Protein AF-0000000079462918 (afdb_homodimer)

Nearest PDB structures (foldseek):
  7drk-assembly1_B  TM=4.786E-01  e=6.481E-02  Staphylococcus aureus subsp. aureus N315
  7drk-assembly1_B  TM=4.837E-01  e=6.919E-02  Staphylococcus aureus subsp. aureus N315

Radius of gyration: 25.82 Å; Cα contacts (8 Å, |Δi|>4): 493; chains: 2; bounding box: 69×98×71 Å

Structure (mmCIF, N/CA/C/O backbone):
data_AF-0000000079462918-model_v1
#
loop_
_entity.id
_entity.type
_entity.pdbx_description
1 polymer 'CDP-diacylglycerol--inositol 3-phosphatidyltransferase'
#
loop_
_atom_site.group_PDB
_atom_site.id
_atom_site.type_symbol
_atom_site.label_atom_id
_atom_site.label_alt_id
_atom_site.label_comp_id
_atom_site.label_asym_id
_atom_site.label_entity_id
_atom_site.label_seq_id
_atom_site.pdbx_PDB_ins_code
_atom_site.Cartn_x
_atom_site.Cartn_y
_atom_site.Cartn_z
_atom_site.occupancy
_atom_site.B_iso_or_equiv
_atom_site.auth_seq_id
_atom_site.auth_comp_id
_atom_site.auth_asym_id
_atom_site.auth_atom_id
_atom_site.pdbx_PDB_model_num
ATOM 1 N N . MET A 1 1 ? 14.82 68.25 9.906 1 30.33 1 MET A N 1
ATOM 2 C CA . MET A 1 1 ? 14.641 67.5 8.68 1 30.33 1 MET A CA 1
ATOM 3 C C . MET A 1 1 ? 15.289 66.125 8.789 1 30.33 1 MET A C 1
ATOM 5 O O . MET A 1 1 ? 16.469 66 8.492 1 30.33 1 MET A O 1
ATOM 9 N N . CYS A 1 2 ? 15.039 65.25 9.852 1 31.41 2 CYS A N 1
ATOM 10 C CA . CYS A 1 2 ? 15.492 63.938 10.203 1 31.41 2 CYS A CA 1
ATOM 11 C C . CYS A 1 2 ? 15.141 62.938 9.102 1 31.41 2 CYS A C 1
ATOM 13 O O . CYS A 1 2 ? 13.961 62.719 8.812 1 31.41 2 CYS A O 1
ATOM 15 N N . GLN A 1 3 ? 15.977 62.812 8.055 1 33.91 3 GLN A N 1
ATOM 16 C CA . GLN A 1 3 ? 15.867 61.812 7.004 1 33.91 3 GLN A CA 1
ATOM 17 C C . GLN A 1 3 ? 15.711 60.406 7.59 1 33.91 3 GLN A C 1
ATOM 19 O O . GLN A 1 3 ? 16.609 59.906 8.281 1 33.91 3 GLN A O 1
ATOM 24 N N . THR A 1 4 ? 14.547 60.031 8.086 1 35.66 4 THR A N 1
ATOM 25 C CA . THR A 1 4 ? 14.188 58.625 8.359 1 35.66 4 THR A CA 1
ATOM 26 C C . THR A 1 4 ? 14.648 57.719 7.234 1 35.66 4 THR A C 1
ATOM 28 O O . THR A 1 4 ? 14.141 57.812 6.109 1 35.66 4 THR A O 1
ATOM 31 N N . ARG A 1 5 ? 15.977 57.344 7.16 1 35.91 5 ARG A N 1
ATOM 32 C CA . ARG A 1 5 ? 16.438 56.281 6.258 1 35.91 5 ARG A CA 1
ATOM 33 C C . ARG A 1 5 ? 15.555 55.062 6.359 1 35.91 5 ARG A C 1
ATOM 35 O O . ARG A 1 5 ? 15.414 54.469 7.438 1 35.91 5 ARG A O 1
ATOM 42 N N . SER A 1 6 ? 14.461 55.062 5.672 1 37.66 6 SER A N 1
ATOM 43 C CA . SER A 1 6 ? 13.703 53.812 5.438 1 37.66 6 SER A CA 1
ATOM 44 C C . SER A 1 6 ? 14.641 52.625 5.25 1 37.66 6 SER A C 1
ATOM 46 O O . SER A 1 6 ? 15.469 52.625 4.34 1 37.66 6 SER A O 1
ATOM 48 N N . ARG A 1 7 ? 15.289 52.125 6.34 1 33.97 7 ARG A N 1
ATOM 49 C CA . ARG A 1 7 ? 15.992 50.844 6.227 1 33.97 7 ARG A CA 1
ATOM 50 C C . ARG A 1 7 ? 15.211 49.875 5.359 1 33.97 7 ARG A C 1
ATOM 52 O O . ARG A 1 7 ? 14.086 49.469 5.703 1 33.97 7 ARG A O 1
ATOM 59 N N . SER A 1 8 ? 15.281 50.031 4.004 1 36.47 8 SER A N 1
ATOM 60 C CA . SER A 1 8 ? 14.852 48.938 3.172 1 36.47 8 SER A CA 1
ATOM 61 C C . SER A 1 8 ? 15.18 47.594 3.832 1 36.47 8 SER A C 1
ATOM 63 O O . SER A 1 8 ? 16.344 47.312 4.117 1 36.47 8 SER A O 1
ATOM 65 N N . GLN A 1 9 ? 14.5 47.25 4.906 1 35.38 9 GLN A N 1
ATOM 66 C CA . GLN A 1 9 ? 14.594 45.875 5.395 1 35.38 9 GLN A CA 1
ATOM 67 C C . GLN A 1 9 ? 14.906 44.906 4.258 1 35.38 9 GLN A C 1
ATOM 69 O O . GLN A 1 9 ? 14.086 44.688 3.361 1 35.38 9 GLN A O 1
ATOM 74 N N . LYS A 1 10 ? 16.172 44.906 3.713 1 36.81 10 LYS A N 1
ATOM 75 C CA . LYS A 1 10 ? 16.609 43.812 2.828 1 36.81 10 LYS A CA 1
ATOM 76 C C . LYS A 1 10 ? 15.93 42.5 3.197 1 36.81 10 LYS A C 1
ATOM 78 O O . LYS A 1 10 ? 15.969 42.062 4.355 1 36.81 10 LYS A O 1
ATOM 83 N N . LYS A 1 11 ? 14.859 42.219 2.545 1 40.88 11 LYS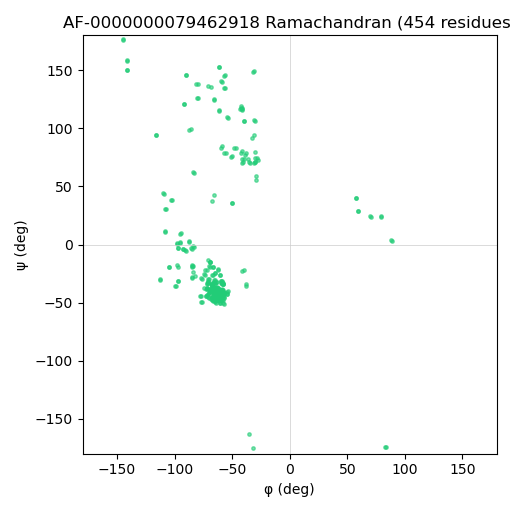 A N 1
ATOM 84 C CA . LYS A 1 11 ? 14.289 40.875 2.633 1 40.88 11 LYS A CA 1
ATOM 85 C C . LYS A 1 11 ? 15.383 39.844 2.838 1 40.88 11 LYS A C 1
ATOM 87 O O . LYS A 1 11 ? 16.438 39.906 2.199 1 40.88 11 LYS A O 1
ATOM 92 N N . PRO A 1 12 ? 15.469 39.312 4.039 1 37.44 12 PRO A N 1
ATOM 93 C CA . PRO A 1 12 ? 16.562 38.375 4.234 1 37.44 12 PRO A CA 1
ATOM 94 C C . PRO A 1 12 ? 16.922 37.594 2.959 1 37.44 12 PRO A C 1
ATOM 96 O O . PRO A 1 12 ? 16.078 37.5 2.057 1 37.44 12 PRO A O 1
ATOM 99 N N . ALA A 1 13 ? 18.109 37.25 2.789 1 35.44 13 ALA A N 1
ATOM 100 C CA . ALA A 1 13 ? 18.812 36.531 1.721 1 35.44 13 ALA A CA 1
ATOM 101 C C . ALA A 1 13 ? 17.906 35.5 1.058 1 35.44 13 ALA A C 1
ATOM 103 O O . ALA A 1 13 ? 16.891 35.094 1.631 1 35.44 13 ALA A O 1
ATOM 104 N N . TYR A 1 14 ? 18.547 34.562 -0.031 1 34.22 14 TYR A N 1
ATOM 105 C CA . TYR A 1 14 ? 18.141 33.719 -1.14 1 34.22 14 TYR A CA 1
ATOM 106 C C . TYR A 1 14 ? 17.312 32.531 -0.643 1 34.22 14 TYR A C 1
ATOM 108 O O . TYR A 1 14 ? 17.859 31.578 -0.085 1 34.22 14 TYR A O 1
ATOM 116 N N . GLU A 1 15 ? 16.469 32.656 0.184 1 40.72 15 GLU A N 1
ATOM 117 C CA . GLU A 1 15 ? 15.539 31.516 0.173 1 40.72 15 GLU A CA 1
ATOM 118 C C . GLU A 1 15 ? 15.438 30.906 -1.217 1 40.72 15 GLU A C 1
ATOM 120 O O . GLU A 1 15 ? 14.773 31.453 -2.102 1 40.72 15 GLU A O 1
ATOM 125 N N . TYR A 1 16 ? 16.516 30.422 -1.854 1 41.16 16 TYR A N 1
ATOM 126 C CA . TYR A 1 16 ? 16.438 29.781 -3.16 1 41.16 16 TYR A CA 1
ATOM 127 C C . TYR A 1 16 ? 15.227 28.875 -3.246 1 41.16 16 TYR A C 1
ATOM 129 O O . TYR A 1 16 ? 15.07 27.953 -2.441 1 41.16 16 TYR A O 1
ATOM 137 N N . GLU A 1 17 ? 14.102 29.297 -3.285 1 52.56 17 GLU A N 1
ATOM 138 C CA . GLU A 1 17 ? 12.953 28.516 -3.752 1 52.56 17 GLU A CA 1
ATOM 139 C C . GLU A 1 17 ? 13.367 27.5 -4.812 1 52.56 17 GLU A C 1
ATOM 141 O O . GLU A 1 17 ? 13.75 27.875 -5.922 1 52.56 17 GLU A O 1
ATOM 146 N N . SER A 1 18 ? 14.078 26.453 -4.453 1 61.62 18 SER A N 1
ATOM 147 C CA . SER A 1 18 ? 14.375 25.469 -5.488 1 61.62 18 SER A CA 1
ATOM 148 C C . SER A 1 18 ? 13.156 25.219 -6.367 1 61.62 18 SER A C 1
ATOM 150 O O . SER A 1 18 ? 12.039 25.078 -5.867 1 61.62 18 SER A O 1
ATOM 152 N N . ASN A 1 19 ? 13.312 25.562 -7.594 1 81.38 19 ASN A N 1
ATOM 153 C CA . ASN A 1 19 ? 12.328 25.266 -8.625 1 81.38 19 ASN A CA 1
ATOM 154 C C . ASN A 1 19 ? 12.023 23.781 -8.719 1 81.38 19 ASN A C 1
ATOM 156 O O . ASN A 1 19 ? 12.875 22.953 -8.391 1 81.38 19 ASN A O 1
ATOM 160 N N . ALA A 1 20 ? 10.875 23.453 -8.797 1 89.56 20 ALA A N 1
ATOM 161 C CA . ALA A 1 20 ? 10.391 22.078 -8.93 1 89.56 20 ALA A CA 1
ATOM 162 C C . ALA A 1 20 ? 11.297 21.25 -9.844 1 89.56 20 ALA A C 1
ATOM 164 O O . ALA A 1 20 ? 11.617 20.109 -9.539 1 89.56 20 ALA A O 1
ATOM 165 N N . ILE A 1 21 ? 11.789 21.938 -10.789 1 91.88 21 ILE A N 1
ATOM 166 C CA . ILE A 1 21 ? 12.602 21.234 -11.773 1 91.88 21 ILE A CA 1
ATOM 167 C C . ILE A 1 21 ? 13.953 20.891 -11.172 1 91.88 21 ILE A C 1
ATOM 169 O O . ILE A 1 21 ? 14.508 19.812 -11.445 1 91.88 21 ILE A O 1
ATOM 173 N N . THR A 1 22 ? 14.5 21.703 -10.398 1 92.88 22 THR A N 1
ATOM 174 C CA . THR A 1 22 ? 15.781 21.453 -9.742 1 92.88 22 THR A CA 1
ATOM 175 C C . THR A 1 22 ? 15.68 20.25 -8.812 1 92.88 22 THR A C 1
ATOM 177 O O . THR A 1 22 ? 16.547 19.375 -8.82 1 92.88 22 THR A O 1
ATOM 180 N N . VAL A 1 23 ? 14.617 20.172 -8.109 1 94.12 23 VAL A N 1
ATOM 181 C CA . VAL A 1 23 ? 14.422 19.062 -7.184 1 94.12 23 VAL A CA 1
ATOM 182 C C . VAL A 1 23 ? 14.281 17.75 -7.961 1 94.12 23 VAL A C 1
ATOM 184 O O . VAL A 1 23 ? 14.852 16.734 -7.57 1 94.12 23 VAL A O 1
ATOM 187 N N . LEU A 1 24 ? 13.578 17.844 -9.062 1 96.06 24 LEU A N 1
ATOM 188 C CA . LEU A 1 24 ? 13.375 16.656 -9.883 1 96.06 24 LEU A CA 1
ATOM 189 C C . LEU A 1 24 ? 14.703 16.125 -10.414 1 96.06 24 LEU A C 1
ATOM 191 O O . LEU A 1 24 ? 14.844 14.93 -10.672 1 96.06 24 LEU A O 1
ATOM 195 N N . LEU A 1 25 ? 15.711 17.078 -10.438 1 96.19 25 LEU A N 1
ATOM 196 C CA . LEU A 1 25 ? 16.984 16.703 -11.047 1 96.19 25 LEU A CA 1
ATOM 197 C C . LEU A 1 25 ? 18.062 16.531 -9.984 1 96.19 25 LEU A C 1
ATOM 199 O O . LEU A 1 25 ? 19.234 16.375 -10.312 1 96.19 25 LEU A O 1
ATOM 203 N N . PHE A 1 26 ? 17.625 16.5 -8.742 1 95.81 26 PHE A N 1
ATOM 204 C CA . PHE A 1 26 ? 18.578 16.141 -7.688 1 95.81 26 PHE A CA 1
ATOM 205 C C . PHE A 1 26 ? 19.203 14.781 -7.965 1 95.81 26 PHE A C 1
ATOM 207 O O . PHE A 1 26 ? 18.531 13.867 -8.461 1 95.81 26 PHE A O 1
ATOM 214 N N . VAL A 1 27 ? 20.406 14.609 -7.629 1 97.25 27 VAL A N 1
ATOM 215 C CA . VAL A 1 27 ? 21.156 13.375 -7.871 1 97.25 27 VAL A CA 1
ATOM 216 C C . VAL A 1 27 ? 20.438 12.203 -7.215 1 97.25 27 VAL A C 1
ATOM 218 O O . VAL A 1 27 ? 20.188 11.18 -7.863 1 97.25 27 VAL A O 1
ATOM 221 N N . PRO A 1 28 ? 20.078 12.289 -5.965 1 97.06 28 PRO A N 1
ATOM 222 C CA . PRO A 1 28 ? 19.375 11.156 -5.352 1 97.06 28 PRO A CA 1
ATOM 223 C C . PRO A 1 28 ? 18.078 10.797 -6.086 1 97.06 28 PRO A C 1
ATOM 225 O O . PRO A 1 28 ? 17.719 9.617 -6.16 1 97.06 28 PRO A O 1
ATOM 228 N N . ASN A 1 29 ? 17.391 11.766 -6.641 1 97.88 29 ASN A N 1
ATOM 229 C CA . ASN A 1 29 ? 16.156 11.492 -7.367 1 97.88 29 ASN A CA 1
ATOM 230 C C . ASN A 1 29 ? 16.438 10.789 -8.695 1 97.88 29 ASN A C 1
ATOM 232 O O . ASN A 1 29 ? 15.688 9.898 -9.094 1 97.88 29 ASN A O 1
ATOM 236 N N . ILE A 1 30 ? 17.469 11.18 -9.336 1 98.38 30 ILE A N 1
ATOM 237 C CA . ILE A 1 30 ? 17.875 10.508 -10.57 1 98.38 30 ILE A CA 1
ATOM 238 C C . ILE A 1 30 ? 18.188 9.047 -10.281 1 98.38 30 ILE A C 1
ATOM 240 O O . ILE A 1 30 ? 17.812 8.156 -11.055 1 98.38 30 ILE A O 1
ATOM 244 N N . ILE A 1 31 ? 18.859 8.805 -9.195 1 98.5 31 ILE A N 1
ATOM 245 C CA . ILE A 1 31 ? 19.141 7.43 -8.789 1 98.5 31 ILE A CA 1
ATOM 246 C C . ILE A 1 31 ? 17.828 6.684 -8.539 1 98.5 31 ILE A C 1
ATOM 248 O O . ILE A 1 31 ? 17.688 5.52 -8.93 1 98.5 31 ILE A O 1
ATOM 252 N N . GLY A 1 32 ? 16.891 7.371 -7.965 1 98.38 32 GLY A N 1
ATOM 253 C CA . GLY A 1 32 ? 15.586 6.77 -7.738 1 98.38 32 GLY A CA 1
ATOM 254 C C . GLY A 1 32 ? 14.891 6.367 -9.023 1 98.38 32 GLY A C 1
ATOM 255 O O . GLY A 1 32 ? 14.305 5.285 -9.102 1 98.38 32 GLY A O 1
ATOM 256 N N . TYR A 1 33 ? 15.023 7.301 -10.031 1 98.62 33 TYR A N 1
ATOM 257 C CA . TYR A 1 33 ? 14.445 6.977 -11.328 1 98.62 33 TYR A CA 1
ATOM 258 C C . TYR A 1 33 ? 15.125 5.754 -11.938 1 98.62 33 TYR A C 1
ATOM 260 O O . TYR A 1 33 ? 14.461 4.891 -12.516 1 98.62 33 TYR A O 1
ATOM 268 N N . PHE A 1 34 ? 16.359 5.684 -11.781 1 98.69 34 PHE A N 1
ATOM 269 C CA . PHE A 1 34 ? 17.125 4.559 -12.312 1 98.69 34 PHE A CA 1
ATOM 270 C C . PHE A 1 34 ? 16.734 3.266 -11.602 1 98.69 34 PHE A C 1
ATOM 272 O O . PHE A 1 34 ? 16.609 2.219 -12.242 1 98.69 34 PHE A O 1
ATOM 279 N N . ARG A 1 35 ? 16.547 3.357 -10.297 1 98.75 35 ARG A N 1
ATOM 280 C CA . ARG A 1 35 ? 16.094 2.195 -9.539 1 98.75 35 ARG A CA 1
ATOM 281 C C . ARG A 1 35 ? 14.766 1.672 -10.062 1 98.75 35 ARG A C 1
ATOM 283 O O . ARG A 1 35 ? 14.57 0.46 -10.172 1 98.75 35 ARG A O 1
ATOM 290 N N . LEU A 1 36 ? 13.906 2.543 -10.422 1 98.62 36 LEU A N 1
ATOM 291 C CA . LEU A 1 36 ? 12.609 2.156 -10.953 1 98.62 36 LEU A CA 1
ATOM 292 C C . LEU A 1 36 ? 12.758 1.441 -12.289 1 98.62 36 LEU A C 1
ATOM 294 O O . LEU A 1 36 ? 12.07 0.452 -12.547 1 98.62 36 LEU A O 1
ATOM 298 N N . LEU A 1 37 ? 13.648 1.922 -13.117 1 98.69 37 LEU A N 1
ATOM 299 C CA . LEU A 1 37 ? 13.914 1.286 -14.406 1 98.69 37 LEU A CA 1
ATOM 300 C C . LEU A 1 37 ? 14.469 -0.121 -14.211 1 98.69 37 LEU A C 1
ATOM 302 O O . LEU A 1 37 ? 14.086 -1.048 -14.93 1 98.69 37 LEU A O 1
ATOM 306 N N . LEU A 1 38 ? 15.352 -0.236 -13.258 1 98.81 38 LEU A N 1
ATOM 307 C CA . LEU A 1 38 ? 15.906 -1.548 -12.945 1 98.81 38 LEU A CA 1
ATOM 308 C C . LEU A 1 38 ? 14.812 -2.5 -12.469 1 98.81 38 LEU A C 1
ATOM 310 O O . LEU A 1 38 ? 14.82 -3.682 -12.828 1 98.81 38 LEU A O 1
ATOM 314 N N . LEU A 1 39 ? 13.883 -1.991 -11.688 1 98.69 39 LEU A N 1
ATOM 315 C CA . LEU A 1 39 ? 12.781 -2.816 -11.203 1 98.69 39 LEU A CA 1
ATOM 316 C C . LEU A 1 39 ? 11.891 -3.268 -12.359 1 98.69 39 LEU A C 1
ATOM 318 O O . LEU A 1 39 ? 11.398 -4.398 -12.367 1 98.69 39 LEU A O 1
ATOM 322 N N . LEU A 1 40 ? 11.664 -2.357 -13.328 1 98.31 40 LEU A N 1
ATOM 323 C CA . LEU A 1 40 ? 10.898 -2.732 -14.516 1 98.31 40 LEU A CA 1
ATOM 324 C C . LEU A 1 40 ? 11.586 -3.869 -15.266 1 98.31 40 LEU A C 1
ATOM 326 O O . LEU A 1 40 ? 10.938 -4.828 -15.68 1 98.31 40 LEU A O 1
ATOM 330 N N . GLY A 1 41 ? 12.883 -3.766 -15.438 1 98.5 41 GLY A N 1
ATOM 331 C CA . GLY A 1 41 ? 13.641 -4.852 -16.047 1 98.5 41 GLY A CA 1
ATOM 332 C C . GLY A 1 41 ? 13.57 -6.141 -15.25 1 98.5 41 GLY A C 1
ATOM 333 O O . GLY A 1 41 ? 13.414 -7.223 -15.82 1 98.5 41 GLY A O 1
ATOM 334 N N . ALA A 1 42 ? 13.695 -5.965 -13.914 1 98.56 42 ALA A N 1
ATOM 335 C CA . ALA A 1 42 ? 13.625 -7.141 -13.055 1 98.56 42 ALA A CA 1
ATOM 336 C C . ALA A 1 42 ? 12.281 -7.844 -13.203 1 98.56 42 ALA A C 1
ATOM 338 O O . ALA A 1 42 ? 12.211 -9.078 -13.211 1 98.56 42 ALA A O 1
ATOM 339 N N . TYR A 1 43 ? 11.266 -7.117 -13.32 1 98.19 43 TYR A N 1
ATOM 340 C CA . TYR A 1 43 ? 9.938 -7.719 -13.469 1 98.19 43 TYR A CA 1
ATOM 341 C C . TYR A 1 43 ? 9.844 -8.508 -14.766 1 98.19 43 TYR A C 1
ATOM 343 O O . TYR A 1 43 ? 9.281 -9.609 -14.797 1 98.19 43 TYR A O 1
ATOM 351 N N . VAL A 1 44 ? 10.359 -7.965 -15.906 1 97.81 44 VAL A N 1
ATOM 352 C CA . VAL A 1 44 ? 10.328 -8.617 -17.203 1 97.81 44 VAL A CA 1
ATOM 353 C C . VAL A 1 44 ? 11.039 -9.961 -17.125 1 97.81 44 VAL A C 1
ATOM 355 O O . VAL A 1 44 ? 10.594 -10.945 -17.719 1 97.81 44 VAL A O 1
ATOM 358 N N . TYR A 1 45 ? 12.062 -10.016 -16.312 1 97.88 45 TYR A N 1
ATOM 359 C CA . TYR A 1 45 ? 12.875 -11.227 -16.234 1 97.88 45 TYR A CA 1
ATOM 360 C C . TYR A 1 45 ? 12.625 -11.961 -14.914 1 97.88 45 TYR A C 1
ATOM 362 O O . TYR A 1 45 ? 13.516 -12.641 -14.398 1 97.88 45 TYR A O 1
ATOM 370 N N . PHE A 1 46 ? 11.469 -11.82 -14.438 1 97.62 46 PHE A N 1
ATOM 371 C CA . PHE A 1 46 ? 11.18 -12.352 -13.109 1 97.62 46 PHE A CA 1
ATOM 372 C C . PHE A 1 46 ? 11.398 -13.852 -13.062 1 97.62 46 PHE A C 1
ATOM 374 O O . PHE A 1 46 ? 11.82 -14.398 -12.039 1 97.62 46 PHE A O 1
ATOM 381 N N . HIS A 1 47 ? 11.18 -14.555 -14.18 1 96.75 47 HIS A N 1
ATOM 382 C CA . HIS A 1 47 ? 11.25 -16.016 -14.18 1 96.75 47 HIS A CA 1
ATOM 383 C C . HIS A 1 47 ? 12.633 -16.5 -14.617 1 96.75 47 HIS A C 1
ATOM 385 O O . HIS A 1 47 ? 12.883 -17.703 -14.68 1 96.75 47 HIS A O 1
ATOM 391 N N . GLU A 1 48 ? 13.531 -15.547 -14.891 1 97.62 48 GLU A N 1
ATOM 392 C CA . GLU A 1 48 ? 14.922 -15.844 -15.211 1 97.62 48 GLU A CA 1
ATOM 393 C C . GLU A 1 48 ? 15.867 -15.266 -14.156 1 97.62 48 GLU A C 1
ATOM 395 O O . GLU A 1 48 ? 16.359 -14.141 -14.305 1 97.62 48 GLU A O 1
ATOM 400 N N . PRO A 1 49 ? 16.203 -16.094 -13.203 1 96.81 49 PRO A N 1
ATOM 401 C CA . PRO A 1 49 ? 16.969 -15.609 -12.047 1 96.81 49 PRO A CA 1
ATOM 402 C C . PRO A 1 49 ? 18.297 -14.969 -12.438 1 96.81 49 PRO A C 1
ATOM 404 O O . PRO A 1 49 ? 18.75 -14.031 -11.781 1 96.81 49 PRO A O 1
ATOM 407 N N . LEU A 1 50 ? 18.953 -15.43 -13.445 1 96.12 50 LEU A N 1
ATOM 408 C CA . LEU A 1 50 ? 20.25 -14.93 -13.867 1 96.12 50 LEU A CA 1
ATOM 409 C C . LEU A 1 50 ? 20.172 -13.445 -14.211 1 96.12 50 LEU A C 1
ATOM 411 O O . LEU A 1 50 ? 21.125 -12.695 -13.992 1 96.12 50 LEU A O 1
ATOM 415 N N . TYR A 1 51 ? 18.984 -13.055 -14.711 1 98 51 TYR A N 1
ATOM 416 C CA . TYR A 1 51 ? 18.797 -11.656 -15.078 1 98 51 TYR A CA 1
ATOM 417 C C . TYR A 1 51 ? 18.047 -10.906 -13.977 1 98 51 TYR A C 1
ATOM 419 O O . TYR A 1 51 ? 18.375 -9.75 -13.68 1 98 51 TYR A O 1
ATOM 427 N N . PHE A 1 52 ? 17.125 -11.562 -13.328 1 98.5 52 PHE A N 1
ATOM 428 C CA . PHE A 1 52 ? 16.297 -10.945 -12.297 1 98.5 52 PHE A CA 1
ATOM 429 C C . PHE A 1 52 ? 17.156 -10.484 -11.125 1 98.5 52 PHE A C 1
ATOM 431 O O . PHE A 1 52 ? 17.062 -9.336 -10.695 1 98.5 52 PHE A O 1
ATOM 438 N N . LEU A 1 53 ? 18.031 -11.344 -10.656 1 98.12 53 LEU A N 1
ATOM 439 C CA . LEU A 1 53 ? 18.734 -11.117 -9.391 1 98.12 53 LEU A CA 1
ATOM 440 C C . LEU A 1 53 ? 19.672 -9.922 -9.5 1 98.12 53 LEU A C 1
ATOM 442 O O . LEU A 1 53 ? 19.625 -9.016 -8.664 1 98.12 53 LEU A O 1
ATOM 446 N N . PRO A 1 54 ? 20.484 -9.852 -10.539 1 98.38 54 PRO A N 1
ATOM 447 C CA . PRO A 1 54 ? 21.359 -8.672 -10.617 1 98.38 54 PRO A CA 1
ATOM 448 C C . PRO A 1 54 ? 20.578 -7.367 -10.758 1 98.38 54 PRO A C 1
ATOM 450 O O . PRO A 1 54 ? 20.953 -6.352 -10.172 1 98.38 54 PRO A O 1
ATOM 453 N N . LEU A 1 55 ? 19.516 -7.367 -11.523 1 98.75 55 LEU A N 1
ATOM 454 C CA . LEU A 1 55 ? 18.719 -6.16 -11.703 1 98.75 55 LEU A CA 1
ATOM 455 C C . LEU A 1 55 ? 18.078 -5.738 -10.391 1 98.75 55 LEU A C 1
ATOM 457 O O . LEU A 1 55 ? 18.156 -4.574 -10 1 98.75 55 LEU A O 1
ATOM 461 N N . TYR A 1 56 ? 17.531 -6.691 -9.703 1 98.69 56 TYR A N 1
ATOM 462 C CA . TYR A 1 56 ? 16.812 -6.398 -8.469 1 98.69 56 TYR A CA 1
ATOM 463 C C . TYR A 1 56 ? 17.766 -5.992 -7.363 1 98.69 56 TYR A C 1
ATOM 465 O O . TYR A 1 56 ? 17.547 -4.996 -6.672 1 98.69 56 TYR A O 1
ATOM 473 N N . ILE A 1 57 ? 18.875 -6.719 -7.184 1 98.12 57 ILE A N 1
ATOM 474 C CA . ILE A 1 57 ? 19.828 -6.457 -6.117 1 98.12 57 ILE A CA 1
ATOM 475 C C . ILE A 1 57 ? 20.5 -5.105 -6.344 1 98.12 57 ILE A C 1
ATOM 477 O O . ILE A 1 57 ? 20.75 -4.355 -5.395 1 98.12 57 ILE A O 1
ATOM 481 N N . THR A 1 58 ? 20.797 -4.84 -7.609 1 98.5 58 THR A N 1
ATOM 482 C CA . THR A 1 58 ? 21.375 -3.533 -7.906 1 98.5 58 THR A CA 1
ATOM 483 C C . THR A 1 58 ? 20.406 -2.416 -7.504 1 98.5 58 THR A C 1
ATOM 485 O O . THR A 1 58 ? 20.828 -1.413 -6.922 1 98.5 58 THR A O 1
ATOM 488 N N . SER A 1 59 ? 19.141 -2.59 -7.805 1 98.44 59 SER A N 1
ATOM 489 C CA . SER A 1 59 ? 18.156 -1.595 -7.418 1 98.44 59 SER A CA 1
ATOM 490 C C . SER A 1 59 ? 18.109 -1.408 -5.906 1 98.44 59 SER A C 1
ATOM 492 O O . SER A 1 59 ? 18.047 -0.279 -5.418 1 98.44 59 SER A O 1
ATOM 494 N N . VAL A 1 60 ? 18.234 -2.482 -5.191 1 97.44 60 VAL A N 1
ATOM 495 C CA . VAL A 1 60 ? 18.172 -2.441 -3.734 1 97.44 60 VAL A CA 1
ATOM 496 C C . VAL A 1 60 ? 19.422 -1.746 -3.188 1 97.44 60 VAL A C 1
ATOM 498 O O . VAL A 1 60 ? 19.328 -0.917 -2.279 1 97.44 60 VAL A O 1
ATOM 501 N N . LEU A 1 61 ? 20.531 -2.029 -3.74 1 96.44 61 LEU A N 1
ATOM 502 C CA . LEU A 1 61 ? 21.797 -1.456 -3.271 1 96.44 61 LEU A CA 1
ATOM 503 C C . LEU A 1 61 ? 21.844 0.043 -3.545 1 96.44 61 LEU A C 1
ATOM 505 O O . LEU A 1 61 ? 22.406 0.804 -2.756 1 96.44 61 LEU A O 1
ATOM 509 N N . LEU A 1 62 ? 21.25 0.421 -4.621 1 97.75 62 LEU A N 1
ATOM 510 C CA . LEU A 1 62 ? 21.25 1.831 -4.996 1 97.75 62 LEU A CA 1
ATOM 511 C C . LEU A 1 62 ? 20.438 2.654 -4.004 1 97.75 62 LEU A C 1
ATOM 513 O O . LEU A 1 62 ? 20.562 3.881 -3.959 1 97.75 62 LEU A O 1
ATOM 517 N N . ASP A 1 63 ? 19.594 2.002 -3.262 1 95.75 63 ASP A N 1
ATOM 518 C CA . ASP A 1 63 ? 18.844 2.67 -2.199 1 95.75 63 ASP A CA 1
ATOM 519 C C . ASP A 1 63 ? 19.797 3.301 -1.18 1 95.75 63 ASP A C 1
ATOM 521 O O . ASP A 1 63 ? 19.594 4.445 -0.77 1 95.75 63 ASP A O 1
ATOM 525 N N . ALA A 1 64 ? 20.797 2.592 -0.793 1 91.94 64 ALA A N 1
ATOM 526 C CA . ALA A 1 64 ? 21.797 3.111 0.142 1 91.94 64 ALA A CA 1
ATOM 527 C C . ALA A 1 64 ? 22.578 4.262 -0.477 1 91.94 64 ALA A C 1
ATOM 529 O O . ALA A 1 64 ? 22.906 5.234 0.207 1 91.94 64 ALA A O 1
ATOM 530 N N . VAL A 1 65 ? 22.75 4.176 -1.734 1 95.62 65 VAL A N 1
ATOM 531 C CA . VAL A 1 65 ? 23.547 5.176 -2.449 1 95.62 65 VAL A CA 1
ATOM 532 C C . VAL A 1 65 ? 22.766 6.484 -2.539 1 95.62 65 VAL A C 1
ATOM 534 O O . VAL A 1 65 ? 23.328 7.562 -2.322 1 95.62 65 VAL A O 1
ATOM 537 N N . ASP A 1 66 ? 21.5 6.371 -2.867 1 95.5 66 ASP A N 1
ATOM 538 C CA . ASP A 1 66 ? 20.75 7.609 -3.02 1 95.5 66 ASP A CA 1
ATOM 539 C C . ASP A 1 66 ? 20.578 8.32 -1.679 1 95.5 66 ASP A C 1
ATOM 541 O O . ASP A 1 66 ? 20.562 9.547 -1.618 1 95.5 66 ASP A O 1
ATOM 545 N N . GLY A 1 67 ? 20.469 7.531 -0.62 1 91.19 67 GLY A N 1
ATOM 546 C CA . GLY A 1 67 ? 20.469 8.148 0.698 1 91.19 67 GLY A CA 1
ATOM 547 C C . GLY A 1 67 ? 21.766 8.836 1.044 1 91.19 67 GLY A C 1
ATOM 548 O O . GLY A 1 67 ? 21.766 9.953 1.567 1 91.19 67 GLY A O 1
ATOM 549 N N . TRP A 1 68 ? 22.766 8.133 0.769 1 92.81 68 TRP A N 1
ATOM 550 C CA . TRP A 1 68 ? 24.078 8.703 0.997 1 92.81 68 TRP A CA 1
ATOM 551 C C . TRP A 1 68 ? 24.281 9.977 0.179 1 92.81 68 TRP A C 1
ATOM 553 O O . TRP A 1 68 ? 24.766 10.984 0.695 1 92.81 68 TRP A O 1
ATOM 563 N N . ALA A 1 69 ? 23.875 9.977 -1.058 1 95.56 69 ALA A N 1
ATOM 564 C CA . ALA A 1 69 ? 24 11.133 -1.95 1 95.56 69 ALA A CA 1
ATOM 565 C C . ALA A 1 69 ? 23.156 12.305 -1.455 1 95.56 69 ALA A C 1
ATOM 567 O O . ALA A 1 69 ? 23.594 13.453 -1.51 1 95.56 69 ALA A O 1
ATOM 568 N N . ALA A 1 70 ? 21.984 12.07 -1.002 1 92.69 70 ALA A N 1
ATOM 569 C CA . ALA A 1 70 ? 21.109 13.125 -0.503 1 92.69 70 ALA A CA 1
ATOM 570 C C . ALA A 1 70 ? 21.75 13.875 0.662 1 92.69 70 ALA A C 1
ATOM 572 O O . ALA A 1 70 ? 21.703 15.102 0.723 1 92.69 70 ALA A O 1
ATOM 573 N N . ARG A 1 71 ? 22.406 13.117 1.498 1 89.81 71 ARG A N 1
ATOM 574 C CA . ARG A 1 71 ? 23.031 13.711 2.678 1 89.81 71 ARG A CA 1
ATOM 575 C C . ARG A 1 71 ? 24.328 14.422 2.314 1 89.81 71 ARG A C 1
ATOM 577 O O . ARG A 1 71 ? 24.578 15.547 2.752 1 89.81 71 ARG A O 1
ATOM 584 N N . ARG A 1 72 ? 25.078 13.812 1.543 1 94.44 72 ARG A N 1
ATOM 585 C CA . ARG A 1 72 ? 26.391 14.344 1.188 1 94.44 72 ARG A CA 1
ATOM 586 C C . ARG A 1 72 ? 26.266 15.617 0.359 1 94.44 72 ARG A C 1
ATOM 588 O O . ARG A 1 72 ? 27.047 16.562 0.521 1 94.44 72 ARG A O 1
ATOM 595 N N . LEU A 1 73 ? 25.266 15.695 -0.508 1 94.94 73 LEU A N 1
ATOM 596 C CA . LEU A 1 73 ? 25.109 16.812 -1.421 1 94.94 73 LEU A CA 1
ATOM 597 C C . LEU A 1 73 ? 24.094 17.828 -0.873 1 94.94 73 LEU A C 1
ATOM 599 O O . LEU A 1 73 ? 23.734 18.781 -1.56 1 94.94 73 LEU A O 1
ATOM 603 N N . HIS A 1 74 ? 23.562 17.516 0.325 1 92.12 74 HIS A N 1
ATOM 604 C CA . HIS A 1 74 ? 22.562 18.375 0.962 1 92.12 74 HIS A CA 1
ATOM 605 C C . HIS A 1 74 ? 21.344 18.562 0.067 1 92.12 74 HIS A C 1
ATOM 607 O O . HIS A 1 74 ? 20.875 19.688 -0.119 1 92.12 74 HIS A O 1
ATOM 613 N N . GLN A 1 75 ? 21 17.516 -0.54 1 92.69 75 GLN A N 1
ATOM 614 C CA . GLN A 1 75 ? 19.844 17.5 -1.437 1 92.69 75 GLN A CA 1
ATOM 615 C C . GLN A 1 75 ? 18.688 16.703 -0.839 1 92.69 75 GLN A C 1
ATOM 617 O O . GLN A 1 75 ? 18.078 15.883 -1.523 1 92.69 75 GLN A O 1
ATOM 622 N N . ILE A 1 76 ? 18.453 16.922 0.412 1 88.25 76 ILE A N 1
ATOM 623 C CA . ILE A 1 76 ? 17.328 16.281 1.076 1 88.25 76 ILE A CA 1
ATOM 624 C C . ILE A 1 76 ? 16.031 17.031 0.751 1 88.25 76 ILE A C 1
ATOM 626 O O . ILE A 1 76 ? 15.977 18.25 0.861 1 88.25 76 ILE A O 1
ATOM 630 N N . SER A 1 77 ? 15.023 16.297 0.245 1 88.62 77 SER A N 1
ATOM 631 C CA . SER A 1 77 ? 13.742 16.891 -0.106 1 88.62 77 SER A CA 1
ATOM 632 C C . SER A 1 77 ? 12.586 15.969 0.251 1 88.62 77 SER A C 1
ATOM 634 O O . SER A 1 77 ? 12.781 14.766 0.42 1 88.62 77 SER A O 1
ATOM 636 N N . SER A 1 78 ? 11.406 16.516 0.394 1 90.12 78 SER A N 1
ATOM 637 C CA . SER A 1 78 ? 10.203 15.727 0.673 1 90.12 78 SER A CA 1
ATOM 638 C C . SER A 1 78 ? 9.875 14.789 -0.486 1 90.12 78 SER A C 1
ATOM 640 O O . SER A 1 78 ? 9.461 13.648 -0.272 1 90.12 78 SER A O 1
ATOM 642 N N . PHE A 1 79 ? 10.078 15.297 -1.73 1 93.75 79 PHE A N 1
ATOM 643 C CA . PHE A 1 79 ? 9.828 14.461 -2.898 1 93.75 79 PHE A CA 1
ATOM 644 C C . PHE A 1 79 ? 10.766 13.258 -2.916 1 93.75 79 PHE A C 1
ATOM 646 O O . PHE A 1 79 ? 10.328 12.133 -3.158 1 93.75 79 PHE A O 1
ATOM 653 N N . GLY A 1 80 ? 12.008 13.547 -2.686 1 93.88 80 GLY A N 1
ATOM 654 C CA . GLY A 1 80 ? 12.984 12.469 -2.684 1 93.88 80 GLY A CA 1
ATOM 655 C C . GLY A 1 80 ? 12.711 11.414 -1.633 1 93.88 80 GLY A C 1
ATOM 656 O O . GLY A 1 80 ? 12.859 10.219 -1.893 1 93.88 80 GLY A O 1
ATOM 657 N N . ALA A 1 81 ? 12.328 11.836 -0.442 1 91.88 81 ALA A N 1
ATOM 658 C CA . ALA A 1 81 ? 11.977 10.906 0.63 1 91.88 81 ALA A CA 1
ATOM 659 C C . ALA A 1 81 ? 10.773 10.055 0.244 1 91.88 81 ALA A C 1
ATOM 661 O O . ALA A 1 81 ? 10.758 8.844 0.485 1 91.88 81 ALA A O 1
ATOM 662 N N . TRP A 1 82 ? 9.844 10.672 -0.339 1 94 82 TRP A N 1
ATOM 663 C CA . TRP A 1 82 ? 8.641 10 -0.815 1 94 82 TRP A CA 1
ATOM 664 C C . TRP A 1 82 ? 8.984 8.992 -1.91 1 94 82 TRP A C 1
ATOM 666 O O . TRP A 1 82 ? 8.562 7.832 -1.851 1 94 82 TRP A O 1
ATOM 676 N N . LEU A 1 83 ? 9.734 9.422 -2.902 1 96.69 83 LEU A N 1
ATOM 677 C CA . LEU A 1 83 ? 10.125 8.578 -4.027 1 96.69 83 LEU A CA 1
ATOM 678 C C . LEU A 1 83 ? 10.898 7.348 -3.547 1 96.69 83 LEU A C 1
ATOM 680 O O . LEU A 1 83 ? 10.664 6.238 -4.031 1 96.69 83 LEU A O 1
ATOM 684 N N . ASP A 1 84 ? 11.75 7.605 -2.568 1 95.31 84 ASP A N 1
ATOM 685 C CA . ASP A 1 84 ? 12.586 6.539 -2.021 1 95.31 84 ASP A CA 1
ATOM 686 C C . ASP A 1 84 ? 11.727 5.402 -1.467 1 95.31 84 ASP A C 1
ATOM 688 O O . ASP A 1 84 ? 11.914 4.242 -1.838 1 95.31 84 ASP A O 1
ATOM 692 N N . ILE A 1 85 ? 10.773 5.688 -0.715 1 96.19 85 ILE A N 1
ATOM 693 C CA . ILE A 1 85 ? 9.922 4.68 -0.08 1 96.19 85 ILE A CA 1
ATOM 694 C C . ILE A 1 85 ? 9.023 4.027 -1.126 1 96.19 85 ILE A C 1
ATOM 696 O O . ILE A 1 85 ? 8.789 2.816 -1.083 1 96.19 85 ILE A O 1
ATOM 700 N N . VAL A 1 86 ? 8.539 4.781 -2.096 1 98.06 86 VAL A N 1
ATOM 701 C CA . VAL A 1 86 ? 7.676 4.262 -3.148 1 98.06 86 VAL A CA 1
ATOM 702 C C . VAL A 1 86 ? 8.414 3.176 -3.932 1 98.06 86 VAL A C 1
ATOM 704 O O . VAL A 1 86 ? 7.875 2.088 -4.156 1 98.06 86 VAL A O 1
ATOM 707 N N . VAL A 1 87 ? 9.617 3.471 -4.324 1 98.31 87 VAL A N 1
ATOM 708 C CA . VAL A 1 87 ? 10.406 2.537 -5.129 1 98.31 87 VAL A CA 1
ATOM 709 C C . VAL A 1 87 ? 10.664 1.263 -4.332 1 98.31 87 VAL A C 1
ATOM 711 O O . VAL A 1 87 ? 10.531 0.155 -4.859 1 98.31 87 VAL A O 1
ATOM 714 N N . ASP A 1 88 ? 10.984 1.425 -3.037 1 97.81 88 ASP A N 1
ATOM 715 C CA . ASP A 1 88 ? 11.219 0.271 -2.174 1 97.81 88 ASP A CA 1
ATOM 716 C C . ASP A 1 88 ? 9.977 -0.604 -2.076 1 97.81 88 ASP A C 1
ATOM 718 O O . ASP A 1 88 ? 10.055 -1.828 -2.203 1 97.81 88 ASP A O 1
ATOM 722 N N . CYS A 1 89 ? 8.859 0.013 -1.911 1 98.25 89 CYS A N 1
ATOM 723 C CA . CYS A 1 89 ? 7.609 -0.715 -1.745 1 98.25 89 CYS A CA 1
ATOM 724 C C . CYS A 1 89 ? 7.211 -1.418 -3.037 1 98.25 89 CYS A C 1
ATOM 726 O O . CYS A 1 89 ? 6.715 -2.545 -3.008 1 98.25 89 CYS A O 1
ATOM 728 N N . ILE A 1 90 ? 7.422 -0.812 -4.148 1 98.56 90 ILE A N 1
ATOM 729 C CA . ILE A 1 90 ? 7.098 -1.421 -5.434 1 98.56 90 ILE A CA 1
ATOM 730 C C . ILE A 1 90 ? 7.957 -2.666 -5.645 1 98.56 90 ILE A C 1
ATOM 732 O O . ILE A 1 90 ? 7.453 -3.715 -6.047 1 98.56 90 ILE A O 1
ATOM 736 N N . GLY A 1 91 ? 9.219 -2.543 -5.383 1 98.56 91 GLY A N 1
ATOM 737 C CA . GLY A 1 91 ? 10.125 -3.668 -5.555 1 98.56 91 GLY A CA 1
ATOM 738 C C . GLY A 1 91 ? 9.766 -4.855 -4.68 1 98.56 91 GLY A C 1
ATOM 739 O O . GLY A 1 91 ? 9.656 -5.98 -5.172 1 98.56 91 GLY A O 1
ATOM 740 N N . ARG A 1 92 ? 9.57 -4.605 -3.414 1 98.25 92 ARG A N 1
ATOM 741 C CA . ARG A 1 92 ? 9.289 -5.703 -2.492 1 98.25 92 ARG A CA 1
ATOM 742 C C . ARG A 1 92 ? 7.895 -6.273 -2.727 1 98.25 92 ARG A C 1
ATOM 744 O O . ARG A 1 92 ? 7.672 -7.473 -2.547 1 98.25 92 ARG A O 1
ATOM 751 N N . ALA A 1 93 ? 6.977 -5.43 -3.199 1 98.56 93 ALA A N 1
ATOM 752 C CA . ALA A 1 93 ? 5.66 -5.941 -3.576 1 98.56 93 ALA A CA 1
ATOM 753 C C . ALA A 1 93 ? 5.766 -6.93 -4.73 1 98.56 93 ALA A C 1
ATOM 755 O O . ALA A 1 93 ? 5.109 -7.973 -4.727 1 98.56 93 ALA A O 1
ATOM 756 N N . MET A 1 94 ? 6.57 -6.582 -5.68 1 98.25 94 MET A N 1
ATOM 757 C CA . MET A 1 94 ? 6.785 -7.453 -6.832 1 98.25 94 MET A CA 1
ATOM 758 C C . MET A 1 94 ? 7.273 -8.828 -6.395 1 98.25 94 MET A C 1
ATOM 760 O O . MET A 1 94 ? 6.719 -9.852 -6.801 1 98.25 94 MET A O 1
ATOM 764 N N . VAL A 1 95 ? 8.227 -8.836 -5.492 1 98.25 95 VAL A N 1
ATOM 765 C CA . VAL A 1 95 ? 8.867 -10.102 -5.125 1 98.25 95 VAL A CA 1
ATOM 766 C C . VAL A 1 95 ? 7.945 -10.891 -4.199 1 98.25 95 VAL A C 1
ATOM 768 O O . VAL A 1 95 ? 7.617 -12.047 -4.48 1 98.25 95 VAL A O 1
ATOM 771 N N . TRP A 1 96 ? 7.41 -10.312 -3.141 1 98.12 96 TRP A N 1
ATOM 772 C CA . TRP A 1 96 ? 6.602 -11.008 -2.141 1 98.12 96 TRP A CA 1
ATOM 773 C C . TRP A 1 96 ? 5.355 -11.609 -2.773 1 98.12 96 TRP A C 1
ATOM 775 O O . TRP A 1 96 ? 5.016 -12.766 -2.504 1 98.12 96 TRP A O 1
ATOM 785 N N . THR A 1 97 ? 4.73 -10.891 -3.674 1 97.69 97 THR A N 1
ATOM 786 C CA . THR A 1 97 ? 3.422 -11.328 -4.141 1 97.69 97 THR A CA 1
ATOM 787 C C . THR A 1 97 ? 3.562 -12.352 -5.266 1 97.69 97 THR A C 1
ATOM 789 O O . THR A 1 97 ? 2.629 -13.102 -5.551 1 97.69 97 THR A O 1
ATOM 792 N N . ASN A 1 98 ? 4.711 -12.406 -5.906 1 97.31 98 ASN A N 1
ATOM 793 C CA . ASN A 1 98 ? 4.875 -13.359 -7 1 97.31 98 ASN A CA 1
ATOM 794 C C . ASN A 1 98 ? 5.555 -14.641 -6.531 1 97.31 98 ASN A C 1
ATOM 796 O O . ASN A 1 98 ? 5.641 -15.617 -7.281 1 97.31 98 ASN A O 1
ATOM 800 N N . ILE A 1 99 ? 5.953 -14.703 -5.273 1 95.38 99 ILE A N 1
ATOM 801 C CA . ILE A 1 99 ? 6.66 -15.906 -4.844 1 95.38 99 ILE A CA 1
ATOM 802 C C . ILE A 1 99 ? 5.801 -16.672 -3.844 1 95.38 99 ILE A C 1
ATOM 804 O O . ILE A 1 99 ? 5.969 -17.891 -3.676 1 95.38 99 ILE A O 1
ATOM 808 N N . THR A 1 100 ? 4.984 -15.984 -3.086 1 94.69 100 THR A N 1
ATOM 809 C CA . THR A 1 100 ? 4.145 -16.641 -2.098 1 94.69 100 THR A CA 1
ATOM 810 C C . THR A 1 100 ? 2.762 -16 -2.037 1 94.69 100 THR A C 1
ATOM 812 O O . THR A 1 100 ? 2.631 -14.789 -2.211 1 94.69 100 THR A O 1
ATOM 815 N N . SER A 1 101 ? 1.716 -16.734 -1.699 1 94.31 101 SER A N 1
ATOM 816 C CA . SER A 1 101 ? 0.341 -16.234 -1.669 1 94.31 101 SER A CA 1
ATOM 817 C C . SER A 1 101 ? 0.12 -15.281 -0.5 1 94.31 101 SER A C 1
ATOM 819 O O . SER A 1 101 ? -0.642 -14.32 -0.614 1 94.31 101 SER A O 1
ATOM 821 N N . TRP A 1 102 ? 0.815 -15.539 0.627 1 94.25 102 TRP A N 1
ATOM 822 C CA . TRP A 1 102 ? 0.582 -14.703 1.802 1 94.25 102 TRP A CA 1
ATOM 823 C C . TRP A 1 102 ? 1.47 -13.469 1.775 1 94.25 102 TRP A C 1
ATOM 825 O O . TRP A 1 102 ? 1.465 -12.672 2.719 1 94.25 102 TRP A O 1
ATOM 835 N N . GLY A 1 103 ? 2.26 -13.312 0.692 1 96.31 103 GLY A N 1
ATOM 836 C CA . GLY A 1 103 ? 3.137 -12.164 0.54 1 96.31 103 GLY A CA 1
ATOM 837 C C . GLY A 1 103 ? 2.393 -10.844 0.519 1 96.31 103 GLY A C 1
ATOM 838 O O . GLY A 1 103 ? 2.939 -9.812 0.912 1 96.31 103 GLY A O 1
ATOM 839 N N . TYR A 1 104 ? 1.116 -10.906 0.089 1 97.19 104 TYR A N 1
ATOM 840 C CA . TYR A 1 104 ? 0.352 -9.664 0.01 1 97.19 104 TYR A CA 1
ATOM 841 C C . TYR A 1 104 ? 0.149 -9.062 1.394 1 97.19 104 TYR A C 1
ATOM 843 O O . TYR A 1 104 ? 0.025 -7.844 1.533 1 97.19 104 TYR A O 1
ATOM 851 N N . LEU A 1 105 ? 0.2 -9.867 2.465 1 97.44 105 LEU A N 1
ATOM 852 C CA . LEU A 1 105 ? 0.039 -9.359 3.822 1 97.44 105 LEU A CA 1
ATOM 853 C C . LEU A 1 105 ? 1.242 -8.516 4.234 1 97.44 105 LEU A C 1
ATOM 855 O O . LEU A 1 105 ? 1.086 -7.469 4.867 1 97.44 105 LEU A O 1
ATOM 859 N N . ILE A 1 106 ? 2.414 -8.984 3.834 1 97.88 106 ILE A N 1
ATOM 860 C CA . ILE A 1 106 ? 3.633 -8.234 4.121 1 97.88 106 ILE A CA 1
ATOM 861 C C . ILE A 1 106 ? 3.613 -6.91 3.369 1 97.88 106 ILE A C 1
ATOM 863 O O . ILE A 1 106 ? 3.934 -5.863 3.938 1 97.88 106 ILE A O 1
ATOM 867 N N . VAL A 1 107 ? 3.186 -6.973 2.186 1 98.12 107 VAL A N 1
ATOM 868 C CA . VAL A 1 107 ? 3.109 -5.793 1.33 1 98.12 107 VAL A CA 1
ATOM 869 C C . VAL A 1 107 ? 2.125 -4.789 1.923 1 98.12 107 VAL A C 1
ATOM 871 O O . VAL A 1 107 ? 2.42 -3.594 1.996 1 98.12 107 VAL A O 1
ATOM 874 N N . CYS A 1 108 ? 0.989 -5.223 2.375 1 98.5 108 CYS A N 1
ATOM 875 C CA . CYS A 1 108 ? -0.002 -4.348 2.988 1 98.5 108 CYS A CA 1
ATOM 876 C C . CYS A 1 108 ? 0.555 -3.689 4.246 1 98.5 108 CYS A C 1
ATOM 878 O O . CYS A 1 108 ? 0.32 -2.504 4.488 1 98.5 108 CYS A O 1
ATOM 880 N N . LEU A 1 109 ? 1.273 -4.477 4.996 1 98.31 109 LEU A N 1
ATOM 881 C CA . LEU A 1 109 ? 1.879 -3.934 6.207 1 98.31 109 LEU A CA 1
ATOM 882 C C . LEU A 1 109 ? 2.842 -2.799 5.871 1 98.31 109 LEU A C 1
ATOM 884 O O . LEU A 1 109 ? 2.814 -1.746 6.512 1 98.31 109 LEU A O 1
ATOM 888 N N . GLU A 1 110 ? 3.625 -3.014 4.898 1 98 110 GLU A N 1
ATOM 889 C CA . GLU A 1 110 ? 4.637 -2.029 4.523 1 98 110 GLU A CA 1
ATOM 890 C C . GLU A 1 110 ? 3.994 -0.759 3.975 1 98 110 GLU A C 1
ATOM 892 O O . GLU A 1 110 ? 4.391 0.35 4.336 1 98 110 GLU A O 1
ATOM 897 N N . TRP A 1 111 ? 3.018 -0.95 3.104 1 98.25 111 TRP A N 1
ATOM 898 C CA . TRP A 1 111 ? 2.33 0.21 2.545 1 98.25 111 TRP A CA 1
ATOM 899 C C . TRP A 1 111 ? 1.556 0.956 3.627 1 98.25 111 TRP A C 1
ATOM 901 O O . TRP A 1 111 ? 1.495 2.188 3.617 1 98.25 111 TRP A O 1
ATOM 911 N N . LEU A 1 112 ? 0.949 0.191 4.52 1 98 112 LEU A N 1
ATOM 912 C CA . LEU A 1 112 ? 0.21 0.814 5.613 1 98 112 LEU A CA 1
ATOM 913 C C . LEU A 1 112 ? 1.139 1.638 6.496 1 98 112 LEU A C 1
ATOM 915 O O . LEU A 1 112 ? 0.789 2.744 6.91 1 98 112 LEU A O 1
ATOM 919 N N . CYS A 1 113 ? 2.277 1.124 6.785 1 96.12 113 CYS A N 1
ATOM 920 C CA . CYS A 1 113 ? 3.275 1.87 7.543 1 96.12 113 CYS A CA 1
ATOM 921 C C . CYS A 1 113 ? 3.664 3.152 6.816 1 96.12 113 CYS A C 1
ATOM 923 O O . CYS A 1 113 ? 3.814 4.203 7.441 1 96.12 113 CYS A O 1
ATOM 925 N N . PHE A 1 114 ? 3.781 3.049 5.551 1 96.31 114 PHE A N 1
ATOM 926 C CA . PHE A 1 114 ? 4.094 4.211 4.723 1 96.31 114 PHE A CA 1
ATOM 927 C C . PHE A 1 114 ? 2.996 5.262 4.828 1 96.31 114 PHE A C 1
ATOM 929 O O . PHE A 1 114 ? 3.279 6.441 5.039 1 96.31 114 PHE A O 1
ATOM 936 N N . VAL A 1 115 ? 1.794 4.895 4.715 1 95.12 115 VAL A N 1
ATOM 937 C CA . VAL A 1 115 ? 0.657 5.801 4.844 1 95.12 115 VAL A CA 1
ATOM 938 C C . VAL A 1 115 ? 0.731 6.539 6.176 1 95.12 115 VAL A C 1
ATOM 940 O O . VAL A 1 115 ? 0.564 7.762 6.227 1 95.12 115 VAL A O 1
ATOM 943 N N . CYS A 1 116 ? 1.06 5.844 7.199 1 92.12 116 CYS A N 1
ATOM 944 C CA . CYS A 1 116 ? 0.977 6.359 8.562 1 92.12 116 CYS A CA 1
ATOM 945 C C . CYS A 1 116 ? 2.137 7.301 8.859 1 92.12 116 CYS A C 1
ATOM 947 O O . CYS A 1 116 ? 1.992 8.242 9.648 1 92.12 116 CYS A O 1
ATOM 949 N N . ASN A 1 117 ? 3.225 7.078 8.211 1 89.62 117 ASN A N 1
ATOM 950 C CA . ASN A 1 117 ? 4.414 7.855 8.539 1 89.62 117 ASN A CA 1
ATOM 951 C C . ASN A 1 117 ? 4.609 9.016 7.578 1 89.62 117 ASN A C 1
ATOM 953 O O . ASN A 1 117 ? 5.371 9.945 7.859 1 89.62 117 ASN A O 1
ATOM 957 N N . HIS A 1 118 ? 3.975 8.977 6.449 1 88.19 118 HIS A N 1
ATOM 958 C CA . HIS A 1 118 ? 4.223 9.969 5.41 1 88.19 118 HIS A CA 1
ATOM 959 C C . HIS A 1 118 ? 3.82 11.359 5.875 1 88.19 118 HIS A C 1
ATOM 961 O O . HIS A 1 118 ? 4.469 12.352 5.523 1 88.19 118 HIS A O 1
ATOM 967 N N . GLY A 1 119 ? 2.844 11.539 6.688 1 78.31 119 GLY A N 1
ATOM 968 C CA . GLY A 1 119 ? 2.371 12.828 7.168 1 78.31 119 GLY A CA 1
ATOM 969 C C . GLY A 1 119 ? 3.35 13.508 8.102 1 78.31 119 GLY A C 1
ATOM 970 O O . GLY A 1 119 ? 3.242 14.711 8.352 1 78.31 119 GLY A O 1
ATOM 971 N N . LEU A 1 120 ? 4.301 12.727 8.57 1 71.38 120 LEU A N 1
ATOM 972 C CA . LEU A 1 120 ? 5.273 13.273 9.508 1 71.38 120 LEU A CA 1
ATOM 973 C C . LEU A 1 120 ? 6.398 13.992 8.773 1 71.38 120 LEU A C 1
ATOM 975 O O . LEU A 1 120 ? 7.246 14.633 9.391 1 71.38 120 LEU A O 1
ATOM 979 N N . GLY A 1 121 ? 6.391 14 7.434 1 66.44 121 GLY A N 1
ATOM 980 C CA . GLY A 1 121 ? 7.375 14.727 6.648 1 66.44 121 GLY A CA 1
ATOM 981 C C . GLY A 1 121 ? 8.664 13.953 6.445 1 66.44 121 GLY A C 1
ATOM 982 O O . GLY A 1 121 ? 8.758 12.781 6.801 1 66.44 121 GLY A O 1
ATOM 983 N N . PRO A 1 122 ? 9.68 14.602 5.832 1 62.12 122 PRO A N 1
ATOM 984 C CA . PRO A 1 122 ? 10.922 13.914 5.461 1 62.12 122 PRO A CA 1
ATOM 985 C C . PRO A 1 122 ? 11.766 13.531 6.676 1 62.12 122 PRO A C 1
ATOM 987 O O . PRO A 1 122 ? 12.609 12.633 6.586 1 62.12 122 PRO A O 1
ATOM 990 N N . GLN A 1 123 ? 11.461 14.203 7.797 1 58.72 123 GLN A N 1
ATOM 991 C CA . GLN A 1 123 ? 12.203 13.883 9.016 1 58.72 123 GLN A CA 1
ATOM 992 C C . GLN A 1 123 ? 11.367 13.023 9.953 1 58.72 123 GLN A C 1
ATOM 994 O O . GLN A 1 123 ? 11.438 13.188 11.18 1 58.72 123 GLN A O 1
ATOM 999 N N . TRP A 1 124 ? 10.664 12.164 9.414 1 60.47 124 TRP A N 1
ATOM 1000 C CA . TRP A 1 124 ? 9.742 11.344 10.195 1 60.47 124 TRP A CA 1
ATOM 1001 C C . TRP A 1 124 ? 10.5 10.453 11.18 1 60.47 124 TRP A C 1
ATOM 1003 O O . TRP A 1 124 ? 10.031 10.211 12.289 1 60.47 124 TRP A O 1
ATOM 1013 N N . LYS A 1 125 ? 11.703 9.992 10.781 1 59.25 125 LYS A N 1
ATOM 1014 C CA . LYS A 1 125 ? 12.5 9.133 11.648 1 59.25 125 LYS A CA 1
ATOM 1015 C C . LYS A 1 125 ? 12.906 9.859 12.93 1 59.25 125 LYS A C 1
ATOM 1017 O O . LYS A 1 125 ? 12.852 9.281 14.023 1 59.25 125 LYS A O 1
ATOM 1022 N N . ASP A 1 126 ? 13.297 11.07 12.688 1 59 126 ASP A N 1
ATOM 1023 C CA . ASP A 1 126 ? 13.734 11.891 13.82 1 59 126 ASP A CA 1
ATOM 1024 C C . ASP A 1 126 ? 12.562 12.203 14.75 1 59 126 ASP A C 1
ATOM 1026 O O . ASP A 1 126 ? 12.711 12.172 15.969 1 59 126 ASP A O 1
ATOM 1030 N N . PHE A 1 127 ? 11.445 12.391 14.164 1 59.84 127 PHE A N 1
ATOM 1031 C CA . PHE A 1 127 ? 10.266 12.711 14.953 1 59.84 127 PHE A CA 1
ATOM 1032 C C . PHE A 1 127 ? 9.852 11.523 15.805 1 59.84 127 PHE A C 1
ATOM 1034 O O . PHE A 1 127 ? 9.516 11.68 16.984 1 59.84 127 PHE A O 1
ATOM 1041 N N . LEU A 1 128 ? 10.039 10.367 15.258 1 60.12 128 LEU A N 1
ATOM 1042 C CA . LEU A 1 128 ? 9.57 9.172 15.945 1 60.12 128 LEU A CA 1
ATOM 1043 C C . LEU A 1 128 ? 10.609 8.68 16.953 1 60.12 128 LEU A C 1
ATOM 1045 O O . LEU A 1 128 ? 10.266 8.008 17.922 1 60.12 128 LEU A O 1
ATOM 1049 N N . SER A 1 129 ? 11.914 8.992 16.656 1 57.59 129 SER A N 1
ATOM 1050 C CA . SER A 1 129 ? 12.992 8.531 17.531 1 57.59 129 SER A CA 1
ATOM 1051 C C . SER A 1 129 ? 13.18 9.477 18.703 1 57.59 129 SER A C 1
ATOM 1053 O O . SER A 1 129 ? 13.789 9.109 19.719 1 57.59 129 SER A O 1
ATOM 1055 N N . LEU A 1 130 ? 12.75 10.688 18.453 1 57.78 130 LEU A N 1
ATOM 1056 C CA . LEU A 1 130 ? 12.945 11.664 19.531 1 57.78 130 LEU A CA 1
ATOM 1057 C C . LEU A 1 130 ? 12.023 11.375 20.703 1 57.78 130 LEU A C 1
ATOM 1059 O O . LEU A 1 130 ? 10.953 10.789 20.531 1 57.78 130 LEU A O 1
ATOM 1063 N N . GLU A 1 131 ? 12.57 11.469 21.859 1 53.09 131 GLU A N 1
ATOM 1064 C CA . GLU A 1 131 ? 11.969 11.25 23.172 1 53.09 131 GLU A CA 1
ATOM 1065 C C . GLU A 1 131 ? 10.57 11.852 23.25 1 53.09 131 GLU A C 1
ATOM 1067 O O . GLU A 1 131 ? 9.727 11.391 24.016 1 53.09 131 GLU A O 1
ATOM 1072 N N . VAL A 1 132 ? 10.422 12.734 22.422 1 49.44 132 VAL A N 1
ATOM 1073 C CA . VAL A 1 132 ? 9.117 13.375 22.531 1 49.44 132 VAL A CA 1
ATOM 1074 C C . VAL A 1 132 ? 8.031 12.406 22.062 1 49.44 132 VAL A C 1
ATOM 1076 O O . VAL A 1 132 ? 6.887 12.477 22.531 1 49.44 132 VAL A O 1
ATOM 1079 N N . SER A 1 133 ? 8.586 11.336 21.406 1 59.22 133 SER A N 1
ATOM 1080 C CA . SER A 1 133 ? 7.586 10.352 21.016 1 59.22 133 SER A CA 1
ATOM 1081 C C . SER A 1 133 ? 7.414 9.281 22.078 1 59.22 133 SER A C 1
ATOM 1083 O O . SER A 1 133 ? 8.344 9 22.844 1 59.22 133 SER A O 1
ATOM 1085 N N . ASP A 1 134 ? 6.309 8.977 22.719 1 72 134 ASP A N 1
ATOM 1086 C CA . ASP A 1 134 ? 5.961 7.895 23.641 1 72 134 ASP A CA 1
ATOM 1087 C C . ASP A 1 134 ? 6.367 6.539 23.062 1 72 134 ASP A C 1
ATOM 1089 O O . ASP A 1 134 ? 5.715 5.527 23.328 1 72 134 ASP A O 1
ATOM 1093 N N . ALA A 1 135 ? 7.609 6.652 22.312 1 78.88 135 ALA A N 1
ATOM 1094 C CA . ALA A 1 135 ? 8.008 5.379 21.734 1 78.88 135 ALA A CA 1
ATOM 1095 C C . ALA A 1 135 ? 8.711 4.492 22.75 1 78.88 135 ALA A C 1
ATOM 1097 O O . ALA A 1 135 ? 9.5 4.977 23.562 1 78.88 135 ALA A O 1
ATOM 1098 N N . PRO A 1 136 ? 8.391 3.227 22.75 1 85.81 136 PRO A N 1
ATOM 1099 C CA . PRO A 1 136 ? 9.102 2.291 23.625 1 85.81 136 PRO A CA 1
ATOM 1100 C C . PRO A 1 136 ? 10.594 2.221 23.312 1 85.81 136 PRO A C 1
ATOM 1102 O O . PRO A 1 136 ? 11.016 2.496 22.188 1 85.81 136 PRO A O 1
ATOM 1105 N N . ARG A 1 137 ? 11.359 1.894 24.266 1 83.81 137 ARG A N 1
ATOM 1106 C CA . ARG A 1 137 ? 12.812 1.873 24.172 1 83.81 137 ARG A CA 1
ATOM 1107 C C . ARG A 1 137 ? 13.266 1.008 23 1 83.81 137 ARG A C 1
ATOM 1109 O O . ARG A 1 137 ? 14.211 1.361 22.297 1 83.81 137 ARG A O 1
ATOM 1116 N N . PHE A 1 138 ? 12.617 -0.084 22.828 1 88.56 138 PHE A N 1
ATOM 1117 C CA . PHE A 1 138 ? 13 -1.013 21.766 1 88.56 138 PHE A CA 1
ATOM 1118 C C . PHE A 1 138 ? 12.883 -0.351 20.406 1 88.56 138 PHE A C 1
ATOM 1120 O O . PHE A 1 138 ? 13.797 -0.434 19.594 1 88.56 138 PHE A O 1
ATOM 1127 N N . VAL A 1 139 ? 11.875 0.309 20.156 1 88.38 139 VAL A N 1
ATOM 1128 C CA . VAL A 1 139 ? 11.625 0.978 18.875 1 88.38 139 VAL A CA 1
ATOM 1129 C C . VAL A 1 139 ? 12.633 2.109 18.688 1 88.38 139 VAL A C 1
ATOM 1131 O O . VAL A 1 139 ? 13.18 2.275 17.594 1 88.38 139 VAL A O 1
ATOM 1134 N N . ARG A 1 140 ? 12.891 2.803 19.719 1 85.31 140 ARG A N 1
ATOM 1135 C CA . ARG A 1 140 ? 13.844 3.908 19.672 1 85.31 140 ARG A CA 1
ATOM 1136 C C . ARG A 1 140 ? 15.242 3.406 19.312 1 85.31 140 ARG A C 1
ATOM 1138 O O . ARG A 1 140 ? 15.938 4.008 18.5 1 85.31 140 ARG A O 1
ATOM 1145 N N . LYS A 1 141 ? 15.531 2.316 19.922 1 85.56 141 LYS A N 1
ATOM 1146 C CA . LYS A 1 141 ? 16.859 1.753 19.688 1 85.56 141 LYS A CA 1
ATOM 1147 C C . LYS A 1 141 ? 17.031 1.311 18.234 1 85.56 141 LYS A C 1
ATOM 1149 O O . LYS A 1 141 ? 18.078 1.503 17.641 1 85.56 141 LYS A O 1
ATOM 1154 N N . VAL A 1 142 ? 16.016 0.76 17.703 1 87.81 142 VAL A N 1
ATOM 1155 C CA . VAL A 1 142 ? 16.062 0.281 16.328 1 87.81 142 VAL A CA 1
ATOM 1156 C C . VAL A 1 142 ? 16.188 1.467 15.375 1 87.81 142 VAL A C 1
ATOM 1158 O O . VAL A 1 142 ? 16.969 1.429 14.422 1 87.81 142 VAL A O 1
ATOM 1161 N N . MET A 1 143 ? 15.5 2.512 15.703 1 85 143 MET A N 1
ATOM 1162 C CA . MET A 1 143 ? 15.398 3.627 14.766 1 85 143 MET A CA 1
ATOM 1163 C C . MET A 1 143 ? 16.484 4.664 15.039 1 85 143 MET A C 1
ATOM 1165 O O . MET A 1 143 ? 16.641 5.613 14.273 1 85 143 MET A O 1
ATOM 1169 N N . GLU A 1 144 ? 17.203 4.453 16 1 80.38 144 GLU A N 1
ATOM 1170 C CA . GLU A 1 144 ? 18.234 5.418 16.391 1 80.38 144 GLU A CA 1
ATOM 1171 C C . GLU A 1 144 ? 19.234 5.637 15.266 1 80.38 144 GLU A C 1
ATOM 1173 O O . GLU A 1 144 ? 19.594 4.699 14.555 1 80.38 144 GLU A O 1
ATOM 1178 N N . ASN A 1 145 ? 19.688 6.883 15.039 1 77.44 145 ASN A N 1
ATOM 1179 C CA . ASN A 1 145 ? 20.656 7.273 14.016 1 77.44 145 ASN A CA 1
ATOM 1180 C C . ASN A 1 145 ? 20.156 6.918 12.617 1 77.44 145 ASN A C 1
ATOM 1182 O O . ASN A 1 145 ? 20.938 6.484 11.766 1 77.44 145 ASN A O 1
ATOM 1186 N N . GLY A 1 146 ? 18.891 6.895 12.398 1 75.56 146 GLY A N 1
ATOM 1187 C CA . GLY A 1 146 ? 18.344 6.59 11.094 1 75.56 146 GLY A CA 1
ATOM 1188 C C . GLY A 1 146 ? 18.531 5.141 10.688 1 75.56 146 GLY A C 1
ATOM 1189 O O . GLY A 1 146 ? 18.766 4.844 9.516 1 75.56 146 GLY A O 1
ATOM 1190 N N . PHE A 1 147 ? 18.672 4.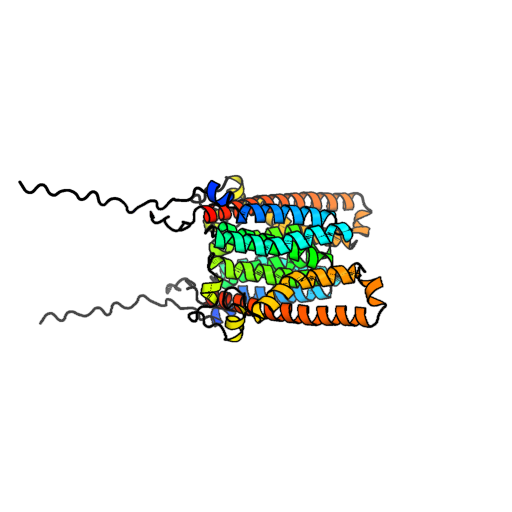223 11.625 1 83.44 147 PHE A N 1
ATOM 1191 C CA . PHE A 1 147 ? 18.812 2.781 11.445 1 83.44 147 PHE A CA 1
ATOM 1192 C C . PHE A 1 147 ? 20.281 2.398 11.25 1 83.44 147 PHE A C 1
ATOM 1194 O O . PHE A 1 147 ? 20.594 1.238 10.977 1 83.44 147 PHE A O 1
ATOM 1201 N N . TYR A 1 148 ? 21.156 3.418 11.359 1 84 148 TYR A N 1
ATOM 1202 C CA . TYR A 1 148 ? 22.578 3.098 11.242 1 84 148 TYR A CA 1
ATOM 1203 C C . TYR A 1 148 ? 23.141 2.621 12.57 1 84 148 TYR A C 1
ATOM 1205 O O . TYR A 1 148 ? 23.984 3.283 13.164 1 84 148 TYR A O 1
ATOM 1213 N N . ASN A 1 149 ? 22.688 1.588 13.086 1 87.88 149 ASN A N 1
ATOM 1214 C CA . ASN A 1 149 ? 23.109 0.816 14.25 1 87.88 149 ASN A CA 1
ATOM 1215 C C . ASN A 1 149 ? 22.891 -0.68 14.039 1 87.88 149 ASN A C 1
ATOM 1217 O O . ASN A 1 149 ? 22.406 -1.098 12.992 1 87.88 149 ASN A O 1
ATOM 1221 N N . ALA A 1 150 ? 23.25 -1.452 14.914 1 90.69 150 ALA A N 1
ATOM 1222 C CA . ALA A 1 150 ? 23.234 -2.898 14.711 1 90.69 150 ALA A CA 1
ATOM 1223 C C . ALA A 1 150 ? 21.812 -3.42 14.531 1 90.69 150 ALA A C 1
ATOM 1225 O O . ALA A 1 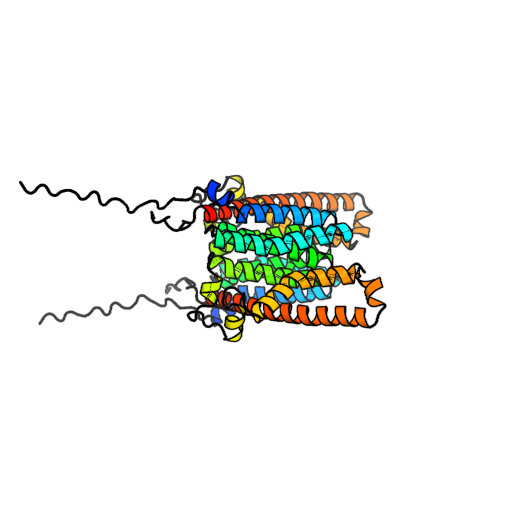150 ? 21.547 -4.199 13.617 1 90.69 150 ALA A O 1
ATOM 1226 N N . MET A 1 151 ? 20.906 -3.041 15.375 1 91.81 151 MET A N 1
ATOM 1227 C CA . MET A 1 151 ? 19.531 -3.504 15.305 1 91.81 151 MET A CA 1
ATOM 1228 C C . MET A 1 151 ? 18.828 -2.957 14.062 1 91.81 151 MET A C 1
ATOM 1230 O O . MET A 1 151 ? 18.047 -3.656 13.422 1 91.81 151 MET A O 1
ATOM 1234 N N . GLY A 1 152 ? 19.125 -1.751 13.758 1 92.06 152 GLY A N 1
ATOM 1235 C CA . GLY A 1 152 ? 18.594 -1.162 12.547 1 92.06 152 GLY A CA 1
ATOM 1236 C C . GLY A 1 152 ? 19.078 -1.854 11.281 1 92.06 152 GLY A C 1
ATOM 1237 O O . GLY A 1 152 ? 18.297 -2.094 10.359 1 92.06 152 GLY A O 1
ATOM 1238 N N . PHE A 1 153 ? 20.328 -2.168 11.32 1 92.81 153 PHE A N 1
ATOM 1239 C CA . PHE A 1 153 ? 20.922 -2.873 10.188 1 92.81 153 PHE A CA 1
ATOM 1240 C C . PHE A 1 153 ? 20.281 -4.246 10.008 1 92.81 153 PHE A C 1
ATOM 1242 O O . PHE A 1 153 ? 19.984 -4.656 8.883 1 92.81 153 PHE A O 1
ATOM 1249 N N . LEU A 1 154 ? 20.125 -4.855 11.109 1 94.94 154 LEU A N 1
ATOM 1250 C CA . LEU A 1 154 ? 19.484 -6.16 11.07 1 94.94 154 LEU A CA 1
ATOM 1251 C C . LEU A 1 154 ? 18.062 -6.047 10.516 1 94.94 154 LEU A C 1
ATOM 1253 O O . LEU A 1 154 ? 17.656 -6.836 9.664 1 94.94 154 LEU A O 1
ATOM 1257 N N . ALA A 1 155 ? 17.312 -5.133 10.953 1 95.12 155 ALA A N 1
ATOM 1258 C CA . ALA A 1 155 ? 15.945 -4.914 10.5 1 95.12 155 ALA A CA 1
ATOM 1259 C C . ALA A 1 155 ? 15.914 -4.613 9 1 95.12 155 ALA A C 1
ATOM 1261 O O . ALA A 1 155 ? 15.125 -5.211 8.258 1 95.12 155 ALA A O 1
ATOM 1262 N N . MET A 1 156 ? 16.781 -3.766 8.555 1 94.56 156 MET A N 1
ATOM 1263 C CA . MET A 1 156 ? 16.797 -3.355 7.156 1 94.56 156 MET A CA 1
ATOM 1264 C C . MET A 1 156 ? 17.234 -4.504 6.258 1 94.56 156 MET A C 1
ATOM 1266 O O . MET A 1 156 ? 16.734 -4.664 5.148 1 94.56 156 MET A O 1
ATOM 1270 N N . SER A 1 157 ? 18.188 -5.215 6.738 1 95.25 157 SER A N 1
ATOM 1271 C CA . SER A 1 157 ? 18.609 -6.387 5.98 1 95.25 157 SER A CA 1
ATOM 1272 C C . SER A 1 157 ? 17.484 -7.398 5.84 1 95.25 157 SER A C 1
ATOM 1274 O O . SER A 1 157 ? 17.297 -7.984 4.773 1 95.25 157 SER A O 1
ATOM 1276 N N . GLY A 1 158 ? 16.781 -7.594 6.941 1 97 158 GLY A N 1
ATOM 1277 C CA . GLY A 1 158 ? 15.633 -8.484 6.883 1 97 158 GLY A CA 1
ATOM 1278 C C . GLY A 1 158 ? 14.562 -8.008 5.918 1 97 158 GLY A C 1
ATOM 1279 O O . GLY A 1 158 ? 14.008 -8.805 5.156 1 97 158 GLY A O 1
ATOM 1280 N N . ILE A 1 159 ? 14.312 -6.781 5.898 1 96.75 159 ILE A N 1
ATOM 1281 C CA . ILE A 1 159 ? 13.258 -6.195 5.074 1 96.75 159 ILE A CA 1
ATOM 1282 C C . ILE A 1 159 ? 13.641 -6.316 3.598 1 96.75 159 ILE A C 1
ATOM 1284 O O . ILE A 1 159 ? 12.805 -6.68 2.766 1 96.75 159 ILE A O 1
ATOM 1288 N N . HIS A 1 160 ? 14.922 -6.137 3.244 1 96.31 160 HIS A N 1
ATOM 1289 C CA . HIS A 1 160 ? 15.305 -6.047 1.84 1 96.31 160 HIS A CA 1
ATOM 1290 C C . HIS A 1 160 ? 15.797 -7.391 1.316 1 96.31 160 HIS A C 1
ATOM 1292 O O . HIS A 1 160 ? 15.586 -7.719 0.147 1 96.31 160 HIS A O 1
ATOM 1298 N N . LEU A 1 161 ? 16.406 -8.18 2.178 1 96.88 161 LEU A N 1
ATOM 1299 C CA . LEU A 1 161 ? 17.125 -9.336 1.641 1 96.88 161 LEU A CA 1
ATOM 1300 C C . LEU A 1 161 ? 16.344 -10.625 1.889 1 96.88 161 LEU A C 1
ATOM 1302 O O . LEU A 1 161 ? 16.594 -11.641 1.238 1 96.88 161 LEU A O 1
ATOM 1306 N N . LEU A 1 162 ? 15.43 -10.602 2.828 1 97.5 162 LEU A N 1
ATOM 1307 C CA . LEU A 1 162 ? 14.641 -11.812 3.051 1 97.5 162 LEU A CA 1
ATOM 1308 C C . LEU A 1 162 ? 13.844 -12.18 1.802 1 97.5 162 LEU A C 1
ATOM 1310 O O . LEU A 1 162 ? 13.812 -13.352 1.406 1 97.5 162 LEU A O 1
ATOM 1314 N N . PRO A 1 163 ? 13.164 -11.242 1.125 1 97.25 163 PRO A N 1
ATOM 1315 C CA . PRO A 1 163 ? 12.445 -11.602 -0.103 1 97.25 163 PRO A CA 1
ATOM 1316 C C . PRO A 1 163 ? 13.375 -12.18 -1.175 1 97.25 163 PRO A C 1
ATOM 1318 O O . PRO A 1 163 ? 12.969 -13.055 -1.941 1 97.25 163 PRO A O 1
ATOM 1321 N N . VAL A 1 164 ? 14.562 -11.695 -1.191 1 97.12 164 VAL A N 1
ATOM 1322 C CA . VAL A 1 164 ? 15.523 -12.195 -2.16 1 97.12 164 VAL A CA 1
ATOM 1323 C C . VAL A 1 164 ? 15.883 -13.648 -1.835 1 97.12 164 VAL A C 1
ATOM 1325 O O . VAL A 1 164 ? 15.93 -14.492 -2.729 1 97.12 164 VAL A O 1
ATOM 1328 N N . LEU A 1 165 ? 16.125 -13.867 -0.573 1 96.75 165 LEU A N 1
ATOM 1329 C CA . LEU A 1 165 ? 16.438 -15.227 -0.149 1 96.75 165 LEU A CA 1
ATOM 1330 C C . LEU A 1 165 ? 15.297 -16.188 -0.484 1 96.75 165 LEU A C 1
ATOM 1332 O O . LEU A 1 165 ? 15.523 -17.281 -0.992 1 96.75 165 LEU A O 1
ATOM 1336 N N . TRP A 1 166 ? 14.062 -15.758 -0.217 1 96.12 166 TRP A N 1
ATOM 1337 C CA . TRP A 1 166 ? 12.891 -16.578 -0.516 1 96.12 166 TRP A CA 1
ATOM 1338 C C . TRP A 1 166 ? 12.766 -16.812 -2.018 1 96.12 166 TRP A C 1
ATOM 1340 O O . TRP A 1 166 ? 12.406 -17.906 -2.453 1 96.12 166 TRP A O 1
ATOM 1350 N N . TYR A 1 167 ? 13.078 -15.852 -2.787 1 97.31 167 TYR A N 1
ATOM 1351 C CA . TYR A 1 167 ? 13.086 -15.992 -4.238 1 97.31 167 TYR A CA 1
ATOM 1352 C C . TYR A 1 167 ? 14.086 -17.047 -4.68 1 97.31 167 TYR A C 1
ATOM 1354 O O . TYR A 1 167 ? 13.75 -17.938 -5.48 1 97.31 167 TYR A O 1
ATOM 1362 N N . CYS A 1 168 ? 15.273 -17.016 -4.133 1 95.94 168 CYS A N 1
ATOM 1363 C CA . CYS A 1 168 ? 16.328 -17.953 -4.504 1 95.94 168 CYS A CA 1
ATOM 1364 C C . CYS A 1 168 ? 15.953 -19.375 -4.125 1 95.94 168 CYS A C 1
ATOM 1366 O O . CYS A 1 168 ? 16.203 -20.312 -4.883 1 95.94 168 CYS A O 1
ATOM 1368 N N . ILE A 1 169 ? 15.367 -19.5 -2.994 1 93.75 169 ILE A N 1
ATOM 1369 C CA . ILE A 1 169 ? 14.953 -20.812 -2.531 1 93.75 169 ILE A CA 1
ATOM 1370 C C . ILE A 1 169 ? 13.852 -21.359 -3.443 1 93.75 169 ILE A C 1
ATOM 1372 O O . ILE A 1 169 ? 13.93 -22.5 -3.898 1 93.75 169 ILE A O 1
ATOM 1376 N N . ARG A 1 170 ? 12.898 -20.547 -3.797 1 93.38 170 ARG A N 1
ATOM 1377 C CA . ARG A 1 170 ? 11.75 -20.969 -4.586 1 93.38 170 ARG A CA 1
ATOM 1378 C C . ARG A 1 170 ? 12.156 -21.266 -6.027 1 93.38 170 ARG A C 1
ATOM 1380 O O . ARG A 1 170 ? 11.586 -22.156 -6.66 1 93.38 170 ARG A O 1
ATOM 1387 N N . LYS A 1 171 ? 13.141 -20.578 -6.527 1 94.38 171 LYS A N 1
ATOM 1388 C CA . LYS A 1 171 ? 13.562 -20.766 -7.91 1 94.38 171 LYS A CA 1
ATOM 1389 C C . LYS A 1 171 ? 14.656 -21.828 -8.008 1 94.38 171 LYS A C 1
ATOM 1391 O O . LYS A 1 171 ? 15.141 -22.141 -9.102 1 94.38 171 LYS A O 1
ATOM 1396 N N . GLY A 1 172 ? 15.133 -22.344 -6.871 1 91.19 172 GLY A N 1
ATOM 1397 C CA . GLY A 1 172 ? 16.062 -23.453 -6.844 1 91.19 172 GLY A CA 1
ATOM 1398 C C . GLY A 1 172 ? 17.5 -23.031 -7.133 1 91.19 172 GLY A C 1
ATOM 1399 O O . GLY A 1 172 ? 18.297 -23.828 -7.633 1 91.19 172 GLY A O 1
ATOM 1400 N N . ILE A 1 173 ? 17.766 -21.875 -6.902 1 89.06 173 ILE A N 1
ATOM 1401 C CA . ILE A 1 173 ? 19.109 -21.359 -7.16 1 89.06 173 ILE A CA 1
ATOM 1402 C C . ILE A 1 173 ? 20.109 -22.047 -6.23 1 89.06 173 ILE A C 1
ATOM 1404 O O . ILE A 1 173 ? 21.266 -22.281 -6.609 1 89.06 173 ILE A O 1
ATOM 1408 N N . PHE A 1 174 ? 19.641 -22.422 -5.055 1 87.31 174 PHE A N 1
ATOM 1409 C CA . PHE A 1 174 ? 20.531 -22.984 -4.039 1 87.31 174 PHE A CA 1
ATOM 1410 C C . PHE A 1 174 ? 20.531 -24.5 -4.098 1 87.31 174 PHE A C 1
ATOM 1412 O O . PHE A 1 174 ? 21.078 -25.172 -3.217 1 87.31 174 PHE A O 1
ATOM 1419 N N . ASP A 1 175 ? 19.938 -25.047 -5.102 1 86.81 175 ASP A N 1
ATOM 1420 C CA . ASP A 1 175 ? 19.766 -26.484 -5.141 1 86.81 175 ASP A CA 1
ATOM 1421 C C . ASP A 1 175 ? 21.109 -27.219 -5.133 1 86.81 175 ASP A C 1
ATOM 1423 O O . ASP A 1 175 ? 21.281 -28.203 -4.41 1 86.81 175 ASP A O 1
ATOM 1427 N N . ILE A 1 176 ? 22.062 -26.672 -5.91 1 84.81 176 ILE A N 1
ATOM 1428 C CA . ILE A 1 176 ? 23.375 -27.312 -5.969 1 84.81 176 ILE A CA 1
ATOM 1429 C C . ILE A 1 176 ? 24.109 -27.094 -4.645 1 84.81 176 ILE A C 1
ATOM 1431 O O . ILE A 1 176 ? 24.672 -28.047 -4.082 1 84.81 176 ILE A O 1
ATOM 1435 N N . PHE A 1 177 ? 24.031 -25.859 -4.133 1 85.25 177 PHE A N 1
ATOM 1436 C CA . PHE A 1 177 ? 24.703 -25.469 -2.902 1 85.25 177 PHE A CA 1
ATOM 1437 C C . PHE A 1 177 ? 24.109 -26.203 -1.701 1 85.25 177 PHE A C 1
ATOM 1439 O O . PHE A 1 177 ? 24.812 -26.5 -0.734 1 85.25 177 PHE A O 1
ATOM 1446 N N . SER A 1 178 ? 22.844 -26.625 -1.753 1 85.75 178 SER A N 1
ATOM 1447 C CA . SER A 1 178 ? 22.125 -27.219 -0.629 1 85.75 178 SER A CA 1
ATOM 1448 C C . SER A 1 178 ? 22.406 -28.719 -0.534 1 85.75 178 SER A C 1
ATOM 1450 O O . SER A 1 178 ? 21.984 -29.359 0.431 1 85.75 178 SER A O 1
ATOM 1452 N N . LYS A 1 179 ? 23.156 -29.266 -1.485 1 88.75 179 LYS A N 1
ATOM 1453 C CA . LYS A 1 179 ? 23.5 -30.672 -1.435 1 88.75 179 LYS A CA 1
ATOM 1454 C C . LYS A 1 179 ? 24.547 -30.953 -0.361 1 88.75 179 LYS A C 1
ATOM 1456 O O . LYS A 1 179 ? 24.594 -32.031 0.209 1 88.75 179 LYS A O 1
ATOM 1461 N N . SER A 1 180 ? 25.234 -29.969 -0.143 1 90.75 180 SER A N 1
ATOM 1462 C CA . SER A 1 180 ? 26.234 -30.078 0.915 1 90.75 180 SER A CA 1
ATOM 1463 C C . SER A 1 180 ? 25.672 -29.656 2.262 1 90.75 180 SER A C 1
ATOM 1465 O O . SER A 1 180 ? 24.812 -28.766 2.328 1 90.75 180 SER A O 1
ATOM 1467 N N . SER A 1 181 ? 26.156 -30.328 3.305 1 90.44 181 SER A N 1
ATOM 1468 C CA . SER A 1 181 ? 25.703 -29.984 4.652 1 90.44 181 SER A CA 1
ATOM 1469 C C . SER A 1 181 ? 26.047 -28.531 5 1 90.44 181 SER A C 1
ATOM 1471 O O . SER A 1 181 ? 25.25 -27.844 5.633 1 90.44 181 SER A O 1
ATOM 1473 N N . MET A 1 182 ? 27.156 -28.156 4.609 1 90.19 182 MET A N 1
ATOM 1474 C CA . MET A 1 182 ? 27.594 -26.781 4.879 1 90.19 182 MET A CA 1
ATOM 1475 C C . MET A 1 182 ? 26.703 -25.781 4.141 1 90.19 182 MET A C 1
ATOM 1477 O O . MET A 1 182 ? 26.359 -24.734 4.691 1 90.19 182 MET A O 1
ATOM 1481 N N . GLY A 1 183 ? 26.359 -26.094 2.986 1 91 183 GLY A N 1
ATOM 1482 C CA . GLY A 1 183 ? 25.484 -25.219 2.211 1 91 183 GLY A CA 1
ATOM 1483 C C . GLY A 1 183 ? 24.109 -25.078 2.814 1 91 183 GLY A C 1
ATOM 1484 O O . GLY A 1 183 ? 23.562 -23.969 2.893 1 91 183 GLY A O 1
ATOM 1485 N N . ARG A 1 184 ? 23.594 -26.125 3.262 1 92.75 184 ARG A N 1
ATOM 1486 C CA . ARG A 1 184 ? 22.266 -26.109 3.893 1 92.75 184 ARG A CA 1
ATOM 1487 C C . ARG A 1 184 ? 22.297 -25.281 5.176 1 92.75 184 ARG A C 1
ATOM 1489 O O . ARG A 1 184 ? 21.359 -24.516 5.441 1 92.75 184 ARG A O 1
ATOM 1496 N N . ALA A 1 185 ? 23.375 -25.516 5.875 1 93.5 185 ALA A N 1
ATOM 1497 C CA . ALA A 1 185 ? 23.516 -24.766 7.121 1 93.5 185 ALA A CA 1
ATOM 1498 C C . ALA A 1 185 ? 23.578 -23.266 6.859 1 93.5 185 ALA A C 1
ATOM 1500 O O . ALA A 1 185 ? 22.969 -22.469 7.586 1 93.5 185 ALA A O 1
ATOM 1501 N N . PHE A 1 186 ? 24.266 -22.922 5.891 1 93.44 186 PHE A N 1
ATOM 1502 C CA . PHE A 1 186 ? 24.406 -21.516 5.543 1 93.44 186 PHE A CA 1
ATOM 1503 C C . PHE A 1 186 ? 23.062 -20.922 5.137 1 93.44 186 PHE A C 1
ATOM 1505 O O . PHE A 1 186 ? 22.734 -19.812 5.555 1 93.44 186 PHE A O 1
ATOM 1512 N N . ILE A 1 187 ? 22.328 -21.641 4.398 1 93.94 187 ILE A N 1
ATOM 1513 C CA . ILE A 1 187 ? 21.031 -21.156 3.938 1 93.94 187 ILE A CA 1
ATOM 1514 C C . ILE A 1 187 ? 20.078 -21.031 5.125 1 93.94 187 ILE A C 1
ATOM 1516 O O . ILE A 1 187 ? 19.375 -20.031 5.258 1 93.94 187 ILE A O 1
ATOM 1520 N N . LEU A 1 188 ? 20.141 -21.984 5.969 1 94.44 188 LEU A N 1
ATOM 1521 C CA . LEU A 1 188 ? 19.266 -21.969 7.145 1 94.44 188 LEU A CA 1
ATOM 1522 C C . LEU A 1 188 ? 19.625 -20.812 8.07 1 94.44 188 LEU A C 1
ATOM 1524 O O . LEU A 1 188 ? 18.75 -20.109 8.562 1 94.44 188 LEU A O 1
ATOM 1528 N N . MET A 1 189 ? 20.891 -20.656 8.266 1 96.19 189 MET A N 1
ATOM 1529 C CA . MET A 1 189 ? 21.344 -19.562 9.117 1 96.19 189 MET A CA 1
ATOM 1530 C C . MET A 1 189 ? 20.938 -18.219 8.539 1 96.19 189 MET A C 1
ATOM 1532 O O . MET A 1 189 ? 20.469 -17.344 9.266 1 96.19 189 MET A O 1
ATOM 1536 N N . SER A 1 190 ? 21.094 -18.078 7.273 1 96.12 190 SER A N 1
ATOM 1537 C CA . SER A 1 190 ? 20.703 -16.828 6.617 1 96.12 190 SER A CA 1
ATOM 1538 C C . SER A 1 190 ? 19.203 -16.594 6.734 1 96.12 190 SER A C 1
ATOM 1540 O O . SER A 1 190 ? 18.75 -15.477 6.984 1 96.12 190 SER A O 1
ATOM 1542 N N . ALA A 1 191 ? 18.469 -17.641 6.641 1 96.69 191 ALA A N 1
ATOM 1543 C CA . ALA A 1 191 ? 17.016 -17.547 6.75 1 96.69 191 ALA A CA 1
ATOM 1544 C C . ALA A 1 191 ? 16.609 -17.109 8.156 1 96.69 191 ALA A C 1
ATOM 1546 O O . ALA A 1 191 ? 15.719 -16.266 8.312 1 96.69 191 ALA A O 1
ATOM 1547 N N . VAL A 1 192 ? 17.266 -17.641 9.109 1 97.5 192 VAL A N 1
ATOM 1548 C CA . VAL A 1 192 ? 16.938 -17.344 10.492 1 97.5 192 VAL A CA 1
ATOM 1549 C C . VAL A 1 192 ? 17.281 -15.883 10.797 1 97.5 192 VAL A C 1
ATOM 1551 O O . VAL A 1 192 ? 16.469 -15.141 11.344 1 97.5 192 VAL A O 1
ATOM 1554 N N . VAL A 1 193 ? 18.484 -15.484 10.398 1 97.56 193 VAL A N 1
ATOM 1555 C CA . VAL A 1 193 ? 18.953 -14.133 10.688 1 97.56 193 VAL A CA 1
ATOM 1556 C C . VAL A 1 193 ? 18.078 -13.109 9.977 1 97.56 193 VAL A C 1
ATOM 1558 O O . VAL A 1 193 ? 17.641 -12.125 10.578 1 97.56 193 VAL A O 1
ATOM 1561 N N . LEU A 1 194 ? 17.781 -13.367 8.766 1 97.88 194 LEU A N 1
ATOM 1562 C CA . LEU A 1 194 ? 16.984 -12.422 7.992 1 97.88 194 LEU A CA 1
ATOM 1563 C C . LEU A 1 194 ? 15.531 -12.414 8.477 1 97.88 194 LEU A C 1
ATOM 1565 O O . LEU A 1 194 ? 14.867 -11.375 8.461 1 97.88 194 LEU A O 1
ATOM 1569 N N . SER A 1 195 ? 15.047 -13.555 8.922 1 98 195 SER A N 1
ATOM 1570 C CA . SER A 1 195 ? 13.695 -13.609 9.484 1 98 195 SER A CA 1
ATOM 1571 C C . SER A 1 195 ? 13.617 -12.82 10.789 1 98 195 SER A C 1
ATOM 1573 O O . SER A 1 195 ? 12.617 -12.156 11.062 1 98 195 SER A O 1
ATOM 1575 N N . MET A 1 196 ? 14.641 -12.945 11.539 1 97.62 196 MET A N 1
ATOM 1576 C CA . MET A 1 196 ? 14.711 -12.141 12.758 1 97.62 196 MET A CA 1
ATOM 1577 C C . MET A 1 196 ? 14.695 -10.656 12.438 1 97.62 196 MET A C 1
ATOM 1579 O O . MET A 1 196 ? 13.984 -9.883 13.07 1 97.62 196 MET A O 1
ATOM 1583 N N . GLY A 1 197 ? 15.461 -10.281 11.5 1 97.44 197 GLY A N 1
ATOM 1584 C CA . GLY A 1 197 ? 15.469 -8.898 11.062 1 97.44 197 GLY A CA 1
ATOM 1585 C C . GLY A 1 197 ? 14.109 -8.414 10.586 1 97.44 197 GLY A C 1
ATOM 1586 O O . GLY A 1 197 ? 13.664 -7.324 10.961 1 97.44 197 GLY A O 1
ATOM 1587 N N . ARG A 1 198 ? 13.484 -9.219 9.828 1 97.5 198 ARG A N 1
ATOM 1588 C CA . ARG A 1 198 ? 12.156 -8.859 9.32 1 97.5 198 ARG A CA 1
ATOM 1589 C C . ARG A 1 198 ? 11.148 -8.742 10.461 1 97.5 198 ARG A C 1
ATOM 1591 O O . ARG A 1 198 ? 10.258 -7.895 10.422 1 97.5 198 ARG A O 1
ATOM 1598 N N . THR A 1 199 ? 11.266 -9.617 11.445 1 97.44 199 THR A N 1
ATOM 1599 C CA . THR A 1 199 ? 10.375 -9.57 12.602 1 97.44 199 THR A CA 1
ATOM 1600 C C . THR A 1 199 ? 10.578 -8.281 13.383 1 97.44 199 THR A C 1
ATOM 1602 O O . THR A 1 199 ? 9.609 -7.637 13.789 1 97.44 199 THR A O 1
ATOM 1605 N N . ILE A 1 200 ? 11.805 -7.895 13.531 1 96.38 200 ILE A N 1
ATOM 1606 C CA . ILE A 1 200 ? 12.109 -6.621 14.18 1 96.38 200 ILE A CA 1
ATOM 1607 C C . ILE A 1 200 ? 11.469 -5.48 13.391 1 96.38 200 ILE A C 1
ATOM 1609 O O . ILE A 1 200 ? 10.828 -4.602 13.969 1 96.38 200 ILE A O 1
ATOM 1613 N N . GLY A 1 201 ? 11.656 -5.512 12.109 1 96.06 201 GLY A N 1
ATOM 1614 C CA . GLY A 1 201 ? 11.023 -4.508 11.266 1 96.06 201 GLY A CA 1
ATOM 1615 C C . GLY A 1 201 ? 9.516 -4.465 11.414 1 96.06 201 GLY A C 1
ATOM 1616 O O . GLY A 1 201 ? 8.922 -3.389 11.508 1 96.06 201 GLY A O 1
ATOM 1617 N N . ALA A 1 202 ? 8.922 -5.625 11.492 1 97.38 202 ALA A N 1
ATOM 1618 C CA . ALA A 1 202 ? 7.469 -5.723 11.609 1 97.38 202 ALA A CA 1
ATOM 1619 C C . ALA A 1 202 ? 6.98 -5.145 12.938 1 97.38 202 ALA A C 1
ATOM 1621 O O . ALA A 1 202 ? 5.926 -4.508 12.992 1 97.38 202 ALA A O 1
ATOM 1622 N N . VAL A 1 203 ? 7.703 -5.355 13.945 1 95.06 203 VAL A N 1
ATOM 1623 C CA . VAL A 1 203 ? 7.344 -4.836 15.258 1 95.06 203 VAL A CA 1
ATOM 1624 C C . VAL A 1 203 ? 7.391 -3.309 15.242 1 95.06 203 VAL A C 1
ATOM 1626 O O . VAL A 1 203 ? 6.469 -2.648 15.727 1 95.06 203 VAL A O 1
ATOM 1629 N N . VAL A 1 204 ? 8.414 -2.764 14.68 1 93.25 204 VAL A N 1
ATOM 1630 C CA . VAL A 1 204 ? 8.547 -1.314 14.586 1 93.25 204 VAL A CA 1
ATOM 1631 C C . VAL A 1 204 ? 7.43 -0.745 13.711 1 93.25 204 VAL A C 1
ATOM 1633 O O . VAL A 1 204 ? 6.824 0.274 14.055 1 93.25 204 VAL A O 1
ATOM 1636 N N . GLU A 1 205 ? 7.184 -1.388 12.617 1 95.25 205 GLU A N 1
ATOM 1637 C CA . GLU A 1 205 ? 6.09 -0.965 11.742 1 95.25 205 GLU A CA 1
ATOM 1638 C C . GLU A 1 205 ? 4.754 -1.001 12.477 1 95.25 205 GLU A C 1
ATOM 1640 O O . GLU A 1 205 ? 3.939 -0.085 12.344 1 95.25 205 GLU A O 1
ATOM 1645 N N . GLY A 1 206 ? 4.559 -2.111 13.227 1 95.06 206 GLY A N 1
ATOM 1646 C CA . GLY A 1 206 ? 3.35 -2.209 14.031 1 95.06 206 GLY A CA 1
ATOM 1647 C C . GLY A 1 206 ? 3.193 -1.061 15.008 1 95.06 206 GLY A C 1
ATOM 1648 O O . GLY A 1 206 ? 2.1 -0.51 15.156 1 95.06 206 GLY A O 1
ATOM 1649 N N . TRP A 1 207 ? 4.219 -0.706 15.602 1 92.25 207 TRP A N 1
ATOM 1650 C CA . TRP A 1 207 ? 4.176 0.409 16.547 1 92.25 207 TRP A CA 1
ATOM 1651 C C . TRP A 1 207 ? 3.857 1.716 15.82 1 92.25 207 TRP A C 1
ATOM 1653 O O . TRP A 1 207 ? 3.086 2.535 16.328 1 92.25 207 TRP A O 1
ATOM 1663 N N . CYS A 1 208 ? 4.469 1.954 14.688 1 91.12 208 CYS A N 1
ATOM 1664 C CA . CYS A 1 208 ? 4.203 3.16 13.914 1 91.12 208 CYS A CA 1
ATOM 1665 C C . CYS A 1 208 ? 2.725 3.27 13.562 1 91.12 208 CYS A C 1
ATOM 1667 O O . CYS A 1 208 ? 2.137 4.348 13.664 1 91.12 208 CYS A O 1
ATOM 1669 N N . ILE A 1 209 ? 2.148 2.219 13.195 1 94.5 209 ILE A N 1
ATOM 1670 C CA . ILE A 1 209 ? 0.739 2.188 12.82 1 94.5 209 ILE A CA 1
ATOM 1671 C C . ILE A 1 209 ? -0.124 2.488 14.047 1 94.5 209 ILE A C 1
ATOM 1673 O O . ILE A 1 209 ? -1.05 3.301 13.977 1 94.5 209 ILE A O 1
ATOM 1677 N N . LEU A 1 210 ? 0.241 1.888 15.195 1 92.88 210 LEU A N 1
ATOM 1678 C CA . LEU A 1 210 ? -0.518 2.109 16.422 1 92.88 210 LEU A CA 1
ATOM 1679 C C . LEU A 1 210 ? -0.407 3.561 16.875 1 92.88 210 LEU A C 1
ATOM 1681 O O . LEU A 1 210 ? -1.387 4.148 17.344 1 92.88 210 LEU A O 1
ATOM 1685 N N . SER A 1 211 ? 0.752 4.074 16.734 1 89.19 211 SER A N 1
ATOM 1686 C CA . SER A 1 211 ? 0.952 5.477 17.078 1 89.19 211 SER A CA 1
ATOM 1687 C C . SER A 1 211 ? 0.101 6.391 16.203 1 89.19 211 SER A C 1
ATOM 1689 O O . SER A 1 211 ? -0.463 7.375 16.688 1 89.19 211 SER A O 1
ATOM 1691 N N . HIS A 1 212 ? 0.036 6.113 14.984 1 90.25 212 HIS A N 1
ATOM 1692 C CA . HIS A 1 212 ? -0.778 6.902 14.062 1 90.25 212 HIS A CA 1
ATOM 1693 C C . HIS A 1 212 ? -2.262 6.762 14.383 1 90.25 212 HIS A C 1
ATOM 1695 O O . HIS A 1 212 ? -3.014 7.734 14.312 1 90.25 212 HIS A O 1
ATOM 1701 N N . VAL A 1 213 ? -2.684 5.574 14.695 1 92.94 213 VAL A N 1
ATOM 1702 C CA . VAL A 1 213 ? -4.07 5.328 15.078 1 92.94 213 VAL A CA 1
ATOM 1703 C C . VAL A 1 213 ? -4.426 6.168 16.297 1 92.94 213 VAL A C 1
ATOM 1705 O O . VAL A 1 213 ? -5.492 6.785 16.344 1 92.94 213 VAL A O 1
ATOM 1708 N N . LYS A 1 214 ? -3.559 6.227 17.266 1 89.38 214 LYS A N 1
ATOM 1709 C CA . LYS A 1 214 ? -3.781 7.051 18.453 1 89.38 214 LYS A CA 1
ATOM 1710 C C . LYS A 1 214 ? -3.926 8.523 18.078 1 89.38 214 LYS A C 1
ATOM 1712 O O . LYS A 1 214 ? -4.77 9.234 18.641 1 89.38 214 LYS A O 1
ATOM 1717 N N . PHE A 1 215 ? -3.137 8.898 17.203 1 85.56 215 PHE A N 1
ATOM 1718 C CA . PHE A 1 215 ? -3.213 10.266 16.719 1 85.56 215 PHE A CA 1
ATOM 1719 C C . PHE A 1 215 ? -4.562 10.531 16.062 1 85.56 215 PHE A C 1
ATOM 1721 O O . PHE A 1 215 ? -5.195 11.555 16.328 1 85.56 215 PHE A O 1
ATOM 1728 N N . LEU A 1 216 ? -5.043 9.617 15.219 1 88.56 216 LEU A N 1
ATOM 1729 C CA . LEU A 1 216 ? -6.32 9.773 14.539 1 88.56 216 LEU A CA 1
ATOM 1730 C C . LEU A 1 216 ? -7.469 9.828 15.539 1 88.56 216 LEU A C 1
ATOM 1732 O O . LEU A 1 216 ? -8.43 10.586 15.344 1 88.56 216 LEU A O 1
ATOM 1736 N N . LEU A 1 217 ? -7.363 9.055 16.578 1 89.69 217 LEU A N 1
ATOM 1737 C CA . LEU A 1 217 ? -8.422 8.969 17.578 1 89.69 217 LEU A CA 1
ATOM 1738 C C . LEU A 1 217 ? -8.453 10.227 18.438 1 89.69 217 LEU A C 1
ATOM 1740 O O . LEU A 1 217 ? -9.477 10.539 19.047 1 89.69 217 LEU A O 1
ATOM 1744 N N . SER A 1 218 ? -7.367 10.93 18.5 1 83.75 218 SER A N 1
ATOM 1745 C CA . SER A 1 218 ? -7.289 12.148 19.297 1 83.75 218 SER A CA 1
ATOM 1746 C C . SER A 1 218 ? -7.82 13.352 18.531 1 83.75 218 SER A C 1
ATOM 1748 O O . SER A 1 218 ? -8.062 14.406 19.125 1 83.75 218 SER A O 1
ATOM 1750 N N . GLN A 1 219 ? -7.918 13.266 17.234 1 77.69 219 GLN A N 1
ATOM 1751 C CA . GLN A 1 219 ? -8.422 14.375 16.438 1 77.69 219 GLN A CA 1
ATOM 1752 C C . GLN A 1 219 ? -9.891 14.648 16.734 1 77.69 219 GLN A C 1
ATOM 1754 O O . GLN A 1 219 ? -10.664 13.719 16.984 1 77.69 219 GLN A O 1
ATOM 1759 N N . GLN A 1 220 ? -10.219 15.961 17.141 1 61.19 220 GLN A N 1
ATOM 1760 C CA . GLN A 1 220 ? -11.531 16.438 17.578 1 61.19 220 GLN A CA 1
ATOM 1761 C C . GLN A 1 220 ? -12.602 16.125 16.547 1 61.19 220 GLN A C 1
ATOM 1763 O O . GLN A 1 220 ? -12.383 16.297 15.344 1 61.19 220 GLN A O 1
ATOM 1768 N N . HIS A 1 221 ? -13.492 15.188 16.828 1 57.44 221 HIS A N 1
ATOM 1769 C CA . HIS A 1 221 ? -14.641 14.906 15.977 1 57.44 221 HIS A CA 1
ATOM 1770 C C . HIS A 1 221 ? -15.812 15.82 16.312 1 57.44 221 HIS A C 1
ATOM 1772 O O . HIS A 1 221 ? -16.141 16.016 17.484 1 57.44 221 HIS A O 1
ATOM 1778 N N . ASN A 1 222 ? -15.992 16.844 15.547 1 48 222 ASN A N 1
ATOM 1779 C CA . ASN A 1 222 ? -17.141 17.734 15.773 1 48 222 ASN A CA 1
ATOM 1780 C C . ASN A 1 222 ? -18.453 16.969 15.727 1 48 222 ASN A C 1
ATOM 1782 O O . ASN A 1 222 ? -18.781 16.328 14.719 1 48 222 ASN A O 1
ATOM 1786 N N . MET A 1 223 ? -18.859 16.266 16.75 1 48.09 223 MET A N 1
ATOM 1787 C CA . MET A 1 223 ? -20.234 15.789 16.766 1 48.09 223 MET A CA 1
ATOM 1788 C C . MET A 1 223 ? -21.219 16.953 16.75 1 48.09 223 MET A C 1
ATOM 1790 O O . MET A 1 223 ? -21 17.969 17.406 1 48.09 223 MET A O 1
ATOM 1794 N N . PRO A 1 224 ? -21.984 17.078 15.711 1 44.84 224 PRO A N 1
ATOM 1795 C CA . PRO A 1 224 ? -23 18.125 15.805 1 44.84 224 PRO A CA 1
ATOM 1796 C C . PRO A 1 224 ? -23.688 18.172 17.172 1 44.84 224 PRO A C 1
ATOM 1798 O O . PRO A 1 224 ? -23.859 17.125 17.797 1 44.84 224 PRO A O 1
ATOM 1801 N N . ASN A 1 225 ? -23.547 19.297 17.906 1 40.22 225 ASN A N 1
ATOM 1802 C CA . ASN A 1 225 ? -24.375 19.594 19.078 1 40.22 225 ASN A CA 1
ATOM 1803 C C . ASN A 1 225 ? -25.828 19.188 18.859 1 40.22 225 ASN A C 1
ATOM 1805 O O . ASN A 1 225 ? -26.406 19.531 17.828 1 40.22 225 ASN A O 1
ATOM 1809 N N . LYS A 1 226 ? -26.344 18.141 19.438 1 40.66 226 LYS A N 1
ATOM 1810 C CA . LYS A 1 226 ? -27.797 18.047 19.562 1 40.66 226 LYS A CA 1
ATOM 1811 C C . LYS A 1 226 ? -28.391 19.406 19.953 1 40.66 226 LYS A C 1
ATOM 1813 O O . LYS A 1 226 ? -28.203 19.859 21.094 1 40.66 226 LYS A O 1
ATOM 1818 N N . LYS A 1 227 ? -28.484 20.391 19.141 1 37.38 227 LYS A N 1
ATOM 1819 C CA . LYS A 1 227 ? -29.453 21.406 19.562 1 37.38 227 LYS A CA 1
ATOM 1820 C C . LYS A 1 227 ? -30.719 20.766 20.125 1 37.38 227 LYS A C 1
ATOM 1822 O O . LYS A 1 227 ? -31.188 19.75 19.609 1 37.38 227 LYS A O 1
ATOM 1827 N N . SER A 1 228 ? -30.969 21 21.422 1 35.84 228 SER A N 1
ATOM 1828 C CA . SER A 1 228 ? -32.219 20.969 22.188 1 35.84 228 SER A CA 1
ATOM 1829 C C . SER A 1 228 ? -33.406 21.328 21.328 1 35.84 228 SER A C 1
ATOM 1831 O O . SER A 1 228 ? -33.5 22.438 20.797 1 35.84 228 SER A O 1
ATOM 1833 N N . ASN A 1 229 ? -34.031 20.469 20.453 1 29 229 ASN A N 1
ATOM 1834 C CA . ASN A 1 229 ? -35.438 20.797 20.516 1 29 229 ASN A CA 1
ATOM 1835 C C . ASN A 1 229 ? -36 20.641 21.938 1 29 229 ASN A C 1
ATOM 1837 O O . ASN A 1 229 ? -35.719 19.656 22.609 1 29 229 ASN A O 1
ATOM 1841 N N . MET B 1 1 ? -18.906 51.5 43.719 1 31.25 1 MET B N 1
ATOM 1842 C CA . MET B 1 1 ? -18.594 50.094 43.938 1 31.25 1 MET B CA 1
ATOM 1843 C C . MET B 1 1 ? -19.141 49.219 42.781 1 31.25 1 MET B C 1
ATOM 1845 O O . MET B 1 1 ? -20.312 48.844 42.812 1 31.25 1 MET B O 1
ATOM 1849 N N . CYS B 1 2 ? -18.812 49.469 41.438 1 32.56 2 CYS B N 1
ATOM 1850 C CA . CYS B 1 2 ? -19.172 48.812 40.188 1 32.56 2 CYS B CA 1
ATOM 1851 C C . CYS B 1 2 ? -18.734 47.375 40.188 1 32.56 2 CYS B C 1
ATOM 1853 O O . CYS B 1 2 ? -17.531 47.062 40.25 1 32.56 2 CYS B O 1
ATOM 1855 N N . GLN B 1 3 ? -19.516 46.438 40.781 1 34.88 3 GLN B N 1
ATOM 1856 C CA . GLN B 1 3 ? -19.312 45 40.75 1 34.88 3 GLN B CA 1
ATOM 1857 C C . GLN B 1 3 ? -19.109 44.5 39.312 1 34.88 3 GLN B C 1
ATOM 1859 O O . GLN B 1 3 ? -20.016 44.625 38.5 1 34.88 3 GLN B O 1
ATOM 1864 N N . THR B 1 4 ? -17.953 44.719 38.719 1 36 4 THR B N 1
ATOM 1865 C CA . THR B 1 4 ? -17.516 44 37.5 1 36 4 THR B CA 1
ATOM 1866 C C . THR B 1 4 ? -17.859 42.531 37.594 1 36 4 THR B C 1
ATOM 1868 O O . THR B 1 4 ? -17.312 41.781 38.406 1 36 4 THR B O 1
ATOM 1871 N N . ARG B 1 5 ? -19.172 42.094 37.312 1 37.19 5 ARG B N 1
ATOM 1872 C CA . ARG B 1 5 ? -19.531 40.688 37.125 1 37.19 5 ARG B CA 1
ATOM 1873 C C . ARG B 1 5 ? -18.562 40.031 36.156 1 37.19 5 ARG B C 1
ATOM 1875 O O . ARG B 1 5 ? -18.422 40.438 35 1 37.19 5 ARG B O 1
ATOM 1882 N N . SER B 1 6 ? -17.438 39.594 36.625 1 37.97 6 SER B N 1
ATOM 1883 C CA . SER B 1 6 ? -16.594 38.656 35.906 1 37.97 6 SER B CA 1
ATOM 1884 C C . SER B 1 6 ? -17.422 37.656 35.125 1 37.97 6 SER B C 1
ATOM 1886 O O . SER B 1 6 ? -18.203 36.906 35.719 1 37.97 6 SER B O 1
ATOM 1888 N N . ARG B 1 7 ? -18.125 38.062 34 1 34.16 7 ARG B N 1
ATOM 1889 C CA . ARG B 1 7 ? -18.734 37.062 33.125 1 34.16 7 ARG B CA 1
ATOM 1890 C C . ARG B 1 7 ? -17.844 35.844 32.969 1 34.16 7 ARG B C 1
ATOM 1892 O O . ARG B 1 7 ? -16.719 35.969 32.469 1 34.16 7 ARG B O 1
ATOM 1899 N N . SER B 1 8 ? -17.797 34.938 34 1 37.53 8 SER B N 1
ATOM 1900 C CA . SER B 1 8 ? -17.266 33.625 33.688 1 37.53 8 SER B CA 1
ATOM 1901 C C . SER B 1 8 ? -17.547 33.219 32.25 1 37.53 8 SER B C 1
ATOM 1903 O O . SER B 1 8 ? -18.703 33.156 31.844 1 37.53 8 SER B O 1
ATOM 1905 N N . GLN B 1 9 ? -16.891 33.875 31.312 1 36.16 9 GLN B N 1
ATOM 1906 C CA . GLN B 1 9 ? -16.953 33.344 29.938 1 36.16 9 GLN B CA 1
ATOM 1907 C C . GLN B 1 9 ? -17.156 31.844 29.938 1 36.16 9 GLN B C 1
ATOM 1909 O O . GLN B 1 9 ? -16.281 31.078 30.344 1 36.16 9 GLN B O 1
ATOM 1914 N N . LYS B 1 10 ? -18.359 31.344 30.25 1 38.84 10 LYS B N 1
ATOM 1915 C CA . LYS B 1 10 ? -18.719 29.953 30.016 1 38.84 10 LYS B CA 1
ATOM 1916 C C . LYS B 1 10 ? -18.016 29.406 28.766 1 38.84 10 LYS B C 1
ATOM 1918 O O . LYS B 1 10 ? -18.125 29.984 27.688 1 38.84 10 LYS B O 1
ATOM 1923 N N . LYS B 1 11 ? -16.891 28.844 28.984 1 42.94 11 LYS B N 1
ATOM 1924 C CA . LYS B 1 11 ? -16.297 28.062 27.906 1 42.94 11 LYS B CA 1
ATOM 1925 C C . LYS B 1 11 ? -17.359 27.438 27.016 1 42.94 11 LYS B C 1
ATOM 1927 O O . LYS B 1 11 ? -18.344 26.891 27.5 1 42.94 11 LYS B O 1
ATOM 1932 N N . PRO B 1 12 ? -17.531 27.953 25.828 1 37.97 12 PRO B N 1
ATOM 1933 C CA . PRO B 1 12 ? -18.625 27.391 25.031 1 37.97 12 PRO B CA 1
ATOM 1934 C C . PRO B 1 12 ? -18.875 25.922 25.328 1 37.97 12 PRO B C 1
ATOM 1936 O O . PRO B 1 12 ? -17.953 25.219 25.781 1 37.97 12 PRO B O 1
ATOM 1939 N N . ALA B 1 13 ? -20 25.469 25.219 1 35.78 13 ALA B N 1
ATOM 1940 C CA . ALA B 1 13 ? -20.625 24.172 25.453 1 35.78 13 ALA B CA 1
ATOM 1941 C C . ALA B 1 13 ? -19.672 23.031 25.094 1 35.78 13 ALA B C 1
ATOM 1943 O O . ALA B 1 13 ? -18.672 23.234 24.406 1 35.78 13 ALA B O 1
ATOM 1944 N N . TYR B 1 14 ? -20.312 21.609 24.906 1 34.59 14 TYR B N 1
ATOM 1945 C CA . TYR B 1 14 ? -19.891 20.219 24.984 1 34.59 14 TYR B CA 1
ATOM 1946 C C . TYR B 1 14 ? -18.906 19.875 23.875 1 34.59 14 TYR B C 1
ATOM 1948 O O . TYR B 1 14 ? -19.312 19.656 22.719 1 34.59 14 TYR B O 1
ATOM 1956 N N . GLU B 1 15 ? -18.078 20.625 23.5 1 40.81 15 GLU B N 1
ATOM 1957 C CA . GLU B 1 15 ? -17.016 19.953 22.75 1 40.81 15 GLU B CA 1
ATOM 1958 C C . GLU B 1 15 ? -16.828 18.516 23.219 1 40.81 15 GLU B C 1
ATOM 1960 O O . GLU B 1 15 ? -16.219 18.266 24.266 1 40.81 15 GLU B O 1
ATOM 1965 N N . TYR B 1 16 ? -17.844 17.656 23.234 1 41.31 16 TYR B N 1
ATOM 1966 C CA . TYR B 1 16 ? -17.656 16.266 23.625 1 41.31 16 TYR B CA 1
ATOM 1967 C C . TYR B 1 16 ? -16.375 15.695 23.062 1 41.31 16 TYR B C 1
ATOM 1969 O O . TYR B 1 16 ? -16.156 15.711 21.844 1 41.31 16 TYR B O 1
ATOM 1977 N N . GLU B 1 17 ? -15.297 16.016 23.453 1 52.34 17 GLU B N 1
ATOM 1978 C CA . GLU B 1 17 ? -14.078 15.242 23.234 1 52.34 17 GLU B CA 1
ATOM 1979 C C . GLU B 1 17 ? -14.383 13.75 23.156 1 52.34 17 GLU B C 1
ATOM 1981 O O . GLU B 1 17 ? -14.758 13.133 24.141 1 52.34 17 GLU B O 1
ATOM 1986 N N . SER B 1 18 ? -15.023 13.289 22.094 1 61.41 18 SER B N 1
ATOM 1987 C CA . SER B 1 18 ? -15.227 11.844 22.031 1 61.41 18 SER B CA 1
ATOM 1988 C C . SER B 1 18 ? -13.969 11.086 22.438 1 61.41 18 SER B C 1
ATOM 1990 O O . SER B 1 18 ? -12.859 11.453 22.047 1 61.41 18 SER B O 1
ATOM 1992 N N . ASN B 1 19 ? -14.109 10.367 23.5 1 81.19 19 ASN B N 1
ATOM 1993 C CA . ASN B 1 19 ? -13.078 9.461 23.984 1 81.19 19 ASN B CA 1
ATOM 1994 C C . ASN B 1 19 ? -12.688 8.43 22.938 1 81.19 19 ASN B C 1
ATOM 1996 O O . ASN B 1 19 ? -13.492 8.078 22.078 1 81.19 19 ASN B O 1
ATOM 2000 N N . ALA B 1 20 ? -11.508 8.227 22.781 1 89.44 20 ALA B N 1
ATOM 2001 C CA . ALA B 1 20 ? -10.93 7.254 21.844 1 89.44 20 ALA B CA 1
ATOM 2002 C C . ALA B 1 20 ? -11.766 5.973 21.797 1 89.44 20 ALA B C 1
ATOM 2004 O O . ALA B 1 20 ? -12.016 5.426 20.734 1 89.44 20 ALA B O 1
ATOM 2005 N N . ILE B 1 21 ? -12.258 5.684 22.938 1 91.81 21 ILE B N 1
ATOM 2006 C CA . ILE B 1 21 ? -13 4.434 23.031 1 91.81 21 ILE B CA 1
ATOM 2007 C C . ILE B 1 21 ? -14.344 4.574 22.328 1 91.81 21 ILE B C 1
ATOM 2009 O O . ILE B 1 21 ? -14.82 3.631 21.688 1 91.81 21 ILE B O 1
ATOM 2013 N N . THR B 1 22 ? -14.961 5.648 22.422 1 92.75 22 THR B N 1
ATOM 2014 C CA . THR B 1 22 ? -16.234 5.895 21.75 1 92.75 22 THR B CA 1
ATOM 2015 C C . THR B 1 22 ? -16.078 5.812 20.234 1 92.75 22 THR B C 1
ATOM 2017 O O . THR B 1 22 ? -16.891 5.18 19.562 1 92.75 22 THR B O 1
ATOM 2020 N N . VAL B 1 23 ? -15.047 6.371 19.75 1 94.06 23 VAL B N 1
ATOM 2021 C CA . VAL B 1 23 ? -14.805 6.352 18.312 1 94.06 23 VAL B CA 1
ATOM 2022 C C . VAL B 1 23 ? -14.57 4.918 17.844 1 94.06 23 VAL B C 1
ATOM 2024 O O . VAL B 1 23 ? -15.07 4.508 16.797 1 94.06 23 VAL B O 1
ATOM 2027 N N . LEU B 1 24 ? -13.836 4.184 18.656 1 96 24 LEU B N 1
ATOM 2028 C CA . LEU B 1 24 ? -13.539 2.799 18.312 1 96 24 LEU B CA 1
ATOM 2029 C C . LEU B 1 24 ? -14.82 1.975 18.234 1 96 24 LEU B C 1
ATOM 2031 O O . LEU B 1 24 ? -14.883 0.985 17.5 1 96 24 LEU B O 1
ATOM 2035 N N . LEU B 1 25 ? -15.875 2.525 18.922 1 96.12 25 LEU B N 1
ATOM 2036 C CA . LEU B 1 25 ? -17.109 1.742 19 1 96.12 25 LEU B CA 1
ATOM 2037 C C . LEU B 1 25 ? -18.203 2.359 18.125 1 96.12 25 LEU B C 1
ATOM 2039 O O . LEU B 1 25 ? -19.359 1.947 18.203 1 96.12 25 LEU B O 1
ATOM 2043 N N . PHE B 1 26 ? -17.797 3.307 17.312 1 95.69 26 PHE B N 1
ATOM 2044 C CA . PHE B 1 26 ? -18.75 3.809 16.328 1 95.69 26 PHE B CA 1
ATOM 2045 C C . PHE B 1 26 ? -19.281 2.672 15.461 1 95.69 26 PHE B C 1
ATOM 2047 O O . PHE B 1 26 ? -18.547 1.743 15.117 1 95.69 26 PHE B O 1
ATOM 2054 N N . VAL B 1 27 ? -20.484 2.746 15.07 1 97.19 27 VAL B N 1
ATOM 2055 C CA . VAL B 1 27 ? -21.156 1.718 14.273 1 97.19 27 VAL B CA 1
ATOM 2056 C C . VAL B 1 27 ? -20.375 1.483 12.984 1 97.19 27 VAL B C 1
ATOM 2058 O O . VAL B 1 27 ? -20.047 0.344 12.648 1 97.19 27 VAL B O 1
ATOM 2061 N N . PRO B 1 28 ? -20.047 2.508 12.234 1 97 28 PRO B N 1
ATOM 2062 C CA . PRO B 1 28 ? -19.281 2.273 11 1 97 28 PRO B CA 1
ATOM 2063 C C . PRO B 1 28 ? -17.953 1.563 11.25 1 97 28 PRO B C 1
ATOM 2065 O O . PRO B 1 28 ? -17.516 0.76 10.43 1 97 28 PRO B O 1
ATOM 2068 N N . ASN B 1 29 ? -17.312 1.824 12.375 1 97.88 29 ASN B N 1
ATOM 2069 C CA . ASN B 1 29 ? -16.047 1.172 12.68 1 97.88 29 ASN B CA 1
ATOM 2070 C C . ASN B 1 29 ? -16.25 -0.305 13.016 1 97.88 29 ASN B C 1
ATOM 2072 O O . ASN B 1 29 ? -15.43 -1.145 12.633 1 97.88 29 ASN B O 1
ATOM 2076 N N . ILE B 1 30 ? -17.281 -0.59 13.688 1 98.31 30 ILE B N 1
ATOM 2077 C CA . ILE B 1 30 ? -17.609 -1.981 13.984 1 98.31 30 ILE B CA 1
ATOM 2078 C C . ILE B 1 30 ? -17.844 -2.744 12.68 1 98.31 30 ILE B C 1
ATOM 2080 O O . ILE B 1 30 ? -17.391 -3.881 12.531 1 98.31 30 ILE B O 1
ATOM 2084 N N . ILE B 1 31 ? -18.516 -2.131 11.773 1 98.5 31 ILE B N 1
ATOM 2085 C CA . ILE B 1 31 ? -18.734 -2.742 10.461 1 98.5 31 ILE B CA 1
ATOM 2086 C C . ILE B 1 31 ? -17.391 -2.967 9.773 1 98.5 31 ILE B C 1
ATOM 2088 O O . ILE B 1 31 ? -17.156 -4.012 9.164 1 98.5 31 ILE B O 1
ATOM 2092 N N . GLY B 1 32 ? -16.5 -2.023 9.938 1 98.38 32 GLY B N 1
ATOM 2093 C CA . GLY B 1 32 ? -15.156 -2.166 9.383 1 98.38 32 GLY B CA 1
ATOM 2094 C C . GLY B 1 32 ? -14.398 -3.354 9.938 1 98.38 32 GLY B C 1
ATOM 2095 O O . GLY B 1 32 ? -13.75 -4.086 9.195 1 98.38 32 GLY B O 1
ATOM 2096 N N . TYR B 1 33 ? -14.562 -3.512 11.297 1 98.62 33 TYR B N 1
ATOM 2097 C CA . TYR B 1 33 ? -13.93 -4.668 11.922 1 98.62 33 TYR B CA 1
ATOM 2098 C C . TYR B 1 33 ? -14.516 -5.969 11.383 1 98.62 33 TYR B C 1
ATOM 2100 O O . TYR B 1 33 ? -13.781 -6.926 11.125 1 98.62 33 TYR B O 1
ATOM 2108 N N . PHE B 1 34 ? -15.742 -5.969 11.195 1 98.69 34 PHE B N 1
ATOM 2109 C CA . PHE B 1 34 ? -16.422 -7.156 10.672 1 98.69 34 PHE B CA 1
ATOM 2110 C C . PHE B 1 34 ? -15.977 -7.445 9.242 1 98.69 34 PHE B C 1
ATOM 2112 O O . PHE B 1 34 ? -15.766 -8.602 8.875 1 98.69 34 PHE B O 1
ATOM 2119 N N . ARG B 1 35 ? -15.836 -6.391 8.461 1 98.75 35 ARG B N 1
ATOM 2120 C CA . ARG B 1 35 ? -15.344 -6.551 7.094 1 98.75 35 ARG B CA 1
ATOM 2121 C C . ARG B 1 35 ? -13.969 -7.203 7.078 1 98.75 35 ARG B C 1
ATOM 2123 O O . ARG B 1 35 ? -13.688 -8.062 6.242 1 98.75 35 ARG B O 1
ATOM 2130 N N . LEU B 1 36 ? -13.148 -6.855 8 1 98.62 36 LEU B N 1
ATOM 2131 C CA . LEU B 1 36 ? -11.812 -7.426 8.094 1 98.62 36 LEU B CA 1
ATOM 2132 C C . LEU B 1 36 ? -11.875 -8.914 8.43 1 98.62 36 LEU B C 1
ATOM 2134 O O . LEU B 1 36 ? -11.125 -9.711 7.875 1 98.62 36 LEU B O 1
ATOM 2138 N N . LEU B 1 37 ? -12.773 -9.273 9.297 1 98.69 37 LEU B N 1
ATOM 2139 C CA . LEU B 1 37 ? -12.969 -10.672 9.656 1 98.69 37 LEU B CA 1
ATOM 2140 C C . LEU B 1 37 ? -13.438 -11.484 8.453 1 98.69 37 LEU B C 1
ATOM 2142 O O . LEU B 1 37 ? -12.977 -12.602 8.234 1 98.69 37 LEU B O 1
ATOM 2146 N N . LEU B 1 38 ? -14.344 -10.898 7.727 1 98.81 38 LEU B N 1
ATOM 2147 C CA . LEU B 1 38 ? -14.82 -11.555 6.516 1 98.81 38 LEU B CA 1
ATOM 2148 C C . LEU B 1 38 ? -13.688 -11.758 5.516 1 98.81 38 LEU B C 1
ATOM 2150 O O . LEU B 1 38 ? -13.609 -12.797 4.863 1 98.81 38 LEU B O 1
ATOM 2154 N N . LEU B 1 39 ? -12.812 -10.773 5.414 1 98.62 39 LEU B N 1
ATOM 2155 C CA . LEU B 1 39 ? -11.68 -10.883 4.504 1 98.62 39 LEU B CA 1
ATOM 2156 C C . LEU B 1 39 ? -10.727 -11.992 4.949 1 98.62 39 LEU B C 1
ATOM 2158 O O . LEU B 1 39 ? -10.164 -12.703 4.113 1 98.62 39 LEU B O 1
ATOM 2162 N N . LEU B 1 40 ? -10.531 -12.109 6.27 1 98.31 40 LEU B N 1
ATOM 2163 C CA . LEU B 1 40 ? -9.711 -13.203 6.785 1 98.31 40 LEU B CA 1
ATOM 2164 C C . LEU B 1 40 ? -10.305 -14.555 6.406 1 98.31 40 LEU B C 1
ATOM 2166 O O . LEU B 1 40 ? -9.586 -15.453 5.969 1 98.31 40 LEU B O 1
ATOM 2170 N N . GLY B 1 41 ? -11.602 -14.695 6.559 1 98.5 41 GLY B N 1
ATOM 2171 C CA . GLY B 1 41 ? -12.266 -15.914 6.121 1 98.5 41 GLY B CA 1
ATOM 2172 C C . GLY B 1 41 ? -12.148 -16.156 4.625 1 98.5 41 GLY B C 1
ATOM 2173 O O . GLY B 1 41 ? -11.914 -17.281 4.191 1 98.5 41 GLY B O 1
ATOM 2174 N N . ALA B 1 42 ? -12.336 -15.047 3.881 1 98.56 42 ALA B N 1
ATOM 2175 C CA . ALA B 1 42 ? -12.211 -15.156 2.43 1 98.56 42 ALA B CA 1
ATOM 2176 C C . ALA B 1 42 ? -10.82 -15.648 2.033 1 98.56 42 ALA B C 1
ATOM 2178 O O . ALA B 1 42 ? -10.68 -16.453 1.117 1 98.56 42 ALA B O 1
ATOM 2179 N N . TYR B 1 43 ? -9.852 -15.195 2.695 1 98.19 43 TYR B N 1
ATOM 2180 C CA . TYR B 1 43 ? -8.484 -15.617 2.381 1 98.19 43 TYR B CA 1
ATOM 2181 C C . TYR B 1 43 ? -8.305 -17.109 2.643 1 98.19 43 TYR B C 1
ATOM 2183 O O . TYR B 1 43 ? -7.672 -17.812 1.852 1 98.19 43 TYR B O 1
ATOM 2191 N N . VAL B 1 44 ? -8.82 -17.641 3.775 1 97.75 44 VAL B N 1
ATOM 2192 C CA . VAL B 1 44 ? -8.703 -19.047 4.141 1 97.75 44 VAL B CA 1
ATOM 2193 C C . VAL B 1 44 ? -9.328 -19.922 3.057 1 97.75 44 VAL B C 1
ATOM 2195 O O . VAL B 1 44 ? -8.797 -20.984 2.713 1 97.75 44 VAL B O 1
ATOM 2198 N N . TYR B 1 45 ? -10.383 -19.406 2.455 1 97.81 45 TYR B N 1
ATOM 2199 C CA . TYR B 1 45 ? -11.109 -20.188 1.463 1 97.81 45 TYR B CA 1
ATOM 2200 C C . TYR B 1 45 ? -10.852 -19.656 0.056 1 97.81 45 TYR B C 1
ATOM 2202 O O . TYR B 1 45 ? -11.719 -19.766 -0.82 1 97.81 45 TYR B O 1
ATOM 2210 N N . PHE B 1 46 ? -9.719 -19.125 -0.122 1 97.62 46 PHE B N 1
ATOM 2211 C CA . PHE B 1 46 ? -9.438 -18.453 -1.383 1 97.62 46 PHE B CA 1
ATOM 2212 C C . PHE B 1 46 ? -9.57 -19.422 -2.555 1 97.62 46 PHE B C 1
ATOM 2214 O O . PHE B 1 46 ? -9.984 -19.016 -3.646 1 97.62 46 PHE B O 1
ATOM 2221 N N . HIS B 1 47 ? -9.281 -20.703 -2.35 1 96.75 47 HIS B N 1
ATOM 2222 C CA . HIS B 1 47 ? -9.266 -21.656 -3.451 1 96.75 47 HIS B CA 1
ATOM 2223 C C . HIS B 1 47 ? -10.594 -22.391 -3.564 1 96.75 47 HIS B C 1
ATOM 2225 O O . HIS B 1 47 ? -10.766 -23.25 -4.434 1 96.75 47 HIS B O 1
ATOM 2231 N N . GLU B 1 48 ? -11.547 -22.031 -2.695 1 97.62 48 GLU B N 1
ATOM 2232 C CA . GLU B 1 48 ? -12.906 -22.547 -2.744 1 97.62 48 GLU B CA 1
ATOM 2233 C C . GLU B 1 48 ? -13.914 -21.438 -3.021 1 97.62 48 GLU B C 1
ATOM 2235 O O . GLU B 1 48 ? -14.469 -20.844 -2.09 1 97.62 48 GLU B O 1
ATOM 2240 N N . PRO B 1 49 ? -14.219 -21.297 -4.285 1 96.81 49 PRO B N 1
ATOM 2241 C CA . PRO B 1 49 ? -15.031 -20.141 -4.691 1 96.81 49 PRO B CA 1
ATOM 2242 C C . PRO B 1 49 ? -16.391 -20.109 -3.994 1 96.81 49 PRO B C 1
ATOM 2244 O O . PRO B 1 49 ? -16.922 -19.016 -3.727 1 96.81 49 PRO B O 1
ATOM 2247 N N . LEU B 1 50 ? -16.984 -21.203 -3.709 1 96.12 50 LEU B N 1
ATOM 2248 C CA . LEU B 1 50 ? -18.312 -21.281 -3.086 1 96.12 50 LEU B CA 1
ATOM 2249 C C . LEU B 1 50 ? -18.312 -20.562 -1.739 1 96.12 50 LEU B C 1
ATOM 2251 O O . LEU B 1 50 ? -19.312 -19.953 -1.353 1 96.12 50 LEU B O 1
ATOM 2255 N N . TYR B 1 51 ? -17.156 -20.609 -1.085 1 98 51 TYR B N 1
ATOM 2256 C CA . TYR B 1 51 ? -17.031 -19.953 0.214 1 98 51 TYR B CA 1
ATOM 2257 C C . TYR B 1 51 ? -16.359 -18.594 0.078 1 98 51 TYR B C 1
ATOM 2259 O O . TYR B 1 51 ? -16.766 -17.625 0.747 1 98 51 TYR B O 1
ATOM 2267 N N . PHE B 1 52 ? -15.414 -18.469 -0.817 1 98.5 52 PHE B N 1
ATOM 2268 C CA . PHE B 1 52 ? -14.656 -17.234 -1.009 1 98.5 52 PHE B CA 1
ATOM 2269 C C . PHE B 1 52 ? -15.57 -16.109 -1.456 1 98.5 52 PHE B C 1
ATOM 2271 O O . PHE B 1 52 ? -15.555 -15.023 -0.87 1 98.5 52 PHE B O 1
ATOM 2278 N N . LEU B 1 53 ? -16.406 -16.375 -2.441 1 98.06 53 LEU B N 1
ATOM 2279 C CA . LEU B 1 53 ? -17.156 -15.312 -3.119 1 98.06 53 LEU B CA 1
ATOM 2280 C C . LEU B 1 53 ? -18.172 -14.672 -2.176 1 98.06 53 LEU B C 1
ATOM 2282 O O . LEU B 1 53 ? -18.203 -13.445 -2.037 1 98.06 53 LEU B O 1
ATOM 2286 N N . PRO B 1 54 ? -18.953 -15.461 -1.466 1 98.31 54 PRO B N 1
ATOM 2287 C CA . PRO B 1 54 ? -19.906 -14.805 -0.554 1 98.31 54 PRO B CA 1
ATOM 2288 C C . PRO B 1 54 ? -19.203 -14.008 0.543 1 98.31 54 PRO B C 1
ATOM 2290 O O . PRO B 1 54 ? -19.656 -12.922 0.912 1 98.31 54 PRO B O 1
ATOM 2293 N N . LEU B 1 55 ? -18.125 -14.516 1.09 1 98.75 55 LEU B N 1
ATOM 2294 C CA . LEU B 1 55 ? -17.391 -13.812 2.139 1 98.75 55 LEU B CA 1
ATOM 2295 C C . LEU B 1 55 ? -16.812 -12.5 1.61 1 98.75 55 LEU B C 1
ATOM 2297 O O . LEU B 1 55 ? -16.984 -11.445 2.229 1 98.75 55 LEU B O 1
ATOM 2301 N N . TYR B 1 56 ? -16.219 -12.578 0.463 1 98.69 56 TYR B N 1
ATOM 2302 C CA . TYR B 1 56 ? -15.555 -11.414 -0.108 1 98.69 56 TYR B CA 1
ATOM 2303 C C . TYR B 1 56 ? -16.578 -10.367 -0.556 1 98.69 56 TYR B C 1
ATOM 2305 O O . TYR B 1 56 ? -16.438 -9.188 -0.252 1 98.69 56 TYR B O 1
ATOM 2313 N N . ILE B 1 57 ? -17.625 -10.781 -1.256 1 98.12 57 ILE B N 1
ATOM 2314 C CA . ILE B 1 57 ? -18.641 -9.867 -1.786 1 98.12 57 ILE B CA 1
ATOM 2315 C C . ILE B 1 57 ? -19.375 -9.195 -0.635 1 98.12 57 ILE B C 1
ATOM 2317 O O . ILE B 1 57 ? -19.688 -8.008 -0.7 1 98.12 57 ILE B O 1
ATOM 2321 N N . THR B 1 58 ? -19.656 -9.992 0.38 1 98.44 58 THR B N 1
ATOM 2322 C CA . THR B 1 58 ? -20.297 -9.391 1.545 1 98.44 58 THR B CA 1
ATOM 2323 C C . THR B 1 58 ? -19.422 -8.305 2.152 1 98.44 58 THR B C 1
ATOM 2325 O O . THR B 1 58 ? -19.906 -7.234 2.52 1 98.44 58 THR B O 1
ATOM 2328 N N . SER B 1 59 ? -18.141 -8.57 2.258 1 98.44 59 SER B N 1
ATOM 2329 C CA . SER B 1 59 ? -17.219 -7.57 2.785 1 98.44 59 SER B CA 1
ATOM 2330 C C . SER B 1 59 ? -17.234 -6.305 1.939 1 98.44 59 SER B C 1
ATOM 2332 O O . SER B 1 59 ? -17.25 -5.191 2.475 1 98.44 59 SER B O 1
ATOM 2334 N N . VAL B 1 60 ? -17.312 -6.473 0.662 1 97.44 60 VAL B N 1
ATOM 2335 C CA . VAL B 1 60 ? -17.297 -5.34 -0.259 1 97.44 60 VAL B CA 1
ATOM 2336 C C . VAL B 1 60 ? -18.594 -4.551 -0.128 1 97.44 60 VAL B C 1
ATOM 2338 O O . VAL B 1 60 ? -18.578 -3.316 -0.091 1 97.44 60 VAL B O 1
ATOM 2341 N N . LEU B 1 61 ? -19.672 -5.219 -0.014 1 96.44 61 LEU B N 1
ATOM 2342 C CA . LEU B 1 61 ? -20.984 -4.57 0.078 1 96.44 61 LEU B CA 1
ATOM 2343 C C . LEU B 1 61 ? -21.109 -3.797 1.387 1 96.44 61 LEU B C 1
ATOM 2345 O O . LEU B 1 61 ? -21.75 -2.738 1.427 1 96.44 61 LEU B O 1
ATOM 2349 N N . LEU B 1 62 ? -20.516 -4.32 2.389 1 97.75 62 LEU B N 1
ATOM 2350 C CA . LEU B 1 62 ? -20.594 -3.678 3.697 1 97.75 62 LEU B CA 1
ATOM 2351 C C . LEU B 1 62 ? -19.859 -2.344 3.688 1 97.75 62 LEU B C 1
ATOM 2353 O O . LEU B 1 62 ? -20.047 -1.515 4.578 1 97.75 62 LEU B O 1
ATOM 2357 N N . ASP B 1 63 ? -19 -2.17 2.734 1 95.69 63 ASP B N 1
ATOM 2358 C CA . ASP B 1 63 ? -18.328 -0.886 2.559 1 95.69 63 ASP B CA 1
ATOM 2359 C C . ASP B 1 63 ? -19.344 0.235 2.334 1 95.69 63 ASP B C 1
ATOM 2361 O O . ASP B 1 63 ? -19.234 1.308 2.932 1 95.69 63 ASP B O 1
ATOM 2365 N N . ALA B 1 64 ? -20.312 -0.003 1.511 1 91.94 64 ALA B N 1
ATOM 2366 C CA . ALA B 1 64 ? -21.359 0.979 1.258 1 91.94 64 ALA B CA 1
ATOM 2367 C C . ALA B 1 64 ? -22.203 1.22 2.51 1 91.94 64 ALA B C 1
ATOM 2369 O O . ALA B 1 64 ? -22.609 2.352 2.779 1 91.94 64 ALA B O 1
ATOM 2370 N N . VAL B 1 65 ? -22.328 0.206 3.268 1 95.62 65 VAL B N 1
ATOM 2371 C CA . VAL B 1 65 ? -23.156 0.272 4.465 1 95.62 65 VAL B CA 1
ATOM 2372 C C . VAL B 1 65 ? -22.469 1.112 5.531 1 95.62 65 VAL B C 1
ATOM 2374 O O . VAL B 1 65 ? -23.094 1.95 6.18 1 95.62 65 VAL B O 1
ATOM 2377 N N . ASP B 1 66 ? -21.188 0.872 5.699 1 95.44 66 ASP B N 1
ATOM 2378 C CA . ASP B 1 66 ? -20.5 1.614 6.754 1 95.44 66 ASP B CA 1
ATOM 2379 C C . ASP B 1 66 ? -20.422 3.1 6.41 1 95.44 66 ASP B C 1
ATOM 2381 O O . ASP B 1 66 ? -20.484 3.953 7.297 1 95.44 66 ASP B O 1
ATOM 2385 N N . GLY B 1 67 ? -20.297 3.389 5.133 1 91.12 67 GLY B N 1
ATOM 2386 C CA . GLY B 1 67 ? -20.359 4.785 4.73 1 91.12 67 GLY B CA 1
ATOM 2387 C C . GLY B 1 67 ? -21.703 5.418 4.984 1 91.12 67 GLY B C 1
ATOM 2388 O O . GLY B 1 67 ? -21.797 6.543 5.48 1 91.12 67 GLY B O 1
ATOM 2389 N N . TRP B 1 68 ? -22.656 4.695 4.594 1 92.69 68 TRP B N 1
ATOM 2390 C CA . TRP B 1 68 ? -24.016 5.156 4.836 1 92.69 68 TRP B CA 1
ATOM 2391 C C . TRP B 1 68 ? -24.266 5.363 6.328 1 92.69 68 TRP B C 1
ATOM 2393 O O . TRP B 1 68 ? -24.828 6.383 6.734 1 92.69 68 TRP B O 1
ATOM 2403 N N . ALA B 1 69 ? -23.828 4.453 7.16 1 95.5 69 ALA B N 1
ATOM 2404 C CA . ALA B 1 69 ? -24.016 4.523 8.609 1 95.5 69 ALA B CA 1
ATOM 2405 C C . ALA B 1 69 ? -23.266 5.719 9.195 1 95.5 69 ALA B C 1
ATOM 2407 O O . ALA B 1 69 ? -23.766 6.402 10.086 1 95.5 69 ALA B O 1
ATOM 2408 N N . ALA B 1 70 ? -22.078 5.973 8.75 1 92.62 70 ALA B N 1
ATOM 2409 C CA . ALA B 1 70 ? -21.281 7.094 9.242 1 92.62 70 ALA B CA 1
ATOM 2410 C C . ALA B 1 70 ? -22 8.422 9.023 1 92.62 70 ALA B C 1
ATOM 2412 O O . ALA B 1 70 ? -22.031 9.273 9.914 1 92.62 70 ALA B O 1
ATOM 2413 N N . ARG B 1 71 ? -22.625 8.523 7.891 1 89.62 71 ARG B N 1
ATOM 2414 C CA . ARG B 1 71 ? -23.312 9.758 7.543 1 89.62 71 ARG B CA 1
ATOM 2415 C C . ARG B 1 71 ? -24.656 9.867 8.273 1 89.62 71 ARG B C 1
ATOM 2417 O O . ARG B 1 71 ? -24.969 10.922 8.828 1 89.62 71 ARG B O 1
ATOM 2424 N N . ARG B 1 72 ? -25.359 8.844 8.305 1 94.31 72 ARG B N 1
ATOM 2425 C CA . ARG B 1 72 ? -26.688 8.852 8.906 1 94.31 72 ARG B CA 1
ATOM 2426 C C . ARG B 1 72 ? -26.609 9.062 10.414 1 94.31 72 ARG B C 1
ATOM 2428 O O . ARG B 1 72 ? -27.453 9.75 10.992 1 94.31 72 ARG B O 1
ATOM 2435 N N . LEU B 1 73 ? -25.594 8.516 11.062 1 94.88 73 LEU B N 1
ATOM 2436 C CA . LEU B 1 73 ? -25.484 8.57 12.516 1 94.88 73 LEU B CA 1
ATOM 2437 C C . LEU B 1 73 ? -24.547 9.703 12.938 1 94.88 73 LEU B C 1
ATOM 2439 O O . LEU B 1 73 ? -24.234 9.836 14.125 1 94.88 73 LEU B O 1
ATOM 2443 N N . HIS B 1 74 ? -24.031 10.445 11.945 1 91.88 74 HIS B N 1
ATOM 2444 C CA . HIS B 1 74 ? -23.109 11.547 12.195 1 91.88 74 HIS B CA 1
ATOM 2445 C C . HIS B 1 74 ? -21.875 11.07 12.961 1 91.88 74 HIS B C 1
ATOM 2447 O O . HIS B 1 74 ? -21.469 11.695 13.945 1 91.88 74 HIS B O 1
ATOM 2453 N N . GLN B 1 75 ? -21.438 9.953 12.586 1 92.56 75 GLN B N 1
ATOM 2454 C CA . GLN B 1 75 ? -20.266 9.336 13.203 1 92.56 75 GLN B CA 1
ATOM 2455 C C . GLN B 1 75 ? -19.078 9.336 12.242 1 92.56 75 GLN B C 1
ATOM 2457 O O . GLN B 1 75 ? -18.406 8.32 12.078 1 92.56 75 GLN B O 1
ATOM 2462 N N . ILE B 1 76 ? -18.891 10.453 11.609 1 88.06 76 ILE B N 1
ATOM 2463 C CA . ILE B 1 76 ? -17.75 10.594 10.719 1 88.06 76 ILE B CA 1
ATOM 2464 C C . ILE B 1 76 ? -16.484 10.914 11.531 1 88.06 76 ILE B C 1
ATOM 2466 O O . ILE B 1 76 ? -16.516 11.805 12.383 1 88.06 76 ILE B O 1
ATOM 2470 N N . SER B 1 77 ? -15.43 10.109 11.336 1 88.38 77 SER B N 1
ATOM 2471 C CA . SER B 1 77 ? -14.18 10.312 12.055 1 88.38 77 SER B CA 1
ATOM 2472 C C . SER B 1 77 ? -12.969 10.047 11.156 1 88.38 77 SER B C 1
ATOM 2474 O O . SER B 1 77 ? -13.094 9.375 10.133 1 88.38 77 SER B O 1
ATOM 2476 N N . SER B 1 78 ? -11.836 10.586 11.5 1 90 78 SER B N 1
ATOM 2477 C CA . SER B 1 78 ? -10.602 10.352 10.766 1 90 78 SER B CA 1
ATOM 2478 C C . SER B 1 78 ? -10.18 8.891 10.828 1 90 78 SER B C 1
ATOM 2480 O O . SER B 1 78 ? -9.695 8.328 9.844 1 90 78 SER B O 1
ATOM 2482 N N . PHE B 1 79 ? -10.383 8.273 12.023 1 93.62 79 PHE B N 1
ATOM 2483 C CA . PHE B 1 79 ? -10.047 6.863 12.172 1 93.62 79 PHE B CA 1
ATOM 2484 C C . PHE B 1 79 ? -10.906 6.004 11.242 1 93.62 79 PHE B C 1
ATOM 2486 O O . PHE B 1 79 ? -10.391 5.113 10.57 1 93.62 79 PHE B O 1
ATOM 2493 N N . GLY B 1 80 ? -12.164 6.293 11.273 1 93.69 80 GLY B N 1
ATOM 2494 C CA . GLY B 1 80 ? -13.07 5.531 10.438 1 93.69 80 GLY B CA 1
ATOM 2495 C C . GLY B 1 80 ? -12.758 5.648 8.953 1 93.69 80 GLY B C 1
ATOM 2496 O O . GLY B 1 80 ? -12.828 4.66 8.219 1 93.69 80 GLY B O 1
ATOM 2497 N N . ALA B 1 81 ? -12.438 6.848 8.5 1 91.69 81 ALA B N 1
ATOM 2498 C CA . ALA B 1 81 ? -12.062 7.07 7.109 1 91.69 81 ALA B CA 1
ATOM 2499 C C . ALA B 1 81 ? -10.797 6.297 6.754 1 91.69 81 ALA B C 1
ATOM 2501 O O . ALA B 1 81 ? -10.711 5.691 5.68 1 91.69 81 ALA B O 1
ATOM 2502 N N . TRP B 1 82 ? -9.883 6.312 7.633 1 93.94 82 TRP B N 1
ATOM 2503 C CA . TRP B 1 82 ? -8.633 5.586 7.465 1 93.94 82 TRP B CA 1
ATOM 2504 C C . TRP B 1 82 ? -8.875 4.082 7.418 1 93.94 82 TRP B C 1
ATOM 2506 O O . TRP B 1 82 ? -8.391 3.395 6.516 1 93.94 82 TRP B O 1
ATOM 2516 N N . LEU B 1 83 ? -9.633 3.566 8.367 1 96.62 83 LEU B N 1
ATOM 2517 C CA . LEU B 1 83 ? -9.938 2.145 8.461 1 96.62 83 LEU B CA 1
ATOM 2518 C C . LEU B 1 83 ? -10.641 1.659 7.195 1 96.62 83 LEU B C 1
ATOM 2520 O O . LEU B 1 83 ? -10.336 0.582 6.684 1 96.62 83 LEU B O 1
ATOM 2524 N N . ASP B 1 84 ? -11.547 2.506 6.727 1 95.25 84 ASP B N 1
ATOM 2525 C CA . ASP B 1 84 ? -12.328 2.172 5.539 1 9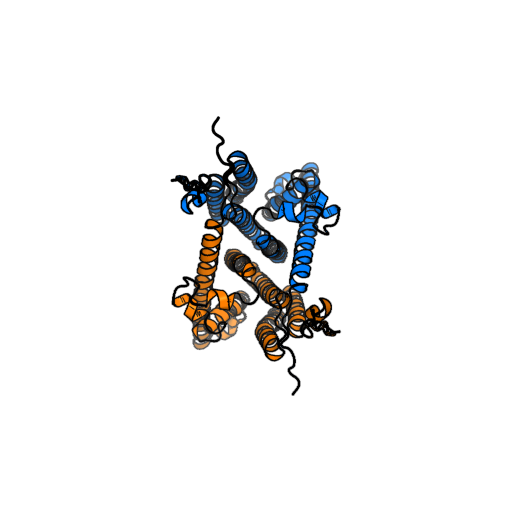5.25 84 ASP B CA 1
ATOM 2526 C C . ASP B 1 84 ? -11.422 1.899 4.34 1 95.25 84 ASP B C 1
ATOM 2528 O O . ASP B 1 84 ? -11.523 0.849 3.705 1 95.25 84 ASP B O 1
ATOM 2532 N N . ILE B 1 85 ? -10.5 2.711 4.086 1 96.06 85 ILE B N 1
ATOM 2533 C CA . ILE B 1 85 ? -9.609 2.582 2.936 1 96.06 85 ILE B CA 1
ATOM 2534 C C . ILE B 1 85 ? -8.648 1.421 3.156 1 96.06 85 ILE B C 1
ATOM 2536 O O . ILE B 1 85 ? -8.336 0.675 2.223 1 96.06 85 ILE B O 1
ATOM 2540 N N . VAL B 1 86 ? -8.172 1.212 4.379 1 98 86 VAL B N 1
ATOM 2541 C CA . VAL B 1 86 ? -7.25 0.128 4.699 1 98 86 VAL B CA 1
ATOM 2542 C C . VAL B 1 86 ? -7.898 -1.216 4.379 1 98 86 VAL B C 1
ATOM 2544 O O . VAL B 1 86 ? -7.289 -2.062 3.717 1 98 86 VAL B O 1
ATOM 2547 N N . VAL B 1 87 ? -9.109 -1.393 4.816 1 98.31 87 VAL B N 1
ATOM 2548 C CA . VAL B 1 87 ? -9.812 -2.656 4.617 1 98.31 87 VAL B CA 1
ATOM 2549 C C . VAL B 1 87 ? -10.016 -2.904 3.125 1 98.31 87 VAL B C 1
ATOM 2551 O O . VAL B 1 87 ? -9.805 -4.016 2.641 1 98.31 87 VAL B O 1
ATOM 2554 N N . ASP B 1 88 ? -10.375 -1.846 2.395 1 97.81 88 ASP B N 1
ATOM 2555 C CA . ASP B 1 88 ? -10.57 -1.964 0.952 1 97.81 88 ASP B CA 1
ATOM 2556 C C . ASP B 1 88 ? -9.273 -2.385 0.26 1 97.81 88 ASP B C 1
ATOM 2558 O O . ASP B 1 88 ? -9.273 -3.285 -0.582 1 97.81 88 ASP B O 1
ATOM 2562 N N . CYS B 1 89 ? -8.203 -1.784 0.646 1 98.25 89 CYS B N 1
ATOM 2563 C CA . CYS B 1 89 ? -6.914 -2.057 0.021 1 98.25 89 CYS B CA 1
ATOM 2564 C C . CYS B 1 89 ? -6.434 -3.465 0.35 1 98.25 89 CYS B C 1
ATOM 2566 O O . CYS B 1 89 ? -5.863 -4.148 -0.503 1 98.25 89 CYS B O 1
ATOM 2568 N N . ILE B 1 90 ? -6.648 -3.918 1.535 1 98.56 90 ILE B N 1
ATOM 2569 C CA . ILE B 1 90 ? -6.254 -5.266 1.929 1 98.56 90 ILE B CA 1
ATOM 2570 C C . ILE B 1 90 ? -7.031 -6.293 1.104 1 98.56 90 ILE B C 1
ATOM 2572 O O . ILE B 1 90 ? -6.449 -7.25 0.59 1 98.56 90 ILE B O 1
ATOM 2576 N N . GLY B 1 91 ? -8.297 -6.098 0.99 1 98.5 91 GLY B N 1
ATOM 2577 C CA . GLY B 1 91 ? -9.125 -7.016 0.227 1 98.5 91 GLY B CA 1
ATOM 2578 C C . GLY B 1 91 ? -8.727 -7.113 -1.232 1 98.5 91 GLY B C 1
ATOM 2579 O O . GLY B 1 91 ? -8.531 -8.211 -1.756 1 98.5 91 GLY B O 1
ATOM 2580 N N . ARG B 1 92 ? -8.586 -5.988 -1.877 1 98.25 92 ARG B N 1
ATOM 2581 C CA . ARG B 1 92 ? -8.258 -5.992 -3.301 1 98.25 92 ARG B CA 1
ATOM 2582 C C . ARG B 1 92 ? -6.828 -6.457 -3.539 1 98.25 92 ARG B C 1
ATOM 2584 O O . ARG B 1 92 ? -6.535 -7.09 -4.555 1 98.25 92 ARG B O 1
ATOM 2591 N N . ALA B 1 93 ? -5.941 -6.199 -2.557 1 98.56 93 ALA B N 1
ATOM 2592 C CA . ALA B 1 93 ? -4.586 -6.738 -2.654 1 98.56 93 ALA B CA 1
ATOM 2593 C C . ALA B 1 93 ? -4.602 -8.266 -2.641 1 98.56 93 ALA B C 1
ATOM 2595 O O . ALA B 1 93 ? -3.879 -8.906 -3.408 1 98.56 93 ALA B O 1
ATOM 2596 N N . MET B 1 94 ? -5.395 -8.797 -1.793 1 98.25 94 MET B N 1
ATOM 2597 C CA . MET B 1 94 ? -5.52 -10.242 -1.696 1 98.25 94 MET B CA 1
ATOM 2598 C C . MET B 1 94 ? -5.938 -10.844 -3.033 1 98.25 94 MET B C 1
ATOM 2600 O O . MET B 1 94 ? -5.312 -11.789 -3.52 1 98.25 94 MET B O 1
ATOM 2604 N N . VAL B 1 95 ? -6.918 -10.234 -3.658 1 98.25 95 VAL B N 1
ATOM 2605 C CA . VAL B 1 95 ? -7.484 -10.82 -4.871 1 98.25 95 VAL B CA 1
ATOM 2606 C C . VAL B 1 95 ? -6.539 -10.578 -6.047 1 98.25 95 VAL B C 1
ATOM 2608 O O . VAL B 1 95 ? -6.133 -11.531 -6.727 1 98.25 95 VAL B O 1
ATOM 2611 N N . TRP B 1 96 ? -6.066 -9.375 -6.285 1 98.12 96 TRP B N 1
ATOM 2612 C CA . TRP B 1 96 ? -5.25 -9.023 -7.441 1 98.12 96 TRP B CA 1
ATOM 2613 C C . TRP B 1 96 ? -3.949 -9.82 -7.449 1 98.12 96 TRP B C 1
ATOM 2615 O O . TRP B 1 96 ? -3.541 -10.352 -8.484 1 98.12 96 TRP B O 1
ATOM 2625 N N . THR B 1 97 ? -3.344 -10 -6.293 1 97.62 97 THR B N 1
ATOM 2626 C CA . THR B 1 97 ? -1.997 -10.555 -6.277 1 97.62 97 THR B CA 1
ATOM 2627 C C . THR B 1 97 ? -2.043 -12.078 -6.312 1 97.62 97 THR B C 1
ATOM 2629 O O . THR B 1 97 ? -1.056 -12.734 -6.66 1 97.62 97 THR B O 1
ATOM 2632 N N . ASN B 1 98 ? -3.176 -12.672 -5.973 1 97.31 98 ASN B N 1
ATOM 2633 C CA . ASN B 1 98 ? -3.248 -14.125 -5.973 1 97.31 98 ASN B CA 1
ATOM 2634 C C . ASN B 1 98 ? -3.857 -14.656 -7.27 1 97.31 98 ASN B C 1
ATOM 2636 O O . ASN B 1 98 ? -3.871 -15.867 -7.508 1 97.31 98 ASN B O 1
ATOM 2640 N N . ILE B 1 99 ? -4.285 -13.773 -8.164 1 95.31 99 ILE B N 1
ATOM 2641 C CA . ILE B 1 99 ? -4.926 -14.281 -9.367 1 95.31 99 ILE B CA 1
ATOM 2642 C C . ILE B 1 99 ? -4.047 -13.977 -10.586 1 95.31 99 ILE B C 1
ATOM 2644 O O . ILE B 1 99 ? -4.148 -14.648 -11.609 1 95.31 99 ILE B O 1
ATOM 2648 N N . THR B 1 100 ? -3.297 -12.898 -10.531 1 94.62 100 THR B N 1
ATOM 2649 C CA . THR B 1 100 ? -2.447 -12.531 -11.664 1 94.62 100 THR B CA 1
ATOM 2650 C C . THR B 1 100 ? -1.11 -11.977 -11.172 1 94.62 100 THR B C 1
ATOM 2652 O O . THR B 1 100 ? -1.047 -11.32 -10.133 1 94.62 100 THR B O 1
ATOM 2655 N N . SER B 1 101 ? -0.029 -12.133 -11.914 1 94.31 101 SER B N 1
ATOM 2656 C CA . SER B 1 101 ? 1.312 -11.703 -11.531 1 94.31 101 SER B CA 1
ATOM 2657 C C . SER B 1 101 ? 1.439 -10.188 -11.57 1 94.31 101 SER B C 1
ATOM 2659 O O . SER B 1 101 ? 2.148 -9.594 -10.75 1 94.31 101 SER B O 1
ATOM 2661 N N . TRP B 1 102 ? 0.723 -9.539 -12.523 1 94.31 102 TRP B N 1
ATOM 2662 C CA . TRP B 1 102 ? 0.871 -8.094 -12.656 1 94.31 102 TRP B CA 1
ATOM 2663 C C . TRP B 1 102 ? -0.089 -7.355 -11.727 1 94.31 102 TRP B C 1
ATOM 2665 O O . TRP B 1 102 ? -0.152 -6.125 -11.734 1 94.31 102 TRP B O 1
ATOM 2675 N N . GLY B 1 103 ? -0.853 -8.125 -10.922 1 96.31 103 GLY B N 1
ATOM 2676 C CA . GLY B 1 103 ? -1.793 -7.547 -9.977 1 96.31 103 GLY B CA 1
ATOM 2677 C C . GLY B 1 103 ? -1.128 -6.652 -8.945 1 96.31 103 GLY B C 1
ATOM 2678 O O . GLY B 1 103 ? -1.746 -5.715 -8.438 1 96.31 103 GLY B O 1
ATOM 2679 N N . TYR B 1 104 ? 0.151 -6.934 -8.68 1 97.19 104 TYR B N 1
ATOM 2680 C CA . TYR B 1 104 ? 0.843 -6.137 -7.676 1 97.19 104 TYR B CA 1
ATOM 2681 C C . TYR B 1 104 ? 0.967 -4.684 -8.125 1 97.19 104 TYR B C 1
ATOM 2683 O O . TYR B 1 104 ? 1.015 -3.775 -7.289 1 97.19 104 TYR B O 1
ATOM 2691 N N . LEU B 1 105 ? 0.94 -4.406 -9.43 1 97.44 105 LEU B N 1
ATOM 2692 C CA . LEU B 1 105 ? 1.027 -3.041 -9.938 1 97.44 105 LEU B CA 1
ATOM 2693 C C . LEU B 1 105 ? -0.239 -2.258 -9.602 1 97.44 105 LEU B C 1
ATOM 2695 O O . LEU B 1 105 ? -0.168 -1.085 -9.227 1 97.44 105 LEU B O 1
ATOM 2699 N N . ILE B 1 106 ? -1.366 -2.947 -9.727 1 97.81 106 ILE B N 1
ATOM 2700 C CA . ILE B 1 106 ? -2.637 -2.318 -9.383 1 97.81 106 ILE B CA 1
ATOM 2701 C C . ILE B 1 106 ? -2.678 -2.016 -7.887 1 97.81 106 ILE B C 1
ATOM 2703 O O . ILE B 1 106 ? -3.08 -0.923 -7.48 1 97.81 106 ILE B O 1
ATOM 2707 N N . VAL B 1 107 ? -2.209 -2.92 -7.148 1 98.12 107 VAL B N 1
ATOM 2708 C CA . VAL B 1 107 ? -2.18 -2.785 -5.695 1 98.12 107 VAL B CA 1
ATOM 2709 C C . VAL B 1 107 ? -1.277 -1.618 -5.301 1 98.12 107 VAL B C 1
ATOM 2711 O O . VAL B 1 107 ? -1.646 -0.797 -4.457 1 98.12 107 VAL B O 1
ATOM 2714 N N . CYS B 1 108 ? -0.128 -1.495 -5.898 1 98.5 108 CYS B N 1
ATOM 2715 C CA . CYS B 1 108 ? 0.788 -0.396 -5.613 1 98.5 108 CYS B CA 1
ATOM 2716 C C . CYS B 1 108 ? 0.154 0.946 -5.961 1 98.5 108 CYS B C 1
ATOM 2718 O O . CYS B 1 108 ? 0.309 1.919 -5.219 1 98.5 108 CYS B O 1
ATOM 2720 N N . LEU B 1 109 ? -0.544 0.95 -7.062 1 98.31 109 LEU B N 1
ATOM 2721 C CA . LEU B 1 109 ? -1.22 2.18 -7.461 1 98.31 109 LEU B CA 1
ATOM 2722 C C . LEU B 1 109 ? -2.238 2.607 -6.41 1 98.31 109 LEU B C 1
ATOM 2724 O O . LEU B 1 109 ? -2.295 3.779 -6.035 1 98.31 109 LEU B O 1
ATOM 2728 N N . GLU B 1 110 ? -2.979 1.689 -5.953 1 98 110 GLU B N 1
ATOM 2729 C CA . GLU B 1 110 ? -4.035 1.991 -4.992 1 98 110 GLU B CA 1
ATOM 2730 C C . GLU B 1 110 ? -3.459 2.447 -3.658 1 98 110 GLU B C 1
ATOM 2732 O O . GLU B 1 110 ? -3.934 3.422 -3.068 1 98 110 GLU B O 1
ATOM 2737 N N . TRP B 1 111 ? -2.451 1.726 -3.201 1 98.25 111 TRP B N 1
ATOM 2738 C CA . TRP B 1 111 ? -1.823 2.104 -1.939 1 98.25 111 TRP B CA 1
ATOM 2739 C C . TRP B 1 111 ? -1.123 3.453 -2.062 1 98.25 111 TRP B C 1
ATOM 2741 O O . TRP B 1 111 ? -1.136 4.254 -1.125 1 98.25 111 TRP B O 1
ATOM 2751 N N . LEU B 1 112 ? -0.498 3.664 -3.219 1 97.94 112 LEU B N 1
ATOM 2752 C CA . LEU B 1 112 ? 0.17 4.941 -3.441 1 97.94 112 LEU B CA 1
ATOM 2753 C C . LEU B 1 112 ? -0.833 6.09 -3.424 1 97.94 112 LEU B C 1
ATOM 2755 O O . LEU B 1 112 ? -0.564 7.148 -2.848 1 97.94 112 LEU B O 1
ATOM 2759 N N . CYS B 1 113 ? -1.943 5.906 -4.039 1 96.12 113 CYS B N 1
ATOM 2760 C CA . CYS B 1 113 ? -3.006 6.902 -3.998 1 96.12 113 CYS B CA 1
ATOM 2761 C C . CYS B 1 113 ? -3.455 7.168 -2.566 1 96.12 113 CYS B C 1
ATOM 2763 O O . CYS B 1 113 ? -3.686 8.312 -2.186 1 96.12 113 CYS B O 1
ATOM 2765 N N . PHE B 1 114 ? -3.527 6.141 -1.812 1 96.31 114 PHE B N 1
ATOM 2766 C CA . PHE B 1 114 ? -3.889 6.258 -0.405 1 96.31 114 PHE B CA 1
ATOM 2767 C C . PHE B 1 114 ? -2.861 7.09 0.351 1 96.31 114 PHE B C 1
ATOM 2769 O O . PHE B 1 114 ? -3.223 8 1.098 1 96.31 114 PHE B O 1
ATOM 2776 N N . VAL B 1 115 ? -1.64 6.836 0.187 1 95.25 115 VAL B N 1
ATOM 2777 C CA . VAL B 1 115 ? -0.565 7.594 0.819 1 95.25 115 VAL B CA 1
ATOM 2778 C C . VAL B 1 115 ? -0.725 9.078 0.501 1 95.25 115 VAL B C 1
ATOM 2780 O O . VAL B 1 115 ? -0.634 9.922 1.395 1 95.25 115 VAL B O 1
ATOM 2783 N N . CYS B 1 116 ? -1.036 9.375 -0.701 1 92.12 116 CYS B N 1
ATOM 2784 C CA . CYS B 1 116 ? -1.028 10.742 -1.204 1 92.12 116 CYS B CA 1
ATOM 2785 C C . CYS B 1 116 ? -2.252 11.508 -0.718 1 92.12 116 CYS B C 1
ATOM 2787 O O . CYS B 1 116 ? -2.188 12.719 -0.504 1 92.12 116 CYS B O 1
ATOM 2789 N N . ASN B 1 117 ? -3.303 10.797 -0.503 1 89.62 117 ASN B N 1
ATOM 2790 C CA . ASN B 1 117 ? -4.551 11.477 -0.166 1 89.62 117 ASN B CA 1
ATOM 2791 C C . ASN B 1 117 ? -4.785 11.508 1.342 1 89.62 117 ASN B C 1
ATOM 2793 O O . ASN B 1 117 ? -5.609 12.281 1.833 1 89.62 117 ASN B O 1
ATOM 2797 N N . HIS B 1 118 ? -4.129 10.664 2.062 1 88.12 118 HIS B N 1
ATOM 2798 C CA . HIS B 1 118 ? -4.406 10.516 3.486 1 88.12 118 HIS B CA 1
ATOM 2799 C C . HIS B 1 118 ? -4.094 11.805 4.242 1 88.12 118 HIS B C 1
ATOM 2801 O O . HIS B 1 118 ? -4.789 12.148 5.203 1 88.12 118 HIS B O 1
ATOM 2807 N N . GLY B 1 119 ? -3.146 12.578 3.859 1 78.38 119 GLY B N 1
ATOM 2808 C CA . GLY B 1 119 ? -2.762 13.812 4.527 1 78.38 119 GLY B CA 1
ATOM 2809 C C . GLY B 1 119 ? -3.801 14.906 4.398 1 78.38 119 GLY B C 1
ATOM 2810 O O . GLY B 1 119 ? -3.77 15.891 5.145 1 78.38 119 GLY B O 1
ATOM 2811 N N . LEU B 1 120 ? -4.715 14.695 3.477 1 71.25 120 LEU B N 1
ATOM 2812 C CA . LEU B 1 120 ? -5.742 15.711 3.25 1 71.25 120 LEU B CA 1
ATOM 2813 C C . LEU B 1 120 ? -6.887 15.555 4.242 1 71.25 120 LEU B C 1
ATOM 2815 O O . LEU B 1 120 ? -7.789 16.391 4.293 1 71.25 120 LEU B O 1
ATOM 2819 N N . GLY B 1 121 ? -6.832 14.555 5.133 1 66.44 121 GLY B N 1
ATOM 2820 C CA . GLY B 1 121 ? -7.836 14.383 6.168 1 66.44 121 GLY B CA 1
ATOM 2821 C C . GLY B 1 121 ? -9.078 13.656 5.684 1 66.44 121 GLY B C 1
ATOM 2822 O O . GLY B 1 121 ? -9.102 13.148 4.559 1 66.44 121 GLY B O 1
ATOM 2823 N N . PRO B 1 122 ? -10.117 13.547 6.543 1 61.34 122 PRO B N 1
ATOM 2824 C CA . PRO B 1 122 ? -11.305 12.758 6.23 1 61.34 122 PRO B CA 1
ATOM 2825 C C . PRO B 1 122 ? -12.148 13.375 5.117 1 61.34 122 PRO B C 1
ATOM 2827 O O . PRO B 1 122 ? -12.938 12.68 4.473 1 61.34 122 PRO B O 1
ATOM 2830 N N . GLN B 1 123 ? -11.906 14.688 4.91 1 58.09 123 GLN B N 1
ATOM 2831 C CA . GLN B 1 123 ? -12.648 15.359 3.852 1 58.09 123 GLN B CA 1
ATOM 2832 C C . GLN B 1 123 ? -11.789 15.555 2.609 1 58.09 123 GLN B C 1
ATOM 2834 O O . GLN B 1 123 ? -11.883 16.578 1.936 1 58.09 123 GLN B O 1
ATOM 2839 N N . TRP B 1 124 ? -11.023 14.617 2.328 1 60 124 TRP B N 1
ATOM 2840 C CA . TRP B 1 124 ? -10.078 14.727 1.225 1 60 124 TRP B CA 1
ATOM 2841 C C . TRP B 1 124 ? -10.805 14.836 -0.111 1 60 124 TRP B C 1
ATOM 2843 O O . TRP B 1 124 ? -10.352 15.539 -1.017 1 60 124 TRP B O 1
ATOM 2853 N N . LYS B 1 125 ? -11.969 14.18 -0.223 1 58.38 125 LYS B N 1
ATOM 2854 C CA . LYS B 1 125 ? -12.734 14.219 -1.466 1 58.38 125 LYS B CA 1
ATOM 2855 C C . LYS B 1 125 ? -13.211 15.641 -1.77 1 58.38 125 LYS B C 1
ATOM 2857 O O . LYS B 1 125 ? -13.148 16.094 -2.916 1 58.38 125 LYS B O 1
ATOM 2862 N N . ASP B 1 126 ? -13.672 16.219 -0.708 1 58.56 126 ASP B N 1
ATOM 2863 C CA . ASP B 1 126 ? -14.18 17.578 -0.846 1 58.56 126 ASP B CA 1
ATOM 2864 C C . ASP B 1 126 ? -13.055 18.562 -1.186 1 58.56 126 ASP B C 1
ATOM 2866 O O . ASP B 1 126 ? -13.234 19.453 -2.012 1 58.56 126 ASP B O 1
ATOM 2870 N N . PHE B 1 127 ? -11.938 18.297 -0.62 1 59.28 127 PHE B N 1
ATOM 2871 C CA . PHE B 1 127 ? -10.797 19.172 -0.868 1 59.28 127 PHE B CA 1
ATOM 2872 C C . PHE B 1 127 ? -10.328 19.062 -2.314 1 59.28 127 PHE B C 1
ATOM 2874 O O . PHE B 1 127 ? -10.023 20.062 -2.957 1 59.28 127 PHE B O 1
ATOM 2881 N N . LEU B 1 128 ? -10.445 17.875 -2.82 1 58.56 128 LEU B N 1
ATOM 2882 C CA . LEU B 1 128 ? -9.93 17.641 -4.164 1 58.56 128 LEU B CA 1
ATOM 2883 C C . LEU B 1 128 ? -10.961 18.031 -5.219 1 58.56 128 LEU B C 1
ATOM 2885 O O . LEU B 1 128 ? -10.602 18.344 -6.355 1 58.56 128 LEU B O 1
ATOM 2889 N N . SER B 1 129 ? -12.281 17.922 -4.816 1 55.84 129 SER B N 1
ATOM 2890 C CA . SER B 1 129 ? -13.344 18.25 -5.762 1 55.84 129 SER B CA 1
ATOM 2891 C C . SER B 1 129 ? -13.602 19.75 -5.816 1 55.84 129 SER B C 1
ATOM 2893 O O . SER B 1 129 ? -14.18 20.25 -6.785 1 55.84 129 SER B O 1
ATOM 2895 N N . LEU B 1 130 ? -13.297 20.344 -4.707 1 56.75 130 LEU B N 1
ATOM 2896 C CA . LEU B 1 130 ? -13.562 21.781 -4.672 1 56.75 130 LEU B CA 1
ATOM 2897 C C . LEU B 1 130 ? -12.633 22.531 -5.617 1 56.75 130 LEU B C 1
ATOM 2899 O O . LEU B 1 130 ? -11.523 22.062 -5.902 1 56.75 130 LEU B O 1
ATOM 2903 N N . GLU B 1 131 ? -13.164 23.438 -6.363 1 52.81 131 GLU B N 1
ATOM 2904 C CA . GLU B 1 131 ? -12.562 24.328 -7.355 1 52.81 131 GLU B CA 1
ATOM 2905 C C . GLU B 1 131 ? -11.203 24.844 -6.898 1 52.81 131 GLU B C 1
ATOM 2907 O O . GLU B 1 131 ? -10.359 25.203 -7.719 1 52.81 131 GLU B O 1
ATOM 2912 N N . VAL B 1 132 ? -11.086 24.781 -5.691 1 49.16 132 VAL B N 1
ATOM 2913 C CA . VAL B 1 132 ? -9.812 25.344 -5.25 1 49.16 132 VAL B CA 1
ATOM 2914 C C . VAL B 1 132 ? -8.672 24.438 -5.703 1 49.16 132 VAL B C 1
ATOM 2916 O O . VAL B 1 132 ? -7.555 24.906 -5.938 1 49.16 132 VAL B O 1
ATOM 2919 N N . SER B 1 133 ? -9.156 23.188 -6.102 1 58.91 133 SER B N 1
ATOM 2920 C CA . SER B 1 133 ? -8.094 22.312 -6.598 1 58.91 133 SER B CA 1
ATOM 2921 C C . SER B 1 133 ? -7.934 22.453 -8.109 1 58.91 133 SER B C 1
ATOM 2923 O O . SER B 1 133 ? -8.891 22.766 -8.812 1 58.91 133 SER B O 1
ATOM 2925 N N . ASP B 1 134 ? -6.867 22.812 -8.734 1 71.06 134 ASP B N 1
ATOM 2926 C CA . ASP B 1 134 ? -6.516 22.828 -10.156 1 71.06 134 ASP B CA 1
ATOM 2927 C C . ASP B 1 134 ? -6.824 21.484 -10.805 1 71.06 134 ASP B C 1
ATOM 2929 O O . ASP B 1 134 ? -6.121 21.047 -11.727 1 71.06 134 ASP B O 1
ATOM 2933 N N . ALA B 1 135 ? -8.039 20.906 -10.234 1 78.44 135 ALA B N 1
ATOM 2934 C CA . ALA B 1 135 ? -8.344 19.609 -10.812 1 78.44 135 ALA B CA 1
ATOM 2935 C C . ALA B 1 135 ? -9.016 19.75 -12.18 1 78.44 135 ALA B C 1
ATOM 2937 O O . ALA B 1 135 ? -9.852 20.641 -12.375 1 78.44 135 ALA B O 1
ATOM 2938 N N . PRO B 1 136 ? -8.625 18.938 -13.109 1 85.56 136 PRO B N 1
ATOM 2939 C CA . PRO B 1 136 ? -9.297 18.938 -14.406 1 85.56 136 PRO B CA 1
ATOM 2940 C C . PRO B 1 136 ? -10.773 18.562 -14.305 1 85.56 136 PRO B C 1
ATOM 2942 O O . PRO B 1 136 ? -11.18 17.859 -13.367 1 85.56 136 PRO B O 1
ATOM 2945 N N . ARG B 1 137 ? -11.547 19.031 -15.203 1 83.5 137 ARG B N 1
ATOM 2946 C CA . ARG B 1 137 ? -12.992 18.844 -15.203 1 83.5 137 ARG B CA 1
ATOM 2947 C C . ARG B 1 137 ? -13.359 17.375 -15.102 1 83.5 137 ARG B C 1
ATOM 2949 O O . ARG B 1 137 ? -14.312 17.016 -14.398 1 83.5 137 ARG B O 1
ATOM 2956 N N . PHE B 1 138 ? -12.633 16.578 -15.773 1 88.38 138 PHE B N 1
ATOM 2957 C CA . PHE B 1 138 ? -12.922 15.141 -15.789 1 88.38 138 PHE B CA 1
ATOM 2958 C C . PHE B 1 138 ? -12.805 14.555 -14.391 1 88.38 138 PHE B C 1
ATOM 2960 O O . PHE B 1 138 ? -13.695 13.828 -13.938 1 88.38 138 PHE B O 1
ATOM 2967 N N . VAL B 1 139 ? -11.844 14.852 -13.703 1 88.19 139 VAL B N 1
ATOM 2968 C CA . VAL B 1 139 ? -11.602 14.352 -12.352 1 88.19 139 VAL B CA 1
ATOM 2969 C C . VAL B 1 139 ? -12.68 14.883 -11.406 1 88.19 139 VAL B C 1
ATOM 2971 O O . VAL B 1 139 ? -13.203 14.141 -10.578 1 88.19 139 VAL B O 1
ATOM 2974 N N . ARG B 1 140 ? -13 16.109 -11.57 1 85.06 140 ARG B N 1
ATOM 2975 C CA . ARG B 1 140 ? -14.023 16.719 -10.734 1 85.06 140 ARG B CA 1
ATOM 2976 C C . ARG B 1 140 ? -15.375 16.047 -10.922 1 85.06 140 ARG B C 1
ATOM 2978 O O . ARG B 1 140 ? -16.094 15.789 -9.953 1 85.06 140 ARG B O 1
ATOM 2985 N N . LYS B 1 141 ? -15.617 15.766 -12.141 1 85.5 141 LYS B N 1
ATOM 2986 C CA . LYS B 1 141 ? -16.891 15.141 -12.453 1 85.5 141 LYS B CA 1
ATOM 2987 C C . LYS B 1 141 ? -17 13.75 -11.836 1 85.5 141 LYS B C 1
ATOM 2989 O O . LYS B 1 141 ? -18.047 13.367 -11.336 1 85.5 141 LYS B O 1
ATOM 2994 N N . VAL B 1 142 ? -15.945 13.047 -11.867 1 87.69 142 VAL B N 1
ATOM 2995 C CA . VAL B 1 142 ? -15.922 11.695 -11.328 1 87.69 142 VAL B CA 1
ATOM 2996 C C . VAL B 1 142 ? -16.094 11.75 -9.812 1 87.69 142 VAL B C 1
ATOM 2998 O O . VAL B 1 142 ? -16.844 10.961 -9.234 1 87.69 142 VAL B O 1
ATOM 3001 N N . MET B 1 143 ? -15.477 12.719 -9.227 1 84.38 143 MET B N 1
ATOM 3002 C CA . MET B 1 143 ? -15.414 12.75 -7.77 1 84.38 143 MET B CA 1
ATOM 3003 C C . MET B 1 143 ? -16.562 13.57 -7.195 1 84.38 143 MET B C 1
ATOM 3005 O O . MET B 1 143 ? -16.766 13.602 -5.98 1 84.38 143 MET B O 1
ATOM 3009 N N . GLU B 1 144 ? -17.297 14.133 -8.008 1 80.19 144 GLU B N 1
ATOM 3010 C CA . GLU B 1 144 ? -18.391 14.992 -7.562 1 80.19 144 GLU B CA 1
ATOM 3011 C C . GLU B 1 144 ? -19.375 14.227 -6.688 1 80.19 144 GLU B C 1
ATOM 3013 O O . GLU B 1 144 ? -19.656 13.055 -6.934 1 80.19 144 GLU B O 1
ATOM 3018 N N . ASN B 1 145 ? -19.891 14.844 -5.613 1 77.25 145 ASN B N 1
ATOM 3019 C CA . ASN B 1 145 ? -20.844 14.273 -4.672 1 77.25 145 ASN B CA 1
ATOM 3020 C C . ASN B 1 145 ? -20.297 13.016 -4.004 1 77.25 145 ASN B C 1
ATOM 3022 O O . ASN B 1 145 ? -21.031 12.047 -3.789 1 77.25 145 ASN B O 1
ATOM 3026 N N . GLY B 1 146 ? -19.031 12.906 -3.852 1 75.25 146 GLY B N 1
ATOM 3027 C CA . GLY B 1 146 ? -18.422 11.758 -3.205 1 75.25 146 GLY B CA 1
ATOM 3028 C C . GLY B 1 146 ? -18.5 10.484 -4.035 1 75.25 146 GLY B C 1
ATOM 3029 O O . GLY B 1 146 ? -18.688 9.398 -3.492 1 75.25 146 GLY B O 1
ATOM 3030 N N . PHE B 1 147 ? -18.625 10.578 -5.344 1 83.38 147 PHE B N 1
ATOM 3031 C CA . PHE B 1 147 ? -18.672 9.492 -6.312 1 83.38 147 PHE B CA 1
ATOM 3032 C C . PHE B 1 147 ? -20.109 9.008 -6.516 1 83.38 147 PHE B C 1
ATOM 3034 O O . PHE B 1 147 ? -20.344 8.016 -7.211 1 83.38 147 PHE B O 1
ATOM 3041 N N . TYR B 1 148 ? -21.047 9.703 -5.84 1 83.56 148 TYR B N 1
ATOM 3042 C CA . TYR B 1 148 ? -22.438 9.32 -6.039 1 83.56 148 TYR B CA 1
ATOM 3043 C C . TYR B 1 148 ? -23.016 9.969 -7.293 1 83.56 148 TYR B C 1
ATOM 3045 O O . TYR B 1 148 ? -23.922 10.797 -7.207 1 83.56 148 TYR B O 1
ATOM 3053 N N . ASN B 1 149 ? -22.516 9.703 -8.398 1 87.69 149 ASN B N 1
ATOM 3054 C CA . ASN B 1 149 ? -22.906 10.055 -9.766 1 87.69 149 ASN B CA 1
ATOM 3055 C C . ASN B 1 149 ? -22.609 8.922 -10.742 1 87.69 149 ASN B C 1
ATOM 3057 O O . ASN B 1 149 ? -22.062 7.891 -10.352 1 87.69 149 ASN B O 1
ATOM 3061 N N . ALA B 1 150 ? -22.938 9.039 -11.898 1 90.56 150 ALA B N 1
ATOM 3062 C CA . ALA B 1 150 ? -22.828 7.941 -12.859 1 90.56 150 ALA B CA 1
ATOM 3063 C C . ALA B 1 150 ? -21.375 7.555 -13.094 1 90.56 150 ALA B C 1
ATOM 3065 O O . ALA B 1 150 ? -21.016 6.375 -13.062 1 90.56 150 ALA B O 1
ATOM 3066 N N . MET B 1 151 ? -20.516 8.492 -13.336 1 91.69 151 MET B N 1
ATOM 3067 C CA . MET B 1 151 ? -19.109 8.219 -13.602 1 91.69 151 MET B CA 1
ATOM 3068 C C . MET B 1 151 ? -18.422 7.688 -12.352 1 91.69 151 MET B C 1
ATOM 3070 O O . MET B 1 151 ? -17.562 6.801 -12.438 1 91.69 151 MET B O 1
ATOM 3074 N N . GLY B 1 152 ? -18.781 8.234 -11.258 1 91.94 152 GLY B N 1
ATOM 3075 C CA . GLY B 1 152 ? -18.25 7.738 -10 1 91.94 152 GLY B CA 1
ATOM 3076 C C . GLY B 1 152 ? -18.656 6.309 -9.711 1 91.94 152 GLY B C 1
ATOM 3077 O O . GLY B 1 152 ? -17.844 5.504 -9.258 1 91.94 152 GLY B O 1
ATOM 3078 N N . PHE B 1 153 ? -19.875 6.051 -10 1 92.62 153 PHE B N 1
ATOM 3079 C CA . PHE B 1 153 ? -20.391 4.699 -9.805 1 92.62 153 PHE B CA 1
ATOM 3080 C C . PHE B 1 153 ? -19.672 3.707 -10.703 1 92.62 153 PHE B C 1
ATOM 3082 O O . PHE B 1 153 ? -19.312 2.611 -10.266 1 92.62 153 PHE B O 1
ATOM 3089 N N . LEU B 1 154 ? -19.5 4.148 -11.875 1 94.88 154 LEU B N 1
ATOM 3090 C CA . LEU B 1 154 ? -18.781 3.303 -12.812 1 94.88 154 LEU B CA 1
ATOM 3091 C C . LEU B 1 154 ? -17.359 3.055 -12.328 1 94.88 154 LEU B C 1
ATOM 3093 O O . LEU B 1 154 ? -16.875 1.917 -12.352 1 94.88 154 LEU B O 1
ATOM 3097 N N . ALA B 1 155 ? -16.672 4.027 -11.906 1 95.12 155 ALA B N 1
ATOM 3098 C CA . ALA B 1 155 ? -15.305 3.91 -11.398 1 95.12 155 ALA B CA 1
ATOM 3099 C C . ALA B 1 155 ? -15.25 2.98 -10.188 1 95.12 155 ALA B C 1
ATOM 3101 O O . ALA B 1 155 ? -14.406 2.08 -10.133 1 95.12 155 ALA B O 1
ATOM 3102 N N . MET B 1 156 ? -16.156 3.141 -9.289 1 94.44 156 MET B N 1
ATOM 3103 C CA . MET B 1 156 ? -16.156 2.354 -8.062 1 94.44 156 MET B CA 1
ATOM 3104 C C . MET B 1 156 ? -16.5 0.897 -8.352 1 94.44 156 MET B C 1
ATOM 3106 O O . MET B 1 156 ? -15.953 -0.012 -7.727 1 94.44 156 MET B O 1
ATOM 3110 N N . SER B 1 157 ? -17.422 0.742 -9.227 1 95.25 157 SER B N 1
ATOM 3111 C CA . SER B 1 157 ? -17.75 -0.622 -9.625 1 95.25 157 SER B CA 1
ATOM 3112 C C . SER B 1 157 ? -16.562 -1.32 -10.266 1 95.25 157 SER B C 1
ATOM 3114 O O . SER B 1 157 ? -16.312 -2.498 -10 1 95.25 157 SER B O 1
ATOM 3116 N N . GLY B 1 158 ? -15.883 -0.58 -11.117 1 97 158 GLY B N 1
ATOM 3117 C CA . GLY B 1 158 ? -14.688 -1.139 -11.719 1 97 158 GLY B CA 1
ATOM 3118 C C . GLY B 1 158 ? -13.617 -1.488 -10.703 1 97 158 GLY B C 1
ATOM 3119 O O . GLY B 1 158 ? -12.992 -2.549 -10.789 1 97 158 GLY B O 1
ATOM 3120 N N . ILE B 1 159 ? -13.445 -0.682 -9.75 1 96.75 159 ILE B N 1
ATOM 3121 C CA . ILE B 1 159 ? -12.406 -0.858 -8.734 1 96.75 159 ILE B CA 1
ATOM 3122 C C . ILE B 1 159 ? -12.734 -2.072 -7.871 1 96.75 159 ILE B C 1
ATOM 3124 O O . ILE B 1 159 ? -11.859 -2.889 -7.578 1 96.75 159 ILE B O 1
ATOM 3128 N N . HIS B 1 160 ? -14.008 -2.301 -7.539 1 96.25 160 HIS B N 1
ATOM 3129 C CA . HIS B 1 160 ? -14.359 -3.324 -6.562 1 96.25 160 HIS B CA 1
ATOM 3130 C C . HIS B 1 160 ? -14.758 -4.629 -7.246 1 96.25 160 HIS B C 1
ATOM 3132 O O . HIS B 1 160 ? -14.492 -5.715 -6.723 1 96.25 160 HIS B O 1
ATOM 3138 N N . LEU B 1 161 ? -15.344 -4.535 -8.422 1 96.81 161 LEU B N 1
ATOM 3139 C CA . LEU B 1 161 ? -15.969 -5.738 -8.961 1 96.81 161 LEU B CA 1
ATOM 3140 C C . LEU B 1 161 ? -15.117 -6.344 -10.07 1 96.81 161 LEU B C 1
ATOM 3142 O O . LEU B 1 161 ? -15.281 -7.516 -10.414 1 96.81 161 LEU B O 1
ATOM 3146 N N . LEU B 1 162 ? -14.234 -5.57 -10.648 1 97.5 162 LEU B N 1
ATOM 3147 C CA . LEU B 1 162 ? -13.383 -6.141 -11.68 1 97.5 162 LEU B CA 1
ATOM 3148 C C . LEU B 1 162 ? -12.531 -7.273 -11.117 1 97.5 162 LEU B C 1
ATOM 3150 O O . LEU B 1 162 ? -12.406 -8.328 -11.734 1 97.5 162 LEU B O 1
ATOM 3154 N N . PRO B 1 163 ? -11.891 -7.121 -9.945 1 97.19 163 PRO B N 1
ATOM 3155 C CA . PRO B 1 163 ? -11.125 -8.242 -9.391 1 97.19 163 PRO B CA 1
ATOM 3156 C C . PRO B 1 163 ? -11.977 -9.484 -9.148 1 97.19 163 PRO B C 1
ATOM 3158 O O . PRO B 1 163 ? -11.5 -10.609 -9.289 1 97.19 163 PRO B O 1
ATOM 3161 N N . VAL B 1 164 ? -13.188 -9.25 -8.812 1 97.06 164 VAL B N 1
ATOM 3162 C CA . VAL B 1 164 ? -14.102 -10.375 -8.578 1 97.06 164 VAL B CA 1
ATOM 3163 C C . VAL B 1 164 ? -14.367 -11.102 -9.898 1 97.06 164 VAL B C 1
ATOM 3165 O O . VAL B 1 164 ? -14.344 -12.328 -9.953 1 97.06 164 VAL B O 1
ATOM 3168 N N . LEU B 1 165 ? -14.625 -10.312 -10.891 1 96.69 165 LEU B N 1
ATOM 3169 C CA . LEU B 1 165 ? -14.867 -10.906 -12.203 1 96.69 165 LEU B CA 1
ATOM 3170 C C . LEU B 1 165 ? -13.656 -11.711 -12.672 1 96.69 165 LEU B C 1
ATOM 3172 O O . LEU B 1 165 ? -13.805 -12.828 -13.172 1 96.69 165 LEU B O 1
ATOM 3176 N N . TRP B 1 166 ? -12.461 -11.141 -12.492 1 96.12 166 TRP B N 1
ATOM 3177 C CA . TRP B 1 166 ? -11.234 -11.836 -12.883 1 96.12 166 TRP B CA 1
ATOM 3178 C C . TRP B 1 166 ? -11.047 -13.117 -12.07 1 96.12 166 TRP B C 1
ATOM 3180 O O . TRP B 1 166 ? -10.609 -14.133 -12.602 1 96.12 166 TRP B O 1
ATOM 3190 N N . TYR B 1 167 ? -11.398 -13.086 -10.852 1 97.31 167 TYR B N 1
ATOM 3191 C CA . TYR B 1 167 ? -11.352 -14.273 -10.008 1 97.31 167 TYR B CA 1
ATOM 3192 C C . TYR B 1 167 ? -12.273 -15.359 -10.547 1 97.31 167 TYR B C 1
ATOM 3194 O O . TYR B 1 167 ? -11.867 -16.516 -10.672 1 97.31 167 TYR B O 1
ATOM 3202 N N . CYS B 1 168 ? -13.484 -15 -10.906 1 95.81 168 CYS B N 1
ATOM 3203 C CA . CYS B 1 168 ? -14.469 -15.953 -11.398 1 95.81 168 CYS B CA 1
ATOM 3204 C C . CYS B 1 168 ? -14.016 -16.578 -12.711 1 95.81 168 CYS B C 1
ATOM 3206 O O . CYS B 1 168 ? -14.18 -17.781 -12.922 1 95.81 168 CYS B O 1
ATOM 3208 N N . ILE B 1 169 ? -13.461 -15.773 -13.523 1 93.75 169 ILE B N 1
ATOM 3209 C CA . ILE B 1 169 ? -12.977 -16.266 -14.812 1 93.75 169 ILE B CA 1
ATOM 3210 C C . ILE B 1 169 ? -11.82 -17.234 -14.594 1 93.75 169 ILE B C 1
ATOM 3212 O O . ILE B 1 169 ? -1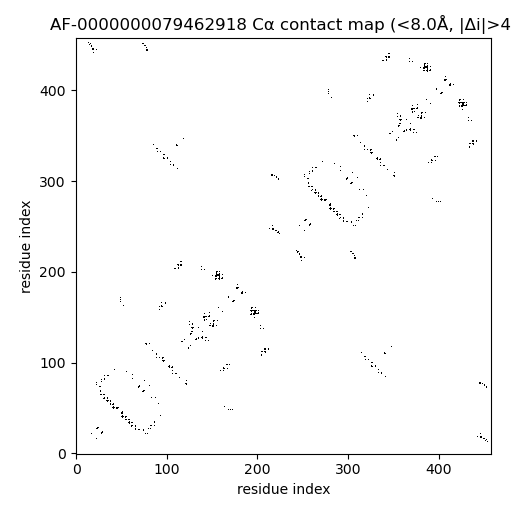1.812 -18.328 -15.164 1 93.75 169 ILE B O 1
ATOM 3216 N N . ARG B 1 170 ? -10.906 -16.906 -13.719 1 93.44 170 ARG B N 1
ATOM 3217 C CA . ARG B 1 170 ? -9.703 -17.703 -13.492 1 93.44 170 ARG B CA 1
ATOM 3218 C C . ARG B 1 170 ? -10.047 -19.016 -12.789 1 93.44 170 ARG B C 1
ATOM 3220 O O . ARG B 1 170 ? -9.406 -20.031 -13.023 1 93.44 170 ARG B O 1
ATOM 3227 N N . LYS B 1 171 ? -11.055 -19 -11.961 1 94.31 171 LYS B N 1
ATOM 3228 C CA . LYS B 1 171 ? -11.43 -20.188 -11.211 1 94.31 171 LYS B CA 1
ATOM 3229 C C . LYS B 1 171 ? -12.445 -21.031 -11.984 1 94.31 171 LYS B C 1
ATOM 3231 O O . LYS B 1 171 ? -12.883 -22.078 -11.5 1 94.31 171 LYS B O 1
ATOM 3236 N N . GLY B 1 172 ? -12.922 -20.531 -13.125 1 91.12 172 GLY B N 1
ATOM 3237 C CA . GLY B 1 172 ? -13.789 -21.297 -14.008 1 91.12 172 GLY B CA 1
ATOM 3238 C C . GLY B 1 172 ? -15.234 -21.328 -13.539 1 91.12 172 GLY B C 1
ATOM 3239 O O . GLY B 1 172 ? -15.969 -22.281 -13.844 1 91.12 172 GLY B O 1
ATOM 3240 N N . ILE B 1 173 ? -15.578 -20.406 -12.828 1 89.06 173 ILE B N 1
ATOM 3241 C CA . ILE B 1 173 ? -16.938 -20.344 -12.312 1 89.06 173 ILE B CA 1
ATOM 3242 C C . ILE B 1 173 ? -17.922 -20.156 -13.469 1 89.06 173 ILE B C 1
ATOM 3244 O O . ILE B 1 173 ? -19.047 -20.672 -13.43 1 89.06 173 ILE B O 1
ATOM 3248 N N . PHE B 1 174 ? -17.469 -19.5 -14.508 1 87.19 174 PHE B N 1
ATOM 3249 C CA . PHE B 1 174 ? -18.344 -19.141 -15.617 1 87.19 174 PHE B CA 1
ATOM 3250 C C . PHE B 1 174 ? -18.25 -20.188 -16.734 1 87.19 174 PHE B C 1
ATOM 3252 O O . PHE B 1 174 ? -18.797 -19.984 -17.812 1 87.19 174 PHE B O 1
ATOM 3259 N N . ASP B 1 175 ? -17.609 -21.25 -16.469 1 86.88 175 ASP B N 1
ATOM 3260 C CA . ASP B 1 175 ? -17.328 -22.219 -17.531 1 86.88 175 ASP B CA 1
ATOM 3261 C C . ASP B 1 175 ? -18.625 -22.766 -18.109 1 86.88 175 ASP B C 1
ATOM 3263 O O . ASP B 1 175 ? -18.766 -22.875 -19.328 1 86.88 175 ASP B O 1
ATOM 3267 N N . ILE B 1 176 ? -19.609 -23.062 -17.219 1 84.81 176 ILE B N 1
ATOM 3268 C CA . ILE B 1 176 ? -20.875 -23.609 -17.703 1 84.81 176 ILE B CA 1
ATOM 3269 C C . ILE B 1 176 ? -21.656 -22.516 -18.438 1 84.81 176 ILE B C 1
ATOM 3271 O O . ILE B 1 176 ? -22.172 -22.75 -19.531 1 84.81 176 ILE B O 1
ATOM 3275 N N . PHE B 1 177 ? -21.656 -21.312 -17.844 1 85.19 177 PHE B N 1
ATOM 3276 C CA . PHE B 1 177 ? -22.391 -20.172 -18.375 1 85.19 177 PHE B CA 1
ATOM 3277 C C . PHE B 1 177 ? -21.781 -19.719 -19.688 1 85.19 177 PHE B C 1
ATOM 3279 O O . PHE B 1 177 ? -22.5 -19.219 -20.578 1 85.19 177 PHE B O 1
ATOM 3286 N N . SER B 1 178 ? -20.5 -19.953 -19.938 1 85.62 178 SER B N 1
ATOM 3287 C CA . SER B 1 178 ? -19.781 -19.453 -21.094 1 85.62 178 SER B CA 1
ATOM 3288 C C . SER B 1 178 ? -19.953 -20.375 -22.297 1 85.62 178 SER B C 1
ATOM 3290 O O . SER B 1 178 ? -19.531 -20.047 -23.406 1 85.62 178 SER B O 1
ATOM 3292 N N . LYS B 1 179 ? -20.656 -21.5 -22.109 1 88.75 179 LYS B N 1
ATOM 3293 C CA . LYS B 1 179 ? -20.906 -22.406 -23.219 1 88.75 179 LYS B CA 1
ATOM 3294 C C . LYS B 1 179 ? -21.969 -21.844 -24.156 1 88.75 179 LYS B C 1
ATOM 3296 O O . LYS B 1 179 ? -21.969 -22.125 -25.359 1 88.75 179 LYS B O 1
ATOM 3301 N N . SER B 1 180 ? -22.719 -21.078 -23.578 1 90.69 180 SER B N 1
ATOM 3302 C CA . SER B 1 180 ? -23.734 -20.406 -24.375 1 90.69 180 SER B CA 1
ATOM 3303 C C . SER B 1 180 ? -23.234 -19.078 -24.922 1 90.69 180 SER B C 1
ATOM 3305 O O . SER B 1 180 ? -22.438 -18.406 -24.281 1 90.69 180 SER B O 1
ATOM 3307 N N . SER B 1 181 ? -23.703 -18.766 -26.125 1 90.5 181 SER B N 1
ATOM 3308 C CA . SER B 1 181 ? -23.312 -17.5 -26.734 1 90.5 181 SER B CA 1
ATOM 3309 C C . SER B 1 181 ? -23.75 -16.312 -25.891 1 90.5 181 SER B C 1
ATOM 3311 O O . SER B 1 181 ? -23.016 -15.336 -25.75 1 90.5 181 SER B O 1
ATOM 3313 N N . MET B 1 182 ? -24.875 -16.422 -25.391 1 90.25 182 MET B N 1
ATOM 3314 C CA . MET B 1 182 ? -25.406 -15.352 -24.547 1 90.25 182 MET B CA 1
ATOM 3315 C C . MET B 1 182 ? -24.578 -15.195 -23.281 1 90.25 182 MET B C 1
ATOM 3317 O O . MET B 1 182 ? -24.312 -14.078 -22.844 1 90.25 182 MET B O 1
ATOM 3321 N N . GLY B 1 183 ? -24.172 -16.25 -22.75 1 90.88 183 GLY B N 1
ATOM 3322 C CA . GLY B 1 183 ? -23.344 -16.219 -21.562 1 90.88 183 GLY B CA 1
ATOM 3323 C C . GLY B 1 183 ? -21.984 -15.578 -21.797 1 90.88 183 GLY B C 1
ATOM 3324 O O . GLY B 1 183 ? -21.516 -14.766 -21 1 90.88 183 GLY B O 1
ATOM 3325 N N . ARG B 1 184 ? -21.406 -15.898 -22.875 1 92.75 184 ARG B N 1
ATOM 3326 C CA . ARG B 1 184 ? -20.109 -15.336 -23.234 1 92.75 184 ARG B CA 1
ATOM 3327 C C . ARG B 1 184 ? -20.219 -13.828 -23.453 1 92.75 184 ARG B C 1
ATOM 3329 O O . ARG B 1 184 ? -19.344 -13.07 -23.016 1 92.75 184 ARG B O 1
ATOM 3336 N N . ALA B 1 185 ? -21.312 -13.508 -24.125 1 93.44 185 ALA B N 1
ATOM 3337 C CA . ALA B 1 185 ? -21.531 -12.086 -24.375 1 93.44 185 ALA B CA 1
ATOM 3338 C C . ALA B 1 185 ? -21.672 -11.305 -23.078 1 93.44 185 ALA B C 1
ATOM 3340 O O . ALA B 1 185 ? -21.141 -10.203 -22.938 1 93.44 185 ALA B O 1
ATOM 3341 N N . PHE B 1 186 ? -22.344 -11.859 -22.203 1 93.38 186 PHE B N 1
ATOM 3342 C CA . PHE B 1 186 ? -22.578 -11.211 -20.922 1 93.38 186 PHE B CA 1
ATOM 3343 C C . PHE B 1 186 ? -21.266 -11.039 -20.156 1 93.38 186 PHE B C 1
ATOM 3345 O O . PHE B 1 186 ? -21 -9.977 -19.578 1 93.38 186 PHE B O 1
ATOM 3352 N N . ILE B 1 187 ? -20.469 -12.023 -20.188 1 93.94 187 ILE B N 1
ATOM 3353 C CA . ILE B 1 187 ? -19.188 -11.984 -19.5 1 93.94 187 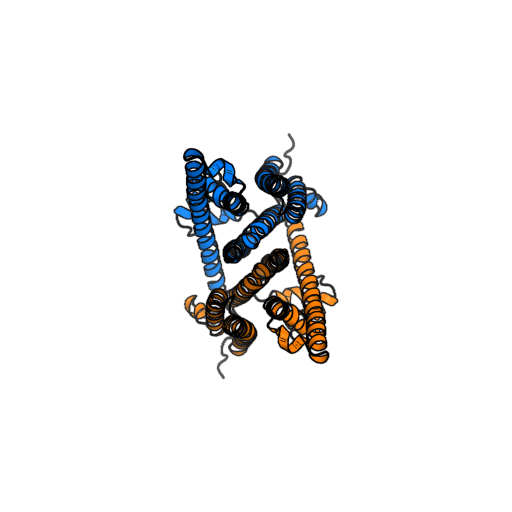ILE B CA 1
ATOM 3354 C C . ILE B 1 187 ? -18.281 -10.938 -20.141 1 93.94 187 ILE B C 1
ATOM 3356 O O . ILE B 1 187 ? -17.641 -10.141 -19.453 1 93.94 187 ILE B O 1
ATOM 3360 N N . LEU B 1 188 ? -18.297 -10.93 -21.422 1 94.44 188 LEU B N 1
ATOM 3361 C CA . LEU B 1 188 ? -17.469 -9.984 -22.156 1 94.44 188 LEU B CA 1
ATOM 3362 C C . LEU B 1 188 ? -17.922 -8.555 -21.906 1 94.44 188 LEU B C 1
ATOM 3364 O O . LEU B 1 188 ? -17.094 -7.664 -21.672 1 94.44 188 LEU B O 1
ATOM 3368 N N . MET B 1 189 ? -19.203 -8.383 -21.953 1 96.12 189 MET B N 1
ATOM 3369 C CA . MET B 1 189 ? -19.75 -7.051 -21.703 1 96.12 189 MET B CA 1
ATOM 3370 C C . MET B 1 189 ? -19.406 -6.582 -20.297 1 96.12 189 MET B C 1
ATOM 3372 O O . MET B 1 189 ? -19.016 -5.43 -20.094 1 96.12 189 MET B O 1
ATOM 3376 N N . SER B 1 190 ? -19.547 -7.445 -19.359 1 96.12 190 SER B N 1
ATOM 3377 C CA . SER B 1 190 ? -19.219 -7.105 -17.984 1 96.12 190 SER B CA 1
ATOM 3378 C C . SER B 1 190 ? -17.734 -6.77 -17.844 1 96.12 190 SER B C 1
ATOM 3380 O O . SER B 1 190 ? -17.359 -5.82 -17.141 1 96.12 190 SER B O 1
ATOM 3382 N N . ALA B 1 191 ? -16.938 -7.477 -18.547 1 96.69 191 ALA B N 1
ATOM 3383 C CA . ALA B 1 191 ? -15.492 -7.242 -18.5 1 96.69 191 ALA B CA 1
ATOM 3384 C C . ALA B 1 191 ? -15.148 -5.875 -19.078 1 96.69 191 ALA B C 1
ATOM 3386 O O . ALA B 1 191 ? -14.32 -5.148 -18.516 1 96.69 191 ALA B O 1
ATOM 3387 N N . VAL B 1 192 ? -15.805 -5.547 -20.125 1 97.5 192 VAL B N 1
ATOM 3388 C CA . VAL B 1 192 ? -15.531 -4.281 -20.797 1 97.5 192 VAL B CA 1
ATOM 3389 C C . VAL B 1 192 ? -15.977 -3.121 -19.906 1 97.5 192 VAL B C 1
ATOM 3391 O O . VAL B 1 192 ? -15.227 -2.172 -19.688 1 97.5 192 VAL B O 1
ATOM 3394 N N . VAL B 1 193 ? -17.188 -3.24 -19.375 1 97.5 193 VAL B N 1
ATOM 3395 C CA . VAL B 1 193 ? -17.75 -2.172 -18.562 1 97.5 193 VAL B CA 1
ATOM 3396 C C . VAL B 1 193 ? -16.922 -1.982 -17.297 1 97.5 193 VAL B C 1
ATOM 3398 O O . VAL B 1 193 ? -16.562 -0.855 -16.953 1 97.5 193 VAL B O 1
ATOM 3401 N N . LEU B 1 194 ? -16.578 -3.045 -16.688 1 97.88 194 LEU B N 1
ATOM 3402 C CA . LEU B 1 194 ? -15.812 -2.959 -15.453 1 97.88 194 LEU B CA 1
ATOM 3403 C C . LEU B 1 194 ? -14.383 -2.502 -15.727 1 97.88 194 L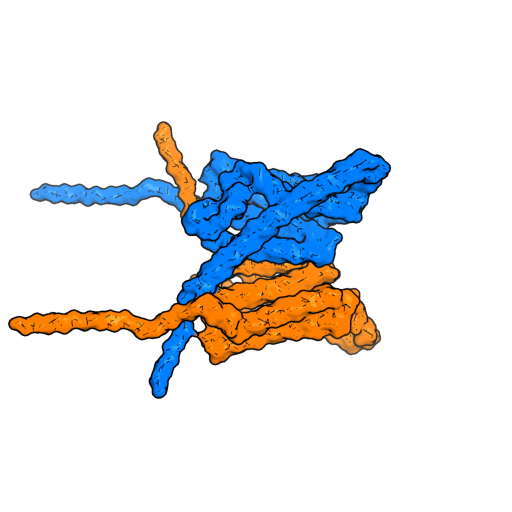EU B C 1
ATOM 3405 O O . LEU B 1 194 ? -13.789 -1.79 -14.914 1 97.88 194 LEU B O 1
ATOM 3409 N N . SER B 1 195 ? -13.836 -2.883 -16.875 1 97.94 195 SER B N 1
ATOM 3410 C CA . SER B 1 195 ? -12.508 -2.406 -17.234 1 97.94 195 SER B CA 1
ATOM 3411 C C . SER B 1 195 ? -12.508 -0.905 -17.5 1 97.94 195 SER B C 1
ATOM 3413 O O . SER B 1 195 ? -11.562 -0.203 -17.156 1 97.94 195 SER B O 1
ATOM 3415 N N . MET B 1 196 ? -13.547 -0.481 -18.125 1 97.62 196 MET B N 1
ATOM 3416 C CA . MET B 1 196 ? -13.695 0.957 -18.328 1 97.62 196 MET B CA 1
ATOM 3417 C C . MET B 1 196 ? -13.773 1.688 -16.984 1 97.62 196 MET B C 1
ATOM 3419 O O . MET B 1 196 ? -13.125 2.721 -16.797 1 97.62 196 MET B O 1
ATOM 3423 N N . GLY B 1 197 ? -14.523 1.167 -16.109 1 97.38 197 GLY B N 1
ATOM 3424 C CA . GLY B 1 197 ? -14.602 1.744 -14.773 1 97.38 197 GLY B CA 1
ATOM 3425 C C . GLY B 1 197 ? -13.266 1.789 -14.062 1 97.38 197 GLY B C 1
ATOM 3426 O O . GLY B 1 197 ? -12.906 2.809 -13.469 1 97.38 197 GLY B O 1
ATOM 3427 N N . ARG B 1 198 ? -12.57 0.74 -14.148 1 97.5 198 ARG B N 1
ATOM 3428 C CA . ARG B 1 198 ? -11.258 0.67 -13.508 1 97.5 198 ARG B CA 1
ATOM 3429 C C . ARG B 1 198 ? -10.289 1.667 -14.141 1 97.5 198 ARG B C 1
ATOM 3431 O O . ARG B 1 198 ? -9.453 2.248 -13.445 1 97.5 198 ARG B O 1
ATOM 3438 N N . THR B 1 199 ? -10.375 1.824 -15.438 1 97.44 199 THR B N 1
ATOM 3439 C CA . THR B 1 199 ? -9.523 2.781 -16.141 1 97.44 199 THR B CA 1
ATOM 3440 C C . THR B 1 199 ? -9.828 4.207 -15.68 1 97.44 199 THR B 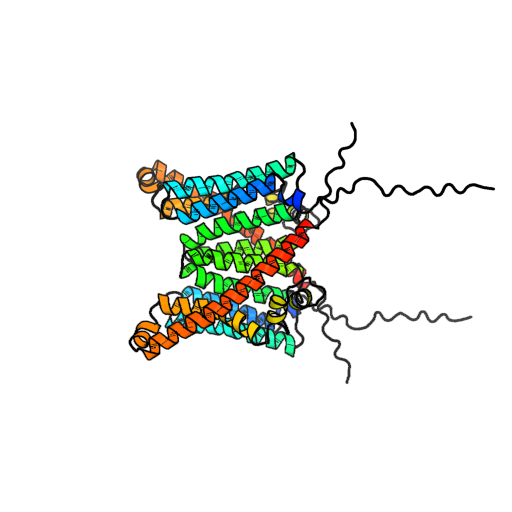C 1
ATOM 3442 O O . THR B 1 199 ? -8.914 4.992 -15.438 1 97.44 199 THR B O 1
ATOM 3445 N N . ILE B 1 200 ? -11.086 4.5 -15.531 1 96.31 200 ILE B N 1
ATOM 3446 C CA . ILE B 1 200 ? -11.484 5.801 -15.008 1 96.31 200 ILE B CA 1
ATOM 3447 C C . ILE B 1 200 ? -10.898 5.996 -13.609 1 96.31 200 ILE B C 1
ATOM 3449 O O . ILE B 1 200 ? -10.328 7.047 -13.312 1 96.31 200 ILE B O 1
ATOM 3453 N N . GLY B 1 201 ? -11.047 5 -12.789 1 96 201 GLY B N 1
ATOM 3454 C CA . GLY B 1 201 ? -10.453 5.055 -11.461 1 96 201 GLY B CA 1
ATOM 3455 C C . GLY B 1 201 ? -8.953 5.285 -11.484 1 96 201 GLY B C 1
ATOM 3456 O O . GLY B 1 201 ? -8.438 6.094 -10.711 1 96 201 GLY B O 1
ATOM 3457 N N . ALA B 1 202 ? -8.297 4.625 -12.398 1 97.38 202 ALA B N 1
ATOM 3458 C CA . ALA B 1 202 ? -6.844 4.734 -12.5 1 97.38 202 ALA B CA 1
ATOM 3459 C C . ALA B 1 202 ? -6.43 6.145 -12.922 1 97.38 202 ALA B C 1
ATOM 3461 O O . ALA B 1 202 ? -5.418 6.668 -12.445 1 97.38 202 ALA B O 1
ATOM 3462 N N . VAL B 1 203 ? -7.164 6.715 -13.773 1 95 203 VAL B N 1
ATOM 3463 C CA . VAL B 1 203 ? -6.871 8.07 -14.227 1 95 203 VAL B CA 1
ATOM 3464 C C . VAL B 1 203 ? -7.008 9.055 -13.07 1 95 203 VAL B C 1
ATOM 3466 O O . VAL B 1 203 ? -6.145 9.906 -12.859 1 95 203 VAL B O 1
ATOM 3469 N N . VAL B 1 204 ? -8.047 8.922 -12.32 1 93.25 204 VAL B N 1
ATOM 3470 C CA . VAL B 1 204 ? -8.273 9.789 -11.164 1 93.25 204 VAL B CA 1
ATOM 3471 C C . VAL B 1 204 ? -7.172 9.57 -10.133 1 93.25 204 VAL B C 1
ATOM 3473 O O . VAL B 1 204 ? -6.641 10.531 -9.57 1 93.25 204 VAL B O 1
ATOM 3476 N N . GLU B 1 205 ? -6.863 8.344 -9.891 1 95.19 205 GLU B N 1
ATOM 3477 C CA . GLU B 1 205 ? -5.777 8.031 -8.969 1 95.19 205 GLU B CA 1
ATOM 3478 C C . GLU B 1 205 ? -4.461 8.641 -9.438 1 95.19 205 GLU B C 1
ATOM 3480 O O . GLU B 1 205 ? -3.703 9.188 -8.633 1 95.19 205 GLU B O 1
ATOM 3485 N N . GLY B 1 206 ? -4.207 8.484 -10.758 1 95.06 206 GLY B N 1
ATOM 3486 C CA . GLY B 1 206 ? -3.02 9.102 -11.32 1 95.06 206 GLY B CA 1
ATOM 3487 C C . GLY B 1 206 ? -2.965 10.602 -11.094 1 95.06 206 GLY B C 1
ATOM 3488 O O . GLY B 1 206 ? -1.915 11.141 -10.742 1 95.06 206 GLY B O 1
ATOM 3489 N N . TRP B 1 207 ? -4.023 11.219 -11.242 1 92.25 207 TRP B N 1
ATOM 3490 C CA . TRP B 1 207 ? -4.082 12.656 -11.023 1 92.25 207 TRP B CA 1
ATOM 3491 C C . TRP B 1 207 ? -3.824 12.992 -9.555 1 92.25 207 TRP B C 1
ATOM 3493 O O . TRP B 1 207 ? -3.121 13.961 -9.25 1 92.25 207 TRP B O 1
ATOM 3503 N N . CYS B 1 208 ? -4.422 12.258 -8.656 1 91.12 208 CYS B N 1
ATOM 3504 C CA . CYS B 1 208 ? -4.211 12.477 -7.227 1 91.12 208 CYS B CA 1
ATOM 3505 C C . CYS B 1 208 ? -2.73 12.375 -6.875 1 91.12 208 CYS B C 1
ATOM 3507 O O . CYS B 1 208 ? -2.215 13.195 -6.109 1 91.12 208 CYS B O 1
ATOM 3509 N N . ILE B 1 209 ? -2.08 11.445 -7.406 1 94.44 209 ILE B N 1
ATOM 3510 C CA . ILE B 1 209 ? -0.659 11.234 -7.148 1 94.44 209 ILE B CA 1
ATOM 3511 C C . ILE B 1 209 ? 0.147 12.414 -7.695 1 94.44 209 ILE B C 1
ATOM 3513 O O . ILE B 1 209 ? 1.022 12.945 -7.012 1 94.44 209 ILE B O 1
ATOM 3517 N N . LEU B 1 210 ? -0.217 12.859 -8.914 1 92.94 210 LEU B N 1
ATOM 3518 C CA . LEU B 1 210 ? 0.49 13.977 -9.531 1 92.94 210 LEU B CA 1
ATOM 3519 C C . LEU B 1 210 ? 0.277 15.258 -8.734 1 92.94 210 LEU B C 1
ATOM 3521 O O . LEU B 1 210 ? 1.206 16.062 -8.57 1 92.94 210 LEU B O 1
ATOM 3525 N N . SER B 1 211 ? -0.909 15.422 -8.281 1 89.19 211 SER B N 1
ATOM 3526 C CA . SER B 1 211 ? -1.204 16.594 -7.453 1 89.19 211 SER B CA 1
ATOM 3527 C C . SER B 1 211 ? -0.382 16.578 -6.168 1 89.19 211 SER B C 1
ATOM 3529 O O . SER B 1 211 ? 0.109 17.609 -5.73 1 89.19 211 SER B O 1
ATOM 3531 N N . HIS B 1 212 ? -0.26 15.477 -5.578 1 90.38 212 HIS B N 1
ATOM 3532 C CA . HIS B 1 212 ? 0.532 15.352 -4.359 1 90.38 212 HIS B CA 1
ATOM 3533 C C . HIS B 1 212 ? 2.012 15.586 -4.641 1 90.38 212 HIS B C 1
ATOM 3535 O O . HIS B 1 212 ? 2.705 16.219 -3.836 1 90.38 212 HIS B O 1
ATOM 3541 N N . VAL B 1 213 ? 2.494 15.078 -5.727 1 93 213 VAL B N 1
ATOM 3542 C CA . VAL B 1 213 ? 3.883 15.289 -6.121 1 93 213 VAL B CA 1
ATOM 3543 C C . VAL B 1 213 ? 4.148 16.781 -6.281 1 93 213 VAL B C 1
ATOM 3545 O O . VAL B 1 213 ? 5.172 17.297 -5.82 1 93 213 VAL B O 1
ATOM 3548 N N . LYS B 1 214 ? 3.246 17.5 -6.891 1 89.44 214 LYS B N 1
ATOM 3549 C CA . LYS B 1 214 ? 3.381 18.953 -7.039 1 89.44 214 LYS B CA 1
ATOM 3550 C C . LYS B 1 214 ? 3.445 19.641 -5.676 1 89.44 214 LYS B C 1
ATOM 3552 O O . LYS B 1 214 ? 4.227 20.578 -5.484 1 89.44 214 LYS B O 1
ATOM 3557 N N . PHE B 1 215 ? 2.672 19.172 -4.844 1 85.5 215 PHE B N 1
ATOM 3558 C CA . PHE B 1 215 ? 2.68 19.703 -3.486 1 85.5 215 PHE B CA 1
ATOM 3559 C C . PHE B 1 215 ? 4.027 19.453 -2.818 1 85.5 215 PHE B C 1
ATOM 3561 O O . PHE B 1 215 ? 4.59 20.359 -2.199 1 85.5 215 PHE B O 1
ATOM 3568 N N . LEU B 1 216 ? 4.578 18.266 -2.957 1 88.62 216 LEU B N 1
ATOM 3569 C CA . LEU B 1 216 ? 5.863 17.922 -2.354 1 88.62 216 LEU B CA 1
ATOM 3570 C C . LEU B 1 216 ? 6.98 18.797 -2.934 1 88.62 216 LEU B C 1
ATOM 3572 O O . LEU B 1 216 ? 7.895 19.188 -2.215 1 88.62 216 LEU B O 1
ATOM 3576 N N . LEU B 1 217 ? 6.891 19.047 -4.195 1 89.88 217 LEU B N 1
ATOM 3577 C CA . LEU B 1 217 ? 7.922 19.828 -4.887 1 89.88 217 LEU B CA 1
ATOM 3578 C C . LEU B 1 217 ? 7.852 21.297 -4.5 1 89.88 217 LEU B C 1
ATOM 3580 O O . LEU B 1 217 ? 8.836 22.031 -4.637 1 89.88 217 LEU B O 1
ATOM 3584 N N . SER B 1 218 ? 6.723 21.734 -4.031 1 83.75 218 SER B N 1
ATOM 3585 C CA . SER B 1 218 ? 6.547 23.125 -3.648 1 83.75 218 SER B CA 1
ATOM 3586 C C . SER B 1 218 ? 7.027 23.375 -2.221 1 83.75 218 SER B C 1
ATOM 3588 O O . SER B 1 218 ? 7.184 24.516 -1.802 1 83.75 218 SER B O 1
ATOM 3590 N N . GLN B 1 219 ? 7.168 22.328 -1.438 1 77.69 219 GLN B N 1
ATOM 3591 C CA . GLN B 1 219 ? 7.621 22.484 -0.059 1 77.69 219 GLN B CA 1
ATOM 3592 C C . GLN B 1 219 ? 9.062 22.984 -0.002 1 77.69 219 GLN B C 1
ATOM 3594 O O . GLN B 1 219 ? 9.883 22.625 -0.851 1 77.69 219 GLN B O 1
ATOM 3599 N N . GLN B 1 220 ? 9.305 24.156 0.745 1 61.25 220 GLN B N 1
ATOM 3600 C CA . GLN B 1 220 ? 10.57 24.891 0.863 1 61.25 220 GLN B CA 1
ATOM 3601 C C . GLN B 1 220 ? 11.695 23.953 1.321 1 61.25 220 GLN B C 1
ATOM 3603 O O . GLN B 1 220 ? 11.5 23.141 2.227 1 61.25 220 GLN B O 1
ATOM 3608 N N . HIS B 1 221 ? 12.648 23.641 0.44 1 57.5 221 HIS B N 1
ATOM 3609 C CA . HIS B 1 221 ? 13.836 22.875 0.804 1 57.5 221 HIS B CA 1
ATOM 3610 C C . HIS B 1 221 ? 14.938 23.797 1.316 1 57.5 221 HIS B C 1
ATOM 3612 O O . HIS B 1 221 ? 15.211 24.844 0.714 1 57.5 221 HIS B O 1
ATOM 3618 N N . ASN B 1 222 ? 15.07 23.906 2.59 1 48.19 222 ASN B N 1
ATOM 3619 C CA . ASN B 1 222 ? 16.141 24.719 3.139 1 48.19 222 ASN B CA 1
ATOM 3620 C C . ASN B 1 222 ? 17.516 24.281 2.615 1 48.19 222 ASN B C 1
ATOM 3622 O O . ASN B 1 222 ? 17.906 23.141 2.803 1 48.19 222 ASN B O 1
ATOM 3626 N N . MET B 1 223 ? 17.906 24.641 1.428 1 48.16 223 MET B N 1
ATOM 3627 C CA . MET B 1 223 ? 19.312 24.438 1.07 1 48.16 223 MET B CA 1
ATOM 3628 C C . MET B 1 223 ? 20.219 25.234 1.986 1 48.16 223 MET B C 1
ATOM 3630 O O . MET B 1 223 ? 19.906 26.375 2.346 1 48.16 223 MET B O 1
ATOM 3634 N N . PRO B 1 224 ? 21.031 24.594 2.752 1 44.94 224 PRO B N 1
ATOM 3635 C CA . PRO B 1 224 ? 21.984 25.422 3.506 1 44.94 224 PRO B CA 1
ATOM 3636 C C . PRO B 1 224 ? 22.578 26.547 2.666 1 44.94 224 PRO B C 1
ATOM 3638 O O . PRO B 1 224 ? 22.766 26.391 1.458 1 44.94 224 PRO B O 1
ATOM 3641 N N . ASN B 1 225 ? 22.359 27.812 3.076 1 40.16 225 ASN B N 1
ATOM 3642 C CA . ASN B 1 225 ? 23.109 28.969 2.559 1 40.16 225 ASN B CA 1
ATOM 3643 C C . ASN B 1 225 ? 24.594 28.641 2.375 1 40.16 225 ASN B C 1
ATOM 3645 O O . ASN B 1 225 ? 25.219 28.062 3.266 1 40.16 225 ASN B O 1
ATOM 3649 N N . LYS B 1 226 ? 25.109 28.469 1.186 1 39.72 226 LYS B N 1
ATOM 3650 C CA . LYS B 1 226 ? 26.547 28.641 1.03 1 39.72 226 LYS B CA 1
ATOM 3651 C C . LYS B 1 226 ? 27.062 29.812 1.853 1 39.72 226 LYS B C 1
ATOM 3653 O O . LYS B 1 226 ? 26.781 30.969 1.538 1 39.72 226 LYS B O 1
ATOM 3658 N N . LYS B 1 227 ? 27.172 29.766 3.137 1 37.06 227 LYS B N 1
ATOM 3659 C CA . LYS B 1 227 ? 28.062 30.797 3.674 1 37.06 227 LYS B CA 1
ATOM 3660 C C . LYS B 1 227 ? 29.312 30.969 2.805 1 37.06 227 LYS B C 1
ATOM 3662 O O . LYS B 1 227 ? 29.859 29.984 2.307 1 37.06 227 LYS B O 1
ATOM 3667 N N . SER B 1 228 ? 29.484 32.156 2.23 1 35.22 228 SER B N 1
ATOM 3668 C CA . SER B 1 228 ? 30.656 32.875 1.736 1 35.22 228 SER B CA 1
ATOM 3669 C C . SER B 1 228 ? 31.906 32.5 2.541 1 35.22 228 SER B C 1
ATOM 3671 O O . SER B 1 228 ? 31.969 32.75 3.744 1 35.22 228 SER B O 1
ATOM 3673 N N . ASN B 1 229 ? 32.562 31.312 2.404 1 28.86 229 ASN B N 1
ATOM 3674 C CA . ASN B 1 229 ? 33.969 31.656 2.584 1 28.86 229 ASN B CA 1
ATOM 3675 C C . ASN B 1 229 ? 34.438 32.656 1.544 1 28.86 229 ASN B C 1
ATOM 3677 O O . ASN B 1 229 ? 34.125 32.531 0.36 1 28.86 229 ASN B O 1
#

InterPro domains:
  IPR000462 CDP-alcohol phosphatidyltransferase [PF01066] (26-115)
  IPR043130 CDP-alcohol phosphatidyltransferase, transmembrane domain [G3DSA:1.20.120.1760] (15-217)
  IPR048254 CDP-alcohol phosphatidyltransferase, conserved site [PS00379] (66-88)

Foldseek 3Di:
DPPPPPPPPPPDDCPVPPDPVNLCPQPLNVLLVVLLVLLVQLLVCVLPCVSNVVSLVVSVVSLVVSVVSCVVVVSQDQVSLLSSLVSLLVNQLSLQVVLDPCSVVVSCLSVLLCVLQSVVTSCSLVVCLDPVHPDDPLLNVCSPPNNPDDLSVLLSCLSRCLSVLSSCVRSCVCVVQCVDPVSVVVSVVVNVSSVVSVVSNSVSSVVSSVSSVVVVVPPDDCDPPPPDD/DPPPPPPPPPPDDCPVPPDPVNLCPQPLNVLLVVLLVLLVQLLVCVLPCVSNVVSLVVSVVSLVVSVVSCVVVVSQDQVSLLSSLVSLLVNQLSLQVVLDPCSVVVSCLSVLLCVLQSVVTSCSLVVCLDPVHPDDPLLNVCSPPNNPDDLSVLLSCLSRCLSVLSSCVSSCVCVVQCVDPVSVVVSVVVNVSSVVSVVSNSVSSVVSSVSSVVVVVPPDDCDPPPPDD

Organism: NCBI:txid69355

Sequence (458 aa):
MCQTRSRSQKKPAYEYESNAITVLLFVPNIIGYFRLLLLLGAYVYFHEPLYFLPLYITSVLLDAVDGWAARRLHQISSFGAWLDIVVDCIGRAMVWTNITSWGYLIVCLEWLCFVCNHGLGPQWKDFLSLEVSDAPRFVRKVMENGFYNAMGFLAMSGIHLLPVLWYCIRKGIFDIFSKSSMGRAFILMSAVVLSMGRTIGAVVEGWCILSHVKFLLSQQHNMPNKKSNMCQTRSRSQKKPAYEYESNAITVLLFVPNIIGYFRLLLLLGAYVYFHEPLYFLPLYITSVLLDAVDGWAARRLHQISSFGAWLDIVVDCIGRAMVWTNITSWGYLIVCLEWLCFVCNHGLGPQWKDFLSLEVSDAPRFVRKVMENGFYNAMGFLAMSGIHLLPVLWYCIRKGIFDIFSKSSMGRAFILMSAVVLSMGRTIGAVVEGWCILSHVKFLLSQQHNMPNKKSN

Secondary structure (DSSP, 8-state):
------------S------HHHHHT-HHHHHHHHHHHHHHHHHHTTT-HHHHHHHHHHHHHHHHHHHHHHHHTT---HHHHHHHHHHHHHHHHHHHHHH-TTHHHHHHHHHHHHHHHHTT-TTHHHHHHSTTS---HHHHHHHGGGG-SHHHHHHHHHHHHHHHHHHHHHHTTTTTGGGSHHHHHHHHHHHHHHHHHHHHHHHHHHHHHHHHHHHHHHS----------/------------S------HHHHHT-HHHHHHHHHHHHHHHHHHTTT-HHHHHHHHHHHHHHHHHHHHHHHHTT---HHHHHHHHHHHHHHHHHHHHHH-TTHHHHHHHHHHHHHHHHTT-TTHHHHHHSTTS---HHHHHHHGGGG-SHHHHHHHHHHHHHHHHHHHHHHTTTTTGGGSHHHHHHHHHHHHHHHHHHHHHHHHHHHHHHHHHHHHHHS----------

Solvent-accessible surface area (backbone atoms only — not comparable to full-atom values): 24412 Å² total; per-residue (Å²): 137,82,78,75,72,74,71,74,71,69,71,75,78,81,73,60,69,63,49,52,65,55,58,63,63,31,67,32,37,47,46,49,54,50,30,48,51,29,41,54,53,15,58,77,27,57,91,38,59,85,55,15,48,59,31,41,51,50,31,58,54,46,53,59,48,24,53,51,42,16,61,75,67,59,59,67,42,50,46,47,49,51,51,51,52,50,51,51,51,51,50,52,31,52,48,30,31,67,72,38,79,71,24,43,58,58,40,48,52,53,50,50,32,46,42,49,44,53,74,57,46,70,56,30,60,58,56,53,41,34,79,87,30,94,56,54,68,68,51,28,59,31,40,34,78,79,25,73,44,72,60,16,42,38,16,51,45,9,64,64,45,34,55,51,51,51,46,36,58,75,71,48,68,46,53,74,51,45,71,38,72,67,37,38,49,51,52,50,50,50,50,51,54,23,49,50,10,30,50,52,40,48,52,45,40,51,48,50,38,53,53,39,50,52,52,35,40,64,51,83,46,81,57,79,74,79,70,80,124,138,83,78,75,74,73,70,72,73,69,69,75,78,82,73,58,68,63,49,52,66,54,60,63,61,31,67,32,38,48,46,49,54,49,31,47,53,29,40,54,53,16,60,77,28,58,90,38,60,86,56,14,47,59,32,41,51,50,31,57,54,46,51,58,48,25,53,49,43,16,61,76,67,58,58,64,42,50,46,48,48,51,51,49,53,51,51,53,51,51,50,51,31,52,50,30,31,68,72,39,80,70,24,42,57,58,41,48,51,54,51,49,32,46,42,50,43,55,74,57,46,73,56,30,61,58,56,52,44,35,76,87,30,93,55,52,69,69,52,30,60,32,40,36,78,81,25,71,43,72,60,18,43,39,16,50,45,9,64,65,45,33,54,50,51,52,47,36,59,74,71,47,69,47,53,75,51,45,71,37,70,67,38,39,50,51,52,50,50,50,50,50,54,24,49,51,10,30,49,51,41,48,52,45,40,51,48,50,39,51,54,38,49,53,53,36,39,64,52,82,46,83,57,78,73,79,72,80,124

pLDDT: mean 85.12, std 19.38, range [28.86, 98.81]